Protein AF-A0A811UBQ7-F1 (afdb_monomer)

Radius of gyration: 26.84 Å; Cα contacts (8 Å, |Δi|>4): 519; chains: 1; bounding box: 65×41×83 Å

InterPro domains:
  IPR002893 Zinc finger, MYND-type [PS01360] (272-310)
  IPR002893 Zinc finger, MYND-type [PS50865] (272-310)
  IPR052097 SET and MYND domain-containing protein [PTHR46165] (221-412)

Mean predicted aligned error: 11.41 Å

pLDDT: mean 79.4, std 13.7, range [30.8, 96.88]

Foldseek 3Di:
DLPPFQDAPPPDPFDDLPDALLVSLVRSPDPVLLVVLVVVLVVLLVVLVVVLVVCQVCLVVLQVVLLVCCVDPNNVSSLVSLLCCQLRHALPDPSNLVSLQSNLVSCVVVVVLVLSLQSLVSSCVSCVPPPPLVSLLVSLLSNLLSCVVVVVLVSNVVSVVSNVVSVVVDDPVCCVPPCVVSVVSCVVCVVVNVPCVPPDGDDPDDPVQAFVCGFCPDQQARQFHVQKDKDWDDDPNDTDIDIDGPDDDPPPTHGGDDPDQADPDPCQSQAQNQRRDGHPRWGAANQQSQHIHSGPVSCVVCVVLCVQLRLCSSRCVVPNDVCSSLSSLLSVLLQCCLPPPLVDPCLVPDAALVSSLVSLQVCLVPDPRNVSVVSSVLSNDDDPSVPDDRSRLSSLLSNLSSVLSCCVPPHCSLVVRVVSRPYDPVRSSSNSSSSSSSSSVVVVVVVD

Secondary structure (DSSP, 8-state):
-TT-PPPPPTT-SS--TTS-HHHHHHHH--HHHHHHHHHHHHHHHHHHHHHHHHHHHTHHHHHHHHHHHHTSTTHHHHHHHHHHHHHHS-TT-HHHHHHHHHHHHHHHHTT-HHHHHHHHHHHHHH-TT---HHHHHHHHHHHHHHHHHTT-HHHHHHHHHHHHHHHTTS-HHHIIIIIHHHHHHHHHHHTTGGGGGGSPPP----GGGS-TTSB-SSGGGTTBBTTEEEEEEEETTEEEEEEEESS-PPTT---B----S----S-GGGB-TTT--B-SS-EE-TTTS-SEESSHHHHHHHHHHHHHHHHHHHHHHHHS-TTHHHHHHHHHHHHHIIIIITTSGGGGG--SHHHHHHHHHHHTTS---HHHHHHHHHHHS---GGGS-HHHHHHHHHHHHHHHHHHHHH--HHHHHSTTS-S-HHHHHHHHHHHHHHHHHHHHHH--

Solvent-accessible surface area (backbone atoms only — not comparable to full-atom values): 25316 Å² total; per-residue (Å²): 122,89,73,72,75,68,71,63,57,82,92,45,92,65,86,66,74,83,55,56,60,60,58,53,55,56,58,49,70,41,70,67,48,49,52,52,44,52,52,52,55,51,52,35,50,50,51,44,49,52,51,49,52,60,49,46,78,46,32,57,61,41,45,56,53,15,60,59,25,54,79,42,98,51,26,69,61,10,50,53,40,30,50,48,28,46,31,60,35,50,71,88,34,67,41,20,46,50,26,26,49,55,49,16,56,50,30,44,76,71,67,40,38,70,62,14,41,39,27,44,51,46,34,49,70,74,43,71,85,64,80,60,44,66,62,52,23,52,52,26,39,53,40,19,53,42,25,48,76,74,54,39,53,72,60,14,55,56,25,44,54,50,18,54,58,29,48,74,74,51,66,75,73,53,40,82,74,74,38,46,68,52,53,56,56,45,62,75,51,55,81,59,60,87,62,48,94,76,56,80,71,75,71,88,67,56,82,86,79,52,28,40,87,33,61,21,88,56,68,86,49,49,52,23,10,47,47,41,45,84,46,77,44,81,53,94,91,36,84,43,76,47,79,44,67,79,53,92,77,60,90,91,59,43,55,61,58,86,80,71,96,70,78,97,55,101,64,59,80,43,35,10,74,76,81,63,48,75,32,99,60,52,40,30,42,74,83,45,40,55,56,31,21,62,39,58,69,49,50,61,74,39,41,84,62,39,68,76,44,36,65,51,40,42,45,30,68,80,79,46,69,95,42,64,64,44,50,51,50,47,52,53,51,39,53,46,40,34,66,70,51,47,66,40,76,77,40,66,79,39,72,49,41,66,57,50,51,54,48,55,52,62,54,63,78,73,64,92,48,48,74,57,46,62,58,46,45,47,75,58,58,75,74,72,52,86,78,49,54,73,68,57,49,50,40,46,53,44,48,25,51,51,51,38,51,44,44,67,75,74,48,59,59,62,64,68,39,47,56,64,46,71,44,56,69,71,34,54,52,47,43,53,37,39,55,40,44,44,46,49,48,59,55,55,62,74,75,109

Sequence (448 aa):
MHRIPLILPSPSAYWDTNMPEYRLLRNTLNAENIEETEKFLSILDNEAEEFLISYNSTAEERLKCAIQLLQSVNFVQGLRLLNNNIMRASKDSKSYLQALRHRGSWLLKQFELEAGINDFTMFLYLNEQNQDYEELCEVHGLITISSYVIRHYEMTKKHLHAYNKYKAKLPEEFFKKRFEIIDLNIRSFEHEFDNFDHVIPKCDISWQDLPYQGFNINKNIEQMSSACCYVEYLHKNNLVSRVVSNVDLPKASIVLLEKPLSINMNVSLVQCEFCLYHSNNIYTCLECRYKTYCSLKCIENDKDMHQYECPAYKNLLLHILDARDLYRLFVKLSIHLNNSTFASKVFRNVTSAAEVLDIIERNSETEEDYQMNSFMGILRDRPNYSKLHRMQYSTLVATAFRLSLFIESKTNIVDIFFQKLQIPKAEKNCINRCHIDASSLQLTFKQF

Organism: Ceratitis capitata (NCBI:txid7213)

Structure (mmCIF, N/CA/C/O backbone):
data_AF-A0A811UBQ7-F1
#
_entry.id   AF-A0A811UBQ7-F1
#
loop_
_atom_site.group_PDB
_atom_site.id
_atom_site.type_symbol
_atom_site.label_atom_id
_atom_site.label_alt_id
_atom_site.label_comp_id
_atom_site.label_asym_id
_atom_site.label_entity_id
_atom_site.label_seq_id
_atom_site.pdbx_PDB_ins_code
_atom_site.Cartn_x
_atom_site.Cartn_y
_atom_site.Cartn_z
_atom_site.occupancy
_atom_site.B_iso_or_equiv
_atom_site.auth_seq_id
_atom_site.auth_comp_id
_atom_site.auth_asym_id
_atom_site.auth_atom_id
_atom_site.pdbx_PDB_model_num
ATOM 1 N N . MET A 1 1 ? 17.906 16.358 -5.349 1.00 44.84 1 MET A N 1
ATOM 2 C CA . MET A 1 1 ? 19.001 15.768 -6.155 1.00 44.84 1 MET A CA 1
ATOM 3 C C . MET A 1 1 ? 18.550 15.204 -7.515 1.00 44.84 1 MET A C 1
ATOM 5 O O . MET A 1 1 ? 19.390 14.660 -8.216 1.00 44.84 1 MET A O 1
ATOM 9 N N . HIS A 1 2 ? 17.318 15.464 -7.999 1.00 45.94 2 HIS A N 1
ATOM 10 C CA . HIS A 1 2 ? 16.856 15.191 -9.389 1.00 45.94 2 HIS A CA 1
ATOM 11 C C . HIS A 1 2 ? 17.660 15.900 -10.507 1.00 45.94 2 HIS A C 1
ATOM 13 O O . HIS A 1 2 ? 17.216 15.994 -11.643 1.00 45.94 2 HIS A O 1
ATOM 19 N N . ARG A 1 3 ? 18.810 16.489 -10.167 1.00 53.31 3 ARG A N 1
ATOM 20 C CA . ARG A 1 3 ? 19.598 17.402 -10.994 1.00 53.31 3 ARG A CA 1
ATOM 21 C C . ARG A 1 3 ? 21.067 17.009 -11.093 1.00 53.31 3 ARG A C 1
ATOM 23 O O . ARG A 1 3 ? 21.805 17.777 -11.690 1.00 53.31 3 ARG A O 1
ATOM 30 N N . ILE A 1 4 ? 21.502 15.888 -10.505 1.00 64.38 4 ILE A N 1
ATOM 31 C CA . ILE A 1 4 ? 22.842 15.361 -10.795 1.00 64.38 4 ILE A CA 1
ATOM 32 C C . ILE A 1 4 ? 22.738 14.716 -12.181 1.00 64.38 4 ILE A C 1
ATOM 34 O O . ILE A 1 4 ? 22.053 13.689 -12.297 1.00 64.38 4 ILE A O 1
ATOM 38 N N . PRO A 1 5 ? 23.291 15.348 -13.233 1.00 69.56 5 PRO A N 1
ATOM 39 C CA . PRO A 1 5 ? 23.203 14.816 -14.581 1.00 69.56 5 PRO A CA 1
ATOM 40 C C . PRO A 1 5 ? 24.067 13.560 -14.679 1.00 69.56 5 PRO A C 1
ATOM 42 O O . PRO A 1 5 ? 25.117 13.481 -14.045 1.00 69.56 5 PRO A O 1
ATOM 45 N N . LEU A 1 6 ? 23.634 12.596 -15.489 1.00 77.56 6 LEU A N 1
ATOM 46 C CA . LEU A 1 6 ? 24.519 11.502 -15.873 1.00 77.56 6 LEU A CA 1
ATOM 47 C C . LEU A 1 6 ? 25.660 12.050 -16.727 1.00 77.56 6 LEU A C 1
ATOM 49 O O . LEU A 1 6 ? 25.474 12.976 -17.522 1.00 77.56 6 LEU A O 1
ATOM 53 N N . ILE A 1 7 ? 26.824 11.433 -16.593 1.00 77.00 7 ILE A N 1
ATOM 54 C CA . ILE A 1 7 ? 27.988 11.713 -17.419 1.00 77.00 7 ILE A CA 1
ATOM 55 C C . ILE A 1 7 ? 27.711 11.170 -18.819 1.00 77.00 7 ILE A C 1
ATOM 57 O O . ILE A 1 7 ? 27.406 9.984 -18.998 1.00 77.00 7 ILE A O 1
ATOM 61 N N . LEU A 1 8 ? 27.769 12.071 -19.801 1.00 71.62 8 LEU A N 1
ATOM 62 C CA . LEU A 1 8 ? 27.537 11.768 -21.207 1.00 71.62 8 LEU A CA 1
ATOM 63 C C . LEU A 1 8 ? 28.802 11.198 -21.856 1.00 71.62 8 LEU A C 1
ATOM 65 O O . LEU A 1 8 ? 29.901 11.681 -21.573 1.00 71.62 8 LEU A O 1
ATOM 69 N N . PRO A 1 9 ? 28.673 10.229 -22.777 1.00 63.44 9 PRO A N 1
ATOM 70 C CA . PRO A 1 9 ? 29.804 9.787 -23.570 1.00 63.44 9 PRO A CA 1
ATOM 71 C C . PRO A 1 9 ? 30.276 10.903 -24.504 1.00 63.44 9 PRO A C 1
ATOM 73 O O . PRO A 1 9 ? 29.514 11.459 -25.301 1.00 63.44 9 PRO A O 1
ATOM 76 N N . SER A 1 10 ? 31.573 11.193 -24.430 1.00 57.00 10 SER A N 1
ATOM 77 C CA . SER A 1 10 ? 32.251 12.090 -25.364 1.00 57.00 10 SER A CA 1
ATOM 78 C C . SER A 1 10 ? 32.137 11.534 -26.797 1.00 57.00 10 SER A C 1
ATOM 80 O O . SER A 1 10 ? 32.266 10.320 -26.977 1.00 57.00 10 SER A O 1
ATOM 82 N N . PRO A 1 11 ? 31.882 12.362 -27.830 1.00 54.00 11 PRO A N 1
ATOM 83 C CA . PRO A 1 11 ? 31.992 13.824 -27.852 1.00 54.00 11 PRO A CA 1
ATOM 84 C C . PRO A 1 11 ? 30.685 14.589 -27.569 1.00 54.00 11 PRO A C 1
ATOM 86 O O . PRO A 1 11 ? 30.656 15.808 -27.739 1.00 54.00 11 PRO A O 1
ATOM 89 N N . SER A 1 12 ? 29.585 13.925 -27.195 1.00 60.69 12 SER A N 1
ATOM 90 C CA . SER A 1 12 ? 28.293 14.612 -27.101 1.00 60.69 12 SER A CA 1
ATOM 91 C C . SER A 1 12 ? 28.104 15.337 -25.768 1.00 60.69 12 SER A C 1
ATOM 93 O O . SER A 1 12 ? 28.180 14.734 -24.703 1.00 60.69 12 SER A O 1
ATOM 95 N N . ALA A 1 13 ? 27.768 16.628 -25.829 1.00 62.41 13 ALA A N 1
ATOM 96 C CA . ALA A 1 13 ? 27.342 17.420 -24.670 1.00 62.41 13 ALA A CA 1
ATOM 97 C C . ALA A 1 13 ? 25.822 17.353 -24.415 1.00 62.41 13 ALA A C 1
ATOM 99 O O . ALA A 1 13 ? 25.332 17.933 -23.445 1.00 62.41 13 ALA A O 1
ATOM 100 N N . TYR A 1 14 ? 25.064 16.679 -25.291 1.00 68.19 14 TYR A N 1
ATOM 101 C CA . TYR A 1 14 ? 23.604 16.602 -25.224 1.00 68.19 14 TYR A CA 1
ATOM 102 C C . TYR A 1 14 ? 23.086 15.200 -25.562 1.00 68.19 14 TYR A C 1
ATOM 104 O O . TYR A 1 14 ? 23.700 14.459 -26.329 1.00 68.19 14 TYR A O 1
ATOM 112 N N . TRP A 1 15 ? 21.922 14.849 -25.021 1.00 74.50 15 TRP A N 1
ATOM 113 C CA . TRP A 1 15 ? 21.215 13.633 -25.411 1.00 74.50 15 TRP A CA 1
ATOM 114 C C . TRP A 1 15 ? 20.641 13.768 -26.824 1.00 74.50 15 TRP A C 1
ATOM 116 O O . TRP A 1 15 ? 19.962 14.751 -27.125 1.00 74.50 15 TRP A O 1
ATOM 126 N N . ASP A 1 16 ? 20.882 12.769 -27.671 1.00 78.19 16 ASP A N 1
ATOM 127 C CA . ASP A 1 16 ? 20.211 12.649 -28.964 1.00 78.19 16 ASP A CA 1
ATOM 128 C C . ASP A 1 16 ? 18.804 12.073 -28.754 1.00 78.19 16 ASP A C 1
ATOM 130 O O . ASP A 1 16 ? 18.642 10.919 -28.358 1.00 78.19 16 ASP A O 1
ATOM 134 N N . THR A 1 17 ? 17.782 12.892 -28.998 1.00 75.75 17 THR A N 1
ATOM 135 C CA . THR A 1 17 ? 16.364 12.516 -28.873 1.00 75.75 17 THR A CA 1
ATOM 136 C C . THR A 1 17 ? 15.897 11.551 -29.962 1.00 75.75 17 THR A C 1
ATOM 138 O O . THR A 1 17 ? 14.821 10.979 -29.839 1.00 75.75 17 THR A O 1
ATOM 141 N N . ASN A 1 18 ? 16.665 11.387 -31.043 1.00 77.62 18 ASN A N 1
ATOM 142 C CA . ASN A 1 18 ? 16.323 10.483 -32.142 1.00 77.62 18 ASN A CA 1
ATOM 143 C C . ASN A 1 18 ? 16.960 9.097 -31.975 1.00 77.62 18 ASN A C 1
ATOM 145 O O . ASN A 1 18 ? 16.554 8.145 -32.647 1.00 77.62 18 ASN A O 1
ATOM 149 N N . MET A 1 19 ? 17.943 8.969 -31.078 1.00 75.75 19 MET A N 1
ATOM 150 C CA . MET A 1 19 ? 18.611 7.706 -30.795 1.00 75.75 19 MET A CA 1
ATOM 151 C C . MET A 1 19 ? 17.619 6.697 -30.190 1.00 75.75 19 MET A C 1
ATOM 153 O O . MET A 1 19 ? 16.824 7.075 -29.332 1.00 75.75 19 MET A O 1
ATOM 157 N N . PRO A 1 20 ? 17.655 5.415 -30.600 1.00 73.12 20 PRO A N 1
ATOM 158 C CA . PRO A 1 20 ? 16.876 4.373 -29.939 1.00 73.12 20 PRO A CA 1
ATOM 159 C C . PRO A 1 20 ? 17.215 4.272 -28.447 1.00 73.12 20 PRO A C 1
ATOM 161 O O . PRO A 1 20 ? 18.391 4.317 -28.072 1.00 73.12 20 PRO A O 1
ATOM 164 N N . GLU A 1 21 ? 16.200 4.065 -27.614 1.00 72.69 21 GLU A N 1
ATOM 165 C CA . GLU A 1 21 ? 16.259 4.086 -26.147 1.00 72.69 21 GLU A CA 1
ATOM 166 C C . GLU A 1 21 ? 17.292 3.073 -25.627 1.00 72.69 21 GLU A C 1
ATOM 168 O O . GLU A 1 21 ? 18.127 3.388 -24.778 1.00 72.69 21 GLU A O 1
ATOM 173 N N . TYR A 1 22 ? 17.336 1.878 -26.227 1.00 70.44 22 TYR A N 1
ATOM 174 C CA . TYR A 1 22 ? 18.307 0.840 -25.871 1.00 70.44 22 TYR A CA 1
ATOM 175 C C . TYR A 1 22 ? 19.765 1.263 -26.125 1.00 70.44 22 TYR A C 1
ATOM 177 O O . TYR A 1 22 ? 20.657 0.913 -25.348 1.00 70.44 22 TYR A O 1
ATOM 185 N N . ARG A 1 23 ? 20.039 2.026 -27.197 1.00 73.38 23 ARG A N 1
ATOM 186 C CA . ARG A 1 23 ? 21.389 2.546 -27.485 1.00 73.38 23 ARG A CA 1
ATOM 187 C C . ARG A 1 23 ? 21.739 3.680 -26.541 1.00 73.38 23 ARG A C 1
ATOM 189 O O . ARG A 1 23 ? 22.863 3.729 -26.051 1.00 73.38 23 ARG A O 1
ATOM 196 N N . LEU A 1 24 ? 20.775 4.554 -26.275 1.00 76.38 24 LEU A N 1
ATOM 197 C CA . LEU A 1 24 ? 20.938 5.666 -25.356 1.00 76.38 24 LEU A CA 1
ATOM 198 C C . LEU A 1 24 ? 21.293 5.159 -23.953 1.00 76.38 24 LEU A C 1
ATOM 200 O O . LEU A 1 24 ? 22.315 5.560 -23.403 1.00 76.38 24 LEU A O 1
ATOM 204 N N . LEU A 1 25 ? 20.542 4.190 -23.428 1.00 71.94 25 LEU A N 1
ATOM 205 C CA . LEU A 1 25 ? 20.804 3.595 -22.116 1.00 71.94 25 LEU A CA 1
ATOM 206 C C . LEU A 1 25 ? 22.102 2.783 -22.103 1.00 71.94 25 LEU A C 1
ATOM 208 O O . LEU A 1 25 ? 22.855 2.853 -21.135 1.00 71.94 25 LEU A O 1
ATOM 212 N N . ARG A 1 26 ? 22.450 2.085 -23.192 1.00 73.12 26 ARG A N 1
ATOM 213 C CA . ARG A 1 26 ? 23.756 1.416 -23.300 1.00 73.12 26 ARG A CA 1
ATOM 214 C C . ARG A 1 26 ? 24.917 2.406 -23.196 1.00 73.12 26 ARG A C 1
ATOM 216 O O . ARG A 1 26 ? 25.900 2.120 -22.523 1.00 73.12 26 ARG A O 1
ATOM 223 N N . ASN A 1 27 ? 24.780 3.574 -23.813 1.00 75.25 27 ASN A N 1
ATOM 224 C CA . ASN A 1 27 ? 25.779 4.638 -23.772 1.00 75.25 27 ASN A CA 1
ATOM 225 C C . ASN A 1 27 ? 25.921 5.267 -22.373 1.00 75.25 27 ASN A C 1
ATOM 227 O O . ASN A 1 27 ? 26.984 5.783 -22.038 1.00 75.25 27 ASN A O 1
ATOM 231 N N . THR A 1 28 ? 24.884 5.192 -21.532 1.00 76.44 28 THR A N 1
ATOM 232 C CA . THR A 1 28 ? 24.946 5.673 -20.139 1.00 76.44 28 THR A CA 1
ATOM 233 C C . THR A 1 28 ? 25.637 4.724 -19.162 1.00 76.44 28 THR A C 1
ATOM 235 O O . THR A 1 28 ? 25.973 5.144 -18.055 1.00 76.44 28 THR A O 1
ATOM 238 N N . LEU A 1 29 ? 25.889 3.473 -19.566 1.00 77.94 29 LEU A N 1
ATOM 239 C CA . LEU A 1 29 ? 26.549 2.448 -18.751 1.00 77.94 29 LEU A CA 1
ATOM 240 C C . LEU A 1 29 ? 28.064 2.644 -18.733 1.00 77.94 29 LEU A C 1
ATOM 242 O O . LEU A 1 29 ? 28.821 1.861 -19.305 1.00 77.94 29 LEU A O 1
ATOM 246 N N . ASN A 1 30 ? 28.506 3.700 -18.068 1.00 83.31 30 ASN A N 1
ATOM 247 C CA . ASN A 1 30 ? 29.904 3.875 -17.705 1.00 83.31 30 ASN A CA 1
ATOM 248 C C . ASN A 1 30 ? 30.091 3.650 -16.199 1.00 83.31 30 ASN A C 1
ATOM 250 O O . ASN A 1 30 ? 29.141 3.752 -15.420 1.00 83.31 30 ASN A O 1
ATOM 254 N N . ALA A 1 31 ? 31.322 3.311 -15.812 1.00 85.81 31 ALA A N 1
ATOM 255 C CA . ALA A 1 31 ? 31.663 2.979 -14.432 1.00 85.81 31 ALA A CA 1
ATOM 256 C C . ALA A 1 31 ? 31.325 4.120 -13.460 1.00 85.81 31 ALA A C 1
ATOM 258 O O . ALA A 1 31 ? 30.795 3.860 -12.388 1.00 85.81 31 ALA A O 1
ATOM 259 N N . GLU A 1 32 ? 31.547 5.371 -13.867 1.00 86.62 32 GLU A N 1
ATOM 260 C CA . GLU A 1 32 ? 31.309 6.552 -13.030 1.00 86.62 32 GLU A CA 1
ATOM 261 C C . GLU A 1 32 ? 29.817 6.748 -12.710 1.00 86.62 32 GLU A C 1
ATOM 263 O O . GLU A 1 32 ? 29.454 6.956 -11.554 1.00 86.62 32 GLU A O 1
ATOM 268 N N . ASN A 1 33 ? 28.932 6.624 -13.705 1.00 87.38 33 ASN A N 1
ATOM 269 C CA . ASN A 1 33 ? 27.480 6.708 -13.507 1.00 87.38 33 ASN A CA 1
ATOM 270 C C . ASN A 1 33 ? 26.949 5.563 -12.631 1.00 87.38 33 ASN A C 1
ATOM 272 O O . ASN A 1 33 ? 26.015 5.767 -11.850 1.00 87.38 33 ASN A O 1
ATOM 276 N N . ILE A 1 34 ? 27.516 4.360 -12.779 1.00 87.69 34 ILE A N 1
ATOM 277 C CA . ILE A 1 34 ? 27.155 3.194 -11.963 1.00 87.69 34 ILE A CA 1
ATOM 278 C C . ILE A 1 34 ? 27.586 3.430 -10.513 1.00 87.69 34 ILE A C 1
ATOM 280 O O . ILE A 1 34 ? 26.741 3.351 -9.627 1.00 87.69 34 ILE A O 1
ATOM 284 N N . GLU A 1 35 ? 28.847 3.800 -10.278 1.00 89.31 35 GLU A N 1
ATOM 285 C CA . GLU A 1 35 ? 29.388 4.065 -8.939 1.00 89.31 35 GLU A CA 1
ATOM 286 C C . GLU A 1 35 ? 28.629 5.201 -8.232 1.00 89.31 35 GLU A C 1
ATOM 288 O O . GLU A 1 35 ? 28.261 5.072 -7.062 1.00 89.31 35 GLU A O 1
ATOM 293 N N . GLU A 1 36 ? 28.326 6.296 -8.944 1.00 88.81 36 GLU A N 1
ATOM 294 C CA . GLU A 1 36 ? 27.503 7.394 -8.418 1.00 88.81 36 GLU A CA 1
ATOM 295 C C . GLU A 1 36 ? 26.131 6.892 -7.977 1.00 88.81 36 GLU A C 1
ATOM 297 O O . GLU A 1 36 ? 25.693 7.180 -6.862 1.00 88.81 36 GLU A O 1
ATOM 302 N N . THR A 1 37 ? 25.469 6.113 -8.835 1.00 86.19 37 THR A N 1
ATOM 303 C CA . THR A 1 37 ? 24.127 5.610 -8.548 1.00 86.19 37 THR A CA 1
ATOM 304 C C . THR A 1 37 ? 24.140 4.609 -7.397 1.00 86.19 37 THR A C 1
ATOM 306 O O . THR A 1 37 ? 23.287 4.696 -6.520 1.00 86.19 37 THR A O 1
ATOM 309 N N . GLU A 1 38 ? 25.097 3.686 -7.339 1.00 88.25 38 GLU A N 1
ATOM 310 C CA . GLU A 1 38 ? 25.221 2.729 -6.234 1.00 88.25 38 GLU A CA 1
ATOM 311 C C . GLU A 1 38 ? 25.458 3.438 -4.899 1.00 88.25 38 GLU A C 1
ATOM 313 O O . GLU A 1 38 ? 24.795 3.131 -3.903 1.00 88.25 38 GLU A O 1
ATOM 318 N N . LYS A 1 39 ? 26.337 4.446 -4.886 1.00 88.06 39 LYS A N 1
ATOM 319 C CA . LYS A 1 39 ? 26.570 5.284 -3.708 1.00 88.06 39 LYS A CA 1
ATOM 320 C C . LYS A 1 39 ? 25.307 6.035 -3.300 1.00 88.06 39 LYS A C 1
ATOM 322 O O . LYS A 1 39 ? 24.983 6.078 -2.114 1.00 88.06 39 LYS A O 1
ATOM 327 N N . PHE A 1 40 ? 24.578 6.594 -4.263 1.00 83.56 40 PHE A N 1
ATOM 328 C CA . PHE A 1 40 ? 23.306 7.262 -4.012 1.00 83.56 40 PHE A CA 1
ATOM 329 C C . PHE A 1 40 ? 22.282 6.307 -3.387 1.00 83.56 40 PHE A C 1
ATOM 331 O O . PHE A 1 40 ? 21.710 6.630 -2.349 1.00 83.56 40 PHE A O 1
ATOM 338 N N . LEU A 1 41 ? 22.106 5.107 -3.949 1.00 83.06 41 LEU A N 1
ATOM 339 C CA . LEU A 1 41 ? 21.205 4.087 -3.403 1.00 83.06 41 LEU A CA 1
ATOM 340 C C . LEU A 1 41 ? 21.609 3.664 -1.983 1.00 83.06 41 LEU A C 1
ATOM 342 O O . LEU A 1 41 ? 20.740 3.520 -1.129 1.00 83.06 41 LEU A O 1
ATOM 346 N N . SER A 1 42 ? 22.909 3.528 -1.704 1.00 86.69 42 SER A N 1
ATOM 347 C CA . SER A 1 42 ? 23.402 3.208 -0.359 1.00 86.69 42 SER A CA 1
ATOM 348 C C . SER A 1 42 ? 23.133 4.317 0.659 1.00 86.69 42 SER A C 1
ATOM 350 O O . SER A 1 42 ? 22.799 4.008 1.800 1.00 86.69 42 SER A O 1
ATOM 352 N N . ILE A 1 43 ? 23.274 5.592 0.280 1.00 85.12 43 ILE A N 1
ATOM 353 C CA . ILE A 1 43 ? 22.947 6.719 1.170 1.00 85.12 43 ILE A CA 1
ATOM 354 C C . ILE A 1 43 ? 21.481 6.638 1.592 1.00 85.12 43 ILE A C 1
ATOM 356 O O . ILE A 1 43 ? 21.146 6.880 2.742 1.00 85.12 43 ILE A O 1
ATOM 360 N N . LEU A 1 44 ? 20.606 6.261 0.672 1.00 80.00 44 LEU A N 1
ATOM 361 C CA . LEU A 1 44 ? 19.172 6.246 0.922 1.00 80.00 44 LEU A CA 1
ATOM 362 C C . LEU A 1 44 ? 18.718 5.065 1.756 1.00 80.00 44 LEU A C 1
ATOM 364 O O . LEU A 1 44 ? 17.794 5.221 2.548 1.00 80.00 44 LEU A O 1
ATOM 368 N N . ASP A 1 45 ? 19.376 3.917 1.600 1.00 81.31 45 ASP A N 1
ATOM 369 C CA . ASP A 1 45 ? 19.199 2.798 2.520 1.00 81.31 45 ASP A CA 1
ATOM 370 C C . ASP A 1 45 ? 19.526 3.243 3.954 1.00 81.31 45 ASP A C 1
ATOM 372 O O . ASP A 1 45 ? 18.719 3.031 4.860 1.00 81.31 45 ASP A O 1
ATOM 376 N N . ASN A 1 46 ? 20.657 3.936 4.137 1.00 85.50 46 ASN A N 1
ATOM 377 C CA . ASN A 1 46 ? 21.084 4.430 5.446 1.00 85.50 46 ASN A CA 1
ATOM 378 C C . ASN A 1 46 ? 20.102 5.468 6.010 1.00 85.50 46 ASN A C 1
ATOM 380 O O . ASN A 1 46 ? 19.662 5.329 7.144 1.00 85.50 46 ASN A O 1
ATOM 384 N N . GLU A 1 47 ? 19.694 6.463 5.218 1.00 83.06 47 GLU A N 1
ATOM 385 C CA . GLU A 1 47 ? 18.722 7.487 5.637 1.00 83.06 47 GLU A CA 1
ATOM 386 C C . GLU A 1 47 ? 17.364 6.871 6.016 1.00 83.06 47 GLU A C 1
ATOM 388 O O . GLU A 1 47 ? 16.740 7.264 7.005 1.00 83.06 47 GLU A O 1
ATOM 393 N N . ALA A 1 48 ? 16.897 5.871 5.259 1.00 79.12 48 ALA A N 1
ATOM 394 C CA . ALA A 1 48 ? 15.655 5.168 5.561 1.00 79.12 48 ALA A CA 1
ATOM 395 C C . ALA A 1 48 ? 15.738 4.378 6.870 1.00 79.12 48 ALA A C 1
ATOM 397 O O . ALA A 1 48 ? 14.791 4.379 7.664 1.00 79.12 48 ALA A O 1
ATOM 398 N N . GLU A 1 49 ? 16.865 3.715 7.111 1.00 83.19 49 GLU A N 1
ATOM 399 C CA . GLU A 1 49 ? 17.110 2.968 8.339 1.00 83.19 49 GLU A CA 1
ATOM 400 C C . GLU A 1 49 ? 17.270 3.894 9.553 1.00 83.19 49 GLU A C 1
ATOM 402 O O . GLU A 1 49 ? 16.589 3.699 10.564 1.00 83.19 49 GLU A O 1
ATOM 407 N N . GLU A 1 50 ? 18.072 4.954 9.440 1.00 86.19 50 GLU A N 1
ATOM 408 C CA . GLU A 1 50 ? 18.261 5.961 10.488 1.00 86.19 50 GLU A CA 1
ATOM 409 C C . GLU A 1 50 ? 16.943 6.643 10.866 1.00 86.19 50 GLU A C 1
ATOM 411 O O . GLU A 1 50 ? 16.635 6.793 12.055 1.00 86.19 50 GLU A O 1
ATOM 416 N N . PHE A 1 51 ? 16.116 6.990 9.874 1.00 82.31 51 PHE A N 1
ATOM 417 C CA . PHE A 1 51 ? 14.787 7.546 10.112 1.00 82.31 51 PHE A CA 1
ATOM 418 C C . PHE A 1 51 ? 13.907 6.588 10.926 1.00 82.31 51 PHE A C 1
ATOM 420 O O . PHE A 1 51 ? 13.276 7.007 11.900 1.00 82.31 51 PHE A O 1
ATOM 427 N N . LEU A 1 52 ? 13.872 5.299 10.569 1.00 80.62 52 LEU A N 1
ATOM 428 C CA . LEU A 1 52 ? 13.079 4.294 11.285 1.00 80.62 52 LEU A CA 1
ATOM 429 C C . LEU A 1 52 ? 13.594 4.064 12.712 1.00 80.62 52 LEU A C 1
ATOM 431 O O . LEU A 1 52 ? 12.789 3.983 13.643 1.00 80.62 52 LEU A O 1
ATOM 435 N N . ILE A 1 53 ? 14.913 3.998 12.907 1.00 85.50 53 ILE A N 1
ATOM 436 C CA . ILE A 1 53 ? 15.540 3.849 14.229 1.00 85.50 53 ILE A CA 1
ATOM 437 C C . ILE A 1 53 ? 15.196 5.050 15.119 1.00 85.50 53 ILE A C 1
ATOM 439 O O . ILE A 1 53 ? 14.696 4.877 16.234 1.00 85.50 53 ILE A O 1
ATOM 443 N N . SER A 1 54 ? 15.397 6.266 14.607 1.00 86.12 54 SER A N 1
ATOM 444 C CA . SER A 1 54 ? 15.083 7.520 15.301 1.00 86.12 54 SER A CA 1
ATOM 445 C C . SER A 1 54 ? 13.592 7.641 15.632 1.00 86.12 54 SER A C 1
ATOM 447 O O . SER A 1 54 ? 13.197 8.093 16.712 1.00 86.12 54 SER A O 1
ATOM 449 N N . TYR A 1 55 ? 12.726 7.182 14.727 1.00 85.62 55 TYR A N 1
ATOM 450 C CA . TYR A 1 55 ? 11.295 7.182 14.980 1.00 85.62 55 TYR A CA 1
ATOM 451 C C . TYR A 1 55 ? 10.916 6.206 16.102 1.00 85.62 55 TYR A C 1
ATOM 453 O O . TYR A 1 55 ? 10.172 6.575 17.015 1.00 85.62 55 TYR A O 1
ATOM 461 N N . ASN A 1 56 ? 11.431 4.974 16.047 1.00 86.88 56 ASN A N 1
ATOM 462 C CA . ASN A 1 56 ? 11.110 3.919 17.006 1.00 86.88 56 ASN A CA 1
ATOM 463 C C . ASN A 1 56 ? 11.609 4.236 18.422 1.00 86.88 56 ASN A C 1
ATOM 465 O O . ASN A 1 56 ? 10.893 3.945 19.380 1.00 86.88 56 ASN A O 1
ATOM 469 N N . SER A 1 57 ? 12.764 4.895 18.570 1.00 89.50 57 SER A N 1
ATOM 470 C CA . SER A 1 57 ? 13.320 5.264 19.885 1.00 89.50 57 SER A CA 1
ATOM 471 C C . SER A 1 57 ? 12.418 6.207 20.693 1.00 89.50 57 SER A C 1
ATOM 473 O O . SER A 1 57 ? 12.468 6.223 21.917 1.00 89.50 57 SER A O 1
ATOM 475 N N . THR A 1 58 ? 11.550 6.959 20.015 1.00 91.31 58 THR A N 1
ATOM 476 C CA . THR A 1 58 ? 10.658 7.967 20.610 1.00 91.31 58 THR A CA 1
ATOM 477 C C . THR A 1 58 ? 9.178 7.564 20.561 1.00 91.31 58 THR A C 1
ATOM 479 O O . THR A 1 58 ? 8.303 8.313 21.001 1.00 91.31 58 THR A O 1
ATOM 482 N N . ALA A 1 59 ? 8.858 6.377 20.032 1.00 91.94 59 ALA A N 1
ATOM 483 C CA . ALA A 1 59 ? 7.480 5.929 19.820 1.00 91.94 59 ALA A CA 1
ATOM 484 C C . ALA A 1 59 ? 6.700 5.734 21.135 1.00 91.94 59 ALA A C 1
ATOM 486 O O . ALA A 1 59 ? 5.542 6.145 21.234 1.00 91.94 59 ALA A O 1
ATOM 487 N N . GLU A 1 60 ? 7.331 5.153 22.163 1.00 93.62 60 GLU A N 1
ATOM 488 C CA . GLU A 1 60 ? 6.689 4.918 23.468 1.00 93.62 60 GLU A CA 1
ATOM 489 C C . GLU A 1 60 ? 6.353 6.220 24.204 1.00 93.62 60 GLU A C 1
ATOM 491 O O . GLU A 1 60 ? 5.257 6.371 24.745 1.00 93.62 60 GLU A O 1
ATOM 496 N N . GLU A 1 61 ? 7.271 7.188 24.203 1.00 93.81 61 GLU A N 1
ATOM 497 C CA . GLU A 1 61 ? 7.041 8.503 24.811 1.00 93.81 61 GLU A CA 1
ATOM 498 C C . GLU A 1 61 ? 5.908 9.248 24.100 1.00 93.81 61 GLU A C 1
ATOM 500 O O . GLU A 1 61 ? 5.011 9.794 24.750 1.00 93.81 61 GLU A O 1
ATOM 505 N N . ARG A 1 62 ? 5.884 9.197 22.760 1.00 93.31 62 ARG A N 1
ATOM 506 C CA . ARG A 1 62 ? 4.782 9.753 21.963 1.00 93.31 62 ARG A CA 1
ATOM 507 C C . ARG A 1 62 ? 3.454 9.086 22.284 1.00 93.31 62 ARG A C 1
ATOM 509 O O . ARG A 1 62 ? 2.457 9.793 22.374 1.00 93.31 62 ARG A O 1
ATOM 516 N N . LEU A 1 63 ? 3.422 7.763 22.461 1.00 96.31 63 LEU A N 1
ATOM 517 C CA . LEU A 1 63 ? 2.204 7.052 22.852 1.00 96.31 63 LEU A CA 1
ATOM 518 C C . LEU A 1 63 ? 1.707 7.523 24.225 1.00 96.31 63 LEU A C 1
ATOM 520 O O . LEU A 1 63 ? 0.532 7.860 24.359 1.00 96.31 63 LEU A O 1
ATOM 524 N N . LYS A 1 64 ? 2.592 7.607 25.227 1.00 95.56 64 LYS A N 1
ATOM 525 C CA . LYS A 1 64 ? 2.234 8.098 26.571 1.00 95.56 64 LYS A CA 1
ATOM 526 C C . LYS A 1 64 ? 1.644 9.509 26.507 1.00 95.56 64 LYS A C 1
ATOM 528 O O . LYS A 1 64 ? 0.580 9.756 27.073 1.00 95.56 64 LYS A O 1
ATOM 533 N N . CYS A 1 65 ? 2.291 10.408 25.764 1.00 95.94 65 CYS A N 1
ATOM 534 C CA . CYS A 1 65 ? 1.800 11.767 25.539 1.00 95.94 65 CYS A CA 1
ATOM 535 C C . CYS A 1 65 ? 0.444 11.771 24.810 1.00 95.94 65 CYS A C 1
ATOM 537 O O . CYS A 1 65 ? -0.475 12.487 25.205 1.00 95.94 65 CYS A O 1
ATOM 539 N N . ALA A 1 66 ? 0.276 10.924 23.792 1.00 96.19 66 ALA A N 1
ATOM 540 C CA . ALA A 1 66 ? -0.965 10.817 23.034 1.00 96.19 66 ALA A CA 1
ATOM 541 C C . ALA A 1 66 ? -2.156 10.415 23.914 1.00 96.19 66 ALA A C 1
ATOM 543 O O . ALA A 1 66 ? -3.214 11.037 23.833 1.00 96.19 66 ALA A O 1
ATOM 544 N N . ILE A 1 67 ? -1.973 9.414 24.781 1.00 95.25 67 ILE A N 1
ATOM 545 C CA . ILE A 1 67 ? -3.012 8.922 25.697 1.00 95.25 67 ILE A CA 1
ATOM 546 C C . ILE A 1 67 ? -3.442 10.021 26.675 1.00 95.25 67 ILE A C 1
ATOM 548 O O . ILE A 1 67 ? -4.638 10.207 26.895 1.00 95.25 67 ILE A O 1
ATOM 552 N N . GLN A 1 68 ? -2.488 10.781 27.222 1.00 94.88 68 GLN A N 1
ATOM 553 C CA . GLN A 1 68 ? -2.786 11.917 28.100 1.00 94.88 68 GLN A CA 1
ATOM 554 C C . GLN A 1 68 ? -3.571 13.009 27.361 1.00 94.88 68 GLN A C 1
ATOM 556 O O . GLN A 1 68 ? -4.574 13.513 27.866 1.00 94.88 68 GLN A O 1
ATOM 561 N N . LEU A 1 69 ? -3.153 13.350 26.137 1.00 95.81 69 LEU A N 1
ATOM 562 C CA . LEU A 1 69 ? -3.795 14.397 25.342 1.00 95.81 69 LEU A CA 1
ATOM 563 C C . LEU A 1 69 ? -5.206 14.015 24.882 1.00 95.81 69 LEU A C 1
ATOM 565 O O . LEU A 1 69 ? -6.065 14.894 24.825 1.00 95.81 69 LEU A O 1
ATOM 569 N N . LEU A 1 70 ? -5.475 12.733 24.610 1.00 93.06 70 LEU A N 1
ATOM 570 C CA . LEU A 1 70 ? -6.806 12.241 24.227 1.00 93.06 70 LEU A CA 1
ATOM 571 C C . LEU A 1 70 ? -7.895 12.508 25.273 1.00 93.06 70 LEU A C 1
ATOM 573 O O . LEU A 1 70 ? -9.068 12.589 24.918 1.00 93.06 70 LEU A O 1
ATOM 577 N N . GLN A 1 71 ? -7.521 12.623 26.548 1.00 89.00 71 GLN A N 1
ATOM 578 C CA . GLN A 1 71 ? -8.442 12.906 27.654 1.00 89.00 71 GLN A CA 1
ATOM 579 C C . GLN A 1 71 ? -8.582 14.410 27.939 1.00 89.00 71 GLN A C 1
ATOM 581 O O . GLN A 1 71 ? -9.248 14.803 28.893 1.00 89.00 71 GLN A O 1
ATOM 586 N N . SER A 1 72 ? -7.944 15.256 27.130 1.00 91.94 72 SER A N 1
ATOM 587 C CA . SER A 1 72 ? -7.888 16.705 27.316 1.00 91.94 72 SER A CA 1
ATOM 588 C C . SER A 1 72 ? -8.572 17.455 26.170 1.00 91.94 72 SER A C 1
ATOM 590 O O . SER A 1 72 ? -8.934 16.878 25.145 1.00 91.94 72 SER A O 1
ATOM 592 N N . VAL A 1 73 ? -8.663 18.781 26.297 1.00 91.56 73 VAL A N 1
ATOM 593 C CA . VAL A 1 73 ? -9.094 19.673 25.204 1.00 91.56 73 VAL A CA 1
ATOM 594 C C . VAL A 1 73 ? -8.202 19.573 23.955 1.00 91.56 73 VAL A C 1
ATOM 596 O O . VAL A 1 73 ? -8.638 19.910 22.860 1.00 91.56 73 VAL A O 1
ATOM 599 N N . ASN A 1 74 ? -6.980 19.048 24.096 1.00 93.12 74 ASN A N 1
ATOM 600 C CA . ASN A 1 74 ? -6.002 18.882 23.019 1.00 93.12 74 ASN A CA 1
ATOM 601 C C . ASN A 1 74 ? -6.068 17.495 22.349 1.00 93.12 74 ASN A C 1
ATOM 603 O O . ASN A 1 74 ? -5.072 17.020 21.795 1.00 93.12 74 ASN A O 1
ATOM 607 N N . PHE A 1 75 ? -7.227 16.829 22.378 1.00 92.44 75 PHE A N 1
ATOM 608 C CA . PHE A 1 75 ? -7.399 15.475 21.839 1.00 92.44 75 PHE A CA 1
ATOM 609 C C . PHE A 1 75 ? -6.972 15.339 20.368 1.00 92.44 75 PHE A C 1
ATOM 611 O O . PHE A 1 75 ? -6.452 14.294 19.987 1.00 92.44 75 PHE A O 1
ATOM 618 N N . VAL A 1 76 ? -7.101 16.394 19.553 1.00 91.62 76 VAL A N 1
ATOM 619 C CA . VAL A 1 76 ? -6.648 16.413 18.147 1.00 91.62 76 VAL A CA 1
ATOM 620 C C . VAL A 1 76 ? -5.144 16.145 18.037 1.00 91.62 76 VAL A C 1
ATOM 622 O O . VAL A 1 76 ? -4.701 15.383 17.178 1.00 91.62 76 VAL A O 1
ATOM 625 N N . GLN A 1 77 ? -4.342 16.728 18.932 1.00 93.56 77 GLN A N 1
ATOM 626 C CA . GLN A 1 77 ? -2.904 16.473 18.970 1.00 93.56 77 GLN A CA 1
ATOM 627 C C . GLN A 1 77 ? -2.606 15.049 19.454 1.00 93.56 77 GLN A C 1
ATOM 629 O O . GLN A 1 77 ? -1.709 14.402 18.912 1.00 93.56 77 GLN A O 1
ATOM 634 N N . GLY A 1 78 ? -3.399 14.537 20.401 1.00 94.88 78 GLY A N 1
ATOM 635 C CA . GLY A 1 78 ? -3.358 13.131 20.807 1.00 94.88 78 GLY A CA 1
ATOM 636 C C . GLY A 1 78 ? -3.602 12.184 19.629 1.00 94.88 78 GLY A C 1
ATOM 637 O O . GLY A 1 78 ? -2.779 11.311 19.361 1.00 94.88 78 GLY A O 1
ATOM 638 N N . LEU A 1 79 ? -4.662 12.414 18.851 1.00 92.94 79 LEU A N 1
ATOM 639 C CA . LEU A 1 79 ? -4.976 11.639 17.647 1.00 92.94 79 LEU A CA 1
ATOM 640 C C . LEU A 1 79 ? -3.868 11.716 16.599 1.00 92.94 79 LEU A C 1
ATOM 642 O O . LEU A 1 79 ? -3.500 10.696 16.024 1.00 92.94 79 LEU A O 1
ATOM 646 N N . ARG A 1 80 ? -3.279 12.897 16.381 1.00 91.88 80 ARG A N 1
ATOM 647 C CA . ARG A 1 80 ? -2.142 13.050 15.462 1.00 91.88 80 ARG A CA 1
ATOM 648 C C . ARG A 1 80 ? -0.951 12.188 15.889 1.00 91.88 80 ARG A C 1
ATOM 650 O O . ARG A 1 80 ? -0.329 11.551 15.043 1.00 91.88 80 ARG A O 1
ATOM 657 N N . LEU A 1 81 ? -0.637 12.145 17.183 1.00 93.69 81 LEU A N 1
ATOM 658 C CA . LEU A 1 81 ? 0.438 11.298 17.708 1.00 93.69 81 LEU A CA 1
ATOM 659 C C . LEU A 1 81 ? 0.112 9.803 17.581 1.00 93.69 81 LEU A C 1
ATOM 661 O O . LEU A 1 81 ? 1.000 9.026 17.224 1.00 93.69 81 LEU A O 1
ATOM 665 N N . LEU A 1 82 ? -1.142 9.398 17.813 1.00 94.81 82 LEU A N 1
ATOM 666 C CA . LEU A 1 82 ? -1.580 8.018 17.571 1.00 94.81 82 LEU A CA 1
ATOM 667 C C . LEU A 1 82 ? -1.461 7.640 16.094 1.00 94.81 82 LEU A C 1
ATOM 669 O O . LEU A 1 82 ? -0.863 6.614 15.782 1.00 94.81 82 LEU A O 1
ATOM 673 N N . ASN A 1 83 ? -1.941 8.492 15.187 1.00 92.19 83 ASN A N 1
ATOM 674 C CA . ASN A 1 83 ? -1.830 8.282 13.745 1.00 92.19 83 ASN A CA 1
ATOM 675 C C . ASN A 1 83 ? -0.370 8.142 13.318 1.00 92.19 83 ASN A C 1
ATOM 677 O O . ASN A 1 83 ? -0.032 7.226 12.577 1.00 92.19 83 ASN A O 1
ATOM 681 N N . ASN A 1 84 ? 0.517 9.000 13.825 1.00 89.75 84 ASN A N 1
ATOM 682 C CA . ASN A 1 84 ? 1.940 8.904 13.520 1.00 89.75 84 ASN A CA 1
ATOM 683 C C . ASN A 1 84 ? 2.529 7.565 13.997 1.00 89.75 84 ASN A C 1
ATOM 685 O O . ASN A 1 84 ? 3.258 6.921 13.244 1.00 89.75 84 ASN A O 1
ATOM 689 N N . ASN A 1 85 ? 2.195 7.107 15.210 1.00 92.75 85 ASN A N 1
ATOM 690 C CA . ASN A 1 85 ? 2.610 5.785 15.693 1.00 92.75 85 ASN A CA 1
ATOM 691 C C . ASN A 1 85 ? 2.088 4.658 14.789 1.00 92.75 85 ASN A C 1
ATOM 693 O O . ASN A 1 85 ? 2.878 3.833 14.337 1.00 92.75 85 ASN A O 1
ATOM 697 N N . ILE A 1 86 ? 0.802 4.670 14.437 1.00 93.31 86 ILE A N 1
ATOM 698 C CA . ILE A 1 86 ? 0.187 3.665 13.554 1.00 93.31 86 ILE A CA 1
ATOM 699 C C . ILE A 1 86 ? 0.797 3.691 12.147 1.00 93.31 86 ILE A C 1
ATOM 701 O O . ILE A 1 86 ? 0.914 2.653 11.502 1.00 93.31 86 ILE A O 1
ATOM 705 N N . MET A 1 87 ? 1.238 4.845 11.651 1.00 88.31 87 MET A N 1
ATOM 706 C CA . MET A 1 87 ? 1.850 4.947 10.324 1.00 88.31 87 MET A CA 1
ATOM 707 C C . MET A 1 87 ? 3.338 4.585 10.301 1.00 88.31 87 MET A C 1
ATOM 709 O O . MET A 1 87 ? 3.830 4.169 9.254 1.00 88.31 87 MET A O 1
ATOM 713 N N . ARG A 1 88 ? 4.074 4.763 11.406 1.00 87.00 88 ARG A N 1
ATOM 714 C CA . ARG A 1 88 ? 5.550 4.756 11.373 1.00 87.00 88 ARG A CA 1
ATOM 715 C C . ARG A 1 88 ? 6.231 3.834 12.372 1.00 87.00 88 ARG A C 1
ATOM 717 O O . ARG A 1 88 ? 7.312 3.349 12.064 1.00 87.00 88 ARG A O 1
ATOM 724 N N . ALA A 1 89 ? 5.624 3.555 13.524 1.00 89.38 89 ALA A N 1
ATOM 725 C CA . ALA A 1 89 ? 6.223 2.633 14.485 1.00 89.38 89 ALA A CA 1
ATOM 726 C C . ALA A 1 89 ? 6.328 1.227 13.875 1.00 89.38 89 ALA A C 1
ATOM 728 O O . ALA A 1 89 ? 5.498 0.860 13.034 1.00 89.38 89 ALA A O 1
ATOM 729 N N . SER A 1 90 ? 7.345 0.463 14.276 1.00 88.12 90 SER A N 1
ATOM 730 C CA . SER A 1 90 ? 7.501 -0.934 13.855 1.00 88.12 90 SER A CA 1
ATOM 731 C C . SER A 1 90 ? 6.259 -1.758 14.211 1.00 88.12 90 SER A C 1
ATOM 733 O O . SER A 1 90 ? 5.680 -1.564 15.285 1.00 88.12 90 SER A O 1
ATOM 735 N N . LYS A 1 91 ? 5.880 -2.702 13.339 1.00 88.25 91 LYS A N 1
ATOM 736 C CA . LYS A 1 91 ? 4.762 -3.634 13.569 1.00 88.25 91 LYS A CA 1
ATOM 737 C C . LYS A 1 91 ? 4.940 -4.457 14.853 1.00 88.25 91 LYS A C 1
ATOM 739 O O . LYS A 1 91 ? 3.959 -4.771 15.512 1.00 88.25 91 LYS A O 1
ATOM 744 N N . ASP A 1 92 ? 6.192 -4.724 15.232 1.00 86.88 92 ASP A N 1
ATOM 745 C CA . ASP A 1 92 ? 6.547 -5.507 16.422 1.00 86.88 92 ASP A CA 1
ATOM 746 C C . ASP A 1 92 ? 6.573 -4.646 17.699 1.00 86.88 92 ASP A C 1
ATOM 748 O O . ASP A 1 92 ? 6.787 -5.143 18.806 1.00 86.88 92 ASP A O 1
ATOM 752 N N . SER A 1 93 ? 6.383 -3.327 17.575 1.00 88.88 93 SER A N 1
ATOM 753 C CA . SER A 1 93 ? 6.418 -2.424 18.721 1.00 88.88 93 SER A CA 1
ATOM 754 C C . SER A 1 93 ? 5.100 -2.447 19.496 1.00 88.88 93 SER A C 1
ATOM 756 O O . SER A 1 93 ? 4.008 -2.317 18.936 1.00 88.88 93 SER A O 1
ATOM 758 N N . LYS A 1 94 ? 5.199 -2.485 20.830 1.00 90.12 94 LYS A N 1
ATOM 759 C CA . LYS A 1 94 ? 4.036 -2.295 21.714 1.00 90.12 94 LYS A CA 1
ATOM 760 C C . LYS A 1 94 ? 3.345 -0.955 21.453 1.00 90.12 94 LYS A C 1
ATOM 762 O O . LYS A 1 94 ? 2.124 -0.873 21.541 1.00 90.12 94 LYS A O 1
ATOM 767 N N . SER A 1 95 ? 4.116 0.073 21.090 1.00 92.94 95 SER A N 1
ATOM 768 C CA . SER A 1 95 ? 3.602 1.402 20.751 1.00 92.94 95 SER A CA 1
ATOM 769 C C . SER A 1 95 ? 2.622 1.381 19.585 1.00 92.94 95 SER A C 1
ATOM 771 O O . SER A 1 95 ? 1.599 2.056 19.647 1.00 92.94 95 SER A O 1
ATOM 773 N N . TYR A 1 96 ? 2.909 0.596 18.543 1.00 93.44 96 TYR A N 1
ATOM 774 C CA . TYR A 1 96 ? 2.015 0.429 17.401 1.00 93.44 96 TYR A CA 1
ATOM 775 C C . TYR A 1 96 ? 0.697 -0.233 17.828 1.00 93.44 96 TYR A C 1
ATOM 777 O O . TYR A 1 96 ? -0.380 0.320 17.594 1.00 93.44 96 TYR A O 1
ATOM 785 N N . LEU A 1 97 ? 0.786 -1.384 18.506 1.00 93.75 97 LEU A N 1
ATOM 786 C CA . LEU A 1 97 ? -0.377 -2.154 18.961 1.00 93.75 97 LEU A CA 1
ATOM 787 C C . LEU A 1 97 ? -1.284 -1.318 19.870 1.00 93.75 97 LEU A C 1
ATOM 789 O O . LEU A 1 97 ? -2.489 -1.206 19.643 1.00 93.75 97 LEU A O 1
ATOM 793 N N . GLN A 1 98 ? -0.700 -0.669 20.874 1.00 94.75 98 GLN A N 1
ATOM 794 C CA . GLN A 1 98 ? -1.462 0.149 21.810 1.00 94.75 98 GLN A CA 1
ATOM 795 C C . GLN A 1 98 ? -2.012 1.417 21.146 1.00 94.75 98 GLN A C 1
ATOM 797 O O . GLN A 1 98 ? -3.110 1.851 21.490 1.00 94.75 98 GLN A O 1
ATOM 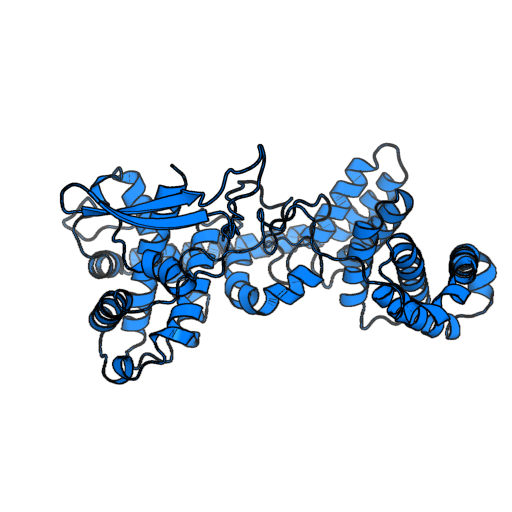802 N N . ALA A 1 99 ? -1.325 1.987 20.149 1.00 96.25 99 ALA A N 1
ATOM 803 C CA . ALA A 1 99 ? -1.872 3.113 19.400 1.00 96.25 99 ALA A CA 1
ATOM 804 C C . ALA A 1 99 ? -3.155 2.739 18.642 1.00 96.25 99 ALA A C 1
ATOM 806 O O . ALA A 1 99 ? -4.123 3.499 18.712 1.00 96.25 99 ALA A O 1
ATOM 807 N N . LEU A 1 100 ? -3.198 1.566 17.993 1.00 96.69 100 LEU A N 1
ATOM 808 C CA . LEU A 1 100 ? -4.423 1.043 17.372 1.00 96.69 100 LEU A CA 1
ATOM 809 C C . LEU A 1 100 ? -5.540 0.864 18.396 1.00 96.69 100 LEU A C 1
ATOM 811 O O . LEU A 1 100 ? -6.653 1.333 18.183 1.00 96.69 100 LEU A O 1
ATOM 815 N N . ARG A 1 101 ? -5.241 0.235 19.538 1.00 95.50 101 ARG A N 1
ATOM 816 C CA . ARG A 1 101 ? -6.236 -0.003 20.591 1.00 95.50 101 ARG A CA 1
ATOM 817 C C . ARG A 1 101 ? -6.829 1.301 21.125 1.00 95.50 101 ARG A C 1
ATOM 819 O O . ARG A 1 101 ? -8.049 1.417 21.265 1.00 95.50 101 ARG A O 1
ATOM 826 N N . HIS A 1 102 ? -5.982 2.283 21.432 1.00 96.12 102 HIS A N 1
ATOM 827 C CA . HIS A 1 102 ? -6.424 3.575 21.955 1.00 96.12 102 HIS A CA 1
ATOM 828 C C . HIS A 1 102 ? -7.198 4.389 20.917 1.00 96.12 102 HIS A C 1
ATOM 830 O O . HIS A 1 102 ? -8.236 4.958 21.266 1.00 96.12 102 HIS A O 1
ATOM 836 N N . ARG A 1 103 ? -6.744 4.421 19.655 1.00 96.12 103 ARG A N 1
ATOM 837 C CA . ARG A 1 103 ? -7.460 5.118 18.578 1.00 96.12 103 ARG A CA 1
ATOM 838 C C . ARG A 1 103 ? -8.799 4.440 18.290 1.00 96.12 103 ARG A C 1
ATOM 840 O O . ARG A 1 103 ? -9.814 5.128 18.304 1.00 96.12 103 ARG A O 1
ATOM 847 N N . GLY A 1 104 ? -8.828 3.112 18.177 1.00 96.19 104 GLY A N 1
ATOM 848 C CA . GLY A 1 104 ? -10.050 2.336 17.966 1.00 96.19 104 GLY A CA 1
ATOM 849 C C . GLY A 1 104 ? -11.079 2.557 19.073 1.00 96.19 104 GLY A C 1
ATOM 850 O O . GLY A 1 104 ? -12.232 2.886 18.801 1.00 96.19 104 GLY A O 1
ATOM 851 N N . SER A 1 105 ? -10.643 2.503 20.335 1.00 94.69 105 SER A N 1
ATOM 852 C CA . SER A 1 105 ? -11.506 2.780 21.493 1.00 94.69 105 SER A CA 1
ATOM 853 C C . SER A 1 105 ? -12.068 4.205 21.483 1.00 94.69 105 SER A C 1
ATOM 855 O O . SER A 1 105 ? -13.215 4.421 21.873 1.00 94.69 105 SER A O 1
ATOM 857 N N . TRP A 1 106 ? -11.264 5.193 21.076 1.00 95.06 106 TRP A N 1
ATOM 858 C CA . TRP A 1 106 ? -11.712 6.580 20.957 1.00 95.06 106 TRP A CA 1
ATOM 859 C C . TRP A 1 106 ? -12.716 6.748 19.809 1.00 95.06 106 TRP A C 1
ATOM 861 O O . TRP A 1 106 ? -13.767 7.346 20.021 1.00 95.06 106 TRP A O 1
ATOM 871 N N . LEU A 1 107 ? -12.442 6.164 18.638 1.00 94.38 107 LEU A N 1
ATOM 872 C CA . LEU A 1 107 ? -13.311 6.217 17.458 1.00 94.38 107 LEU A CA 1
ATOM 873 C C . LEU A 1 107 ? -14.694 5.626 17.744 1.00 94.38 107 LEU A C 1
ATOM 875 O O . LEU A 1 107 ? -15.701 6.269 17.457 1.00 94.38 107 LEU A O 1
ATOM 879 N N . LEU A 1 108 ? -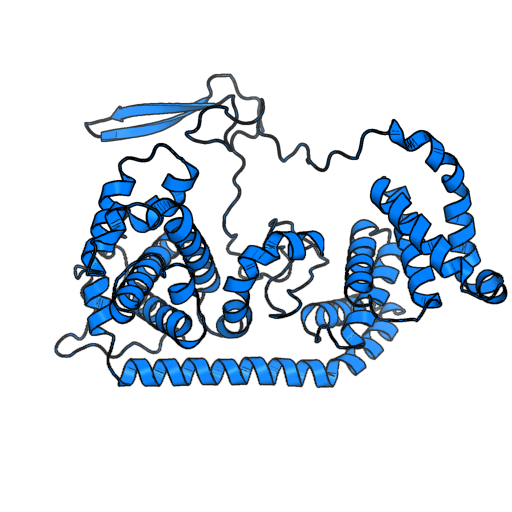14.761 4.462 18.400 1.00 93.38 108 LEU A N 1
ATOM 880 C CA . LEU A 1 108 ? -16.047 3.868 18.779 1.00 93.38 108 LEU A CA 1
ATOM 881 C C . LEU A 1 108 ? -16.852 4.765 19.729 1.00 93.38 108 LEU A C 1
ATOM 883 O O . LEU A 1 108 ? -18.065 4.880 19.573 1.00 93.38 108 LEU A O 1
ATOM 887 N N . LYS A 1 109 ? -16.194 5.449 20.677 1.00 91.12 109 LYS A N 1
ATOM 888 C CA . LYS A 1 109 ? -16.862 6.419 21.566 1.00 91.12 109 LYS A CA 1
ATOM 889 C C . LYS A 1 109 ? -17.416 7.631 20.814 1.00 91.12 109 LYS A C 1
ATOM 891 O O . LYS A 1 109 ? -18.375 8.230 21.285 1.00 91.12 109 LYS A O 1
ATOM 896 N N . GLN A 1 110 ? -16.820 7.986 19.676 1.00 90.62 110 GLN A N 1
ATOM 897 C CA . GLN A 1 110 ? -17.308 9.043 18.787 1.00 90.62 110 GLN A CA 1
ATOM 898 C C . GLN A 1 110 ? -18.301 8.535 17.729 1.00 90.62 110 GLN A C 1
ATOM 900 O O . GLN A 1 110 ? -18.661 9.294 16.838 1.00 90.62 110 GLN A O 1
ATOM 905 N N . PHE A 1 111 ? -18.750 7.275 17.811 1.00 89.44 111 PHE A N 1
ATOM 906 C CA . PHE A 1 111 ? -19.609 6.624 16.812 1.00 89.44 111 PHE A CA 1
ATOM 907 C C . PHE A 1 111 ? -18.988 6.493 15.406 1.00 89.44 111 PHE A C 1
ATOM 909 O O . PHE A 1 111 ? -19.687 6.187 14.442 1.00 89.44 111 PHE A O 1
ATOM 916 N N . GLU A 1 112 ? -17.662 6.597 15.288 1.00 91.25 112 GLU A N 1
ATOM 917 C CA . GLU A 1 112 ? -16.904 6.279 14.070 1.00 91.25 112 GLU A CA 1
ATOM 918 C C . GLU A 1 112 ? -16.666 4.759 13.985 1.00 91.25 112 GLU A C 1
ATOM 920 O O . GLU A 1 112 ? -15.541 4.258 14.086 1.00 91.25 112 GLU A O 1
ATOM 925 N N . LEU A 1 113 ? -17.767 4.004 13.879 1.00 91.81 113 LEU A N 1
ATOM 926 C CA . LEU A 1 113 ? -17.802 2.556 14.118 1.00 91.81 113 LEU A CA 1
ATOM 927 C C . LEU A 1 113 ? -16.901 1.767 13.165 1.00 91.81 113 LEU A C 1
ATOM 929 O O . LEU A 1 113 ? -16.119 0.930 13.606 1.00 91.81 113 LEU A O 1
ATOM 933 N N . GLU A 1 114 ? -16.976 2.048 11.865 1.00 90.88 114 GLU A N 1
ATOM 934 C CA . GLU A 1 114 ? -16.209 1.320 10.848 1.00 90.88 114 GLU A CA 1
ATOM 935 C C . GLU A 1 114 ? -14.698 1.537 11.005 1.00 90.88 114 GLU A C 1
ATOM 937 O O . GLU A 1 114 ? -13.911 0.594 10.931 1.00 90.88 114 GLU A O 1
ATOM 942 N N . ALA A 1 115 ? -14.284 2.764 11.322 1.00 91.44 115 ALA A N 1
ATOM 943 C CA . ALA A 1 115 ? -12.887 3.073 11.587 1.00 91.44 115 ALA A CA 1
ATOM 944 C C . ALA A 1 115 ? -12.372 2.402 12.870 1.00 91.44 115 ALA A C 1
ATOM 946 O O . ALA A 1 115 ? -11.271 1.849 12.876 1.00 91.44 115 ALA A O 1
ATOM 947 N N . GLY A 1 116 ? -13.172 2.406 13.942 1.00 95.44 116 GLY A N 1
ATOM 948 C CA . GLY A 1 116 ? -12.813 1.723 15.185 1.00 95.44 116 GLY A CA 1
ATOM 949 C C . GLY A 1 116 ? -12.711 0.204 15.017 1.00 95.44 116 GLY A C 1
ATOM 950 O O . GLY A 1 116 ? -11.778 -0.415 15.531 1.00 95.44 116 GLY A O 1
ATOM 951 N N . ILE A 1 117 ? -13.612 -0.394 14.232 1.00 95.56 117 ILE A N 1
ATOM 952 C CA . ILE A 1 117 ? -13.543 -1.809 13.839 1.00 95.56 117 ILE A CA 1
ATOM 953 C C . ILE A 1 117 ? -12.259 -2.096 13.057 1.00 95.56 117 ILE A C 1
ATOM 955 O O . ILE A 1 117 ? -11.597 -3.095 13.340 1.00 95.56 117 ILE A O 1
ATOM 959 N N . ASN A 1 118 ? -11.885 -1.248 12.095 1.00 94.88 118 ASN A N 1
ATOM 960 C CA . ASN A 1 118 ? -10.661 -1.437 11.313 1.00 94.88 118 ASN A CA 1
ATOM 961 C C . ASN A 1 118 ? -9.405 -1.397 12.202 1.00 94.88 118 ASN A C 1
ATOM 963 O O . ASN A 1 118 ? -8.529 -2.251 12.051 1.00 94.88 118 ASN A O 1
ATOM 967 N N . ASP A 1 119 ? -9.348 -0.479 13.175 1.00 96.62 119 ASP A N 1
ATOM 968 C CA . ASP A 1 119 ?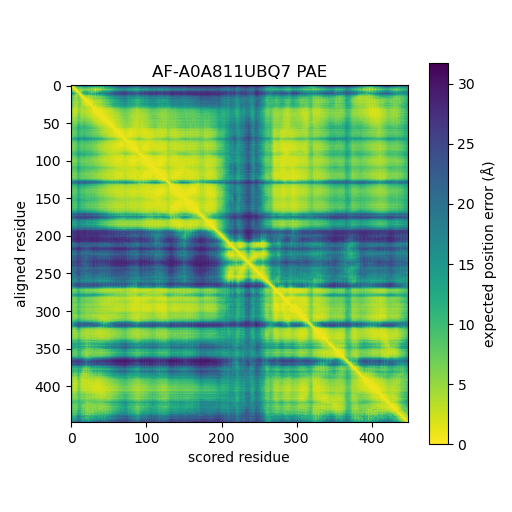 -8.248 -0.403 14.145 1.00 96.62 119 ASP A CA 1
ATOM 969 C C . ASP A 1 119 ? -8.142 -1.672 14.983 1.00 96.62 119 ASP A C 1
ATOM 971 O O . ASP A 1 119 ? -7.056 -2.235 15.134 1.00 96.62 119 ASP A O 1
ATOM 975 N N . PHE A 1 120 ? -9.272 -2.160 15.489 1.00 96.88 120 PHE A N 1
ATOM 976 C CA . PHE A 1 120 ? -9.292 -3.386 16.271 1.00 96.88 120 PHE A CA 1
ATOM 977 C C . PHE A 1 120 ? -9.022 -4.641 15.443 1.00 96.88 120 PHE A C 1
ATOM 979 O O . PHE A 1 120 ? -8.382 -5.567 15.932 1.00 96.88 120 PHE A O 1
ATOM 986 N N . THR A 1 121 ? -9.442 -4.672 14.183 1.00 95.25 121 THR A N 1
ATOM 987 C CA . THR A 1 121 ? -9.135 -5.781 13.274 1.00 95.25 121 THR A CA 1
ATOM 988 C C . THR A 1 121 ? -7.634 -5.844 12.996 1.00 95.25 121 THR A C 1
ATOM 990 O O . THR A 1 121 ? -7.040 -6.916 13.089 1.00 95.25 121 THR A O 1
ATOM 993 N N . MET A 1 122 ? -6.999 -4.694 12.742 1.00 95.19 122 MET A N 1
ATOM 994 C CA . MET A 1 122 ? -5.542 -4.605 12.605 1.00 95.19 122 MET A CA 1
ATOM 995 C C . MET A 1 122 ? -4.823 -4.999 13.902 1.00 95.19 122 MET A C 1
ATOM 997 O O . MET A 1 122 ? -3.819 -5.706 13.867 1.00 95.19 122 MET A O 1
ATOM 1001 N N . PHE A 1 123 ? -5.351 -4.574 15.052 1.00 95.50 123 PHE A N 1
ATOM 1002 C CA . PHE A 1 123 ? -4.816 -4.940 16.360 1.00 95.50 123 PHE A CA 1
ATOM 1003 C C . PHE A 1 123 ? -4.842 -6.459 16.566 1.00 95.50 123 PHE A C 1
ATOM 1005 O O . PHE A 1 123 ? -3.818 -7.039 16.911 1.00 95.50 123 PHE A O 1
ATOM 1012 N N . LEU A 1 124 ? -5.977 -7.115 16.304 1.00 94.69 124 LEU A N 1
ATOM 1013 C CA . LEU A 1 124 ? -6.112 -8.566 16.450 1.00 94.69 124 LEU A CA 1
ATOM 1014 C C . LEU A 1 124 ? -5.182 -9.335 15.504 1.00 94.69 124 LEU A C 1
ATOM 1016 O O . LEU A 1 124 ? -4.568 -10.304 15.939 1.00 94.69 124 LEU A O 1
ATOM 1020 N N . TYR A 1 125 ? -5.038 -8.880 14.255 1.00 93.12 125 TYR A N 1
ATOM 1021 C CA . TYR A 1 125 ? -4.133 -9.484 13.267 1.00 93.12 125 TYR A CA 1
ATOM 1022 C C . TYR A 1 125 ? -2.666 -9.479 13.722 1.00 93.12 125 TYR A C 1
ATOM 1024 O O . TYR A 1 125 ? -1.926 -10.426 13.485 1.00 93.12 125 TYR A O 1
ATOM 1032 N N . LEU A 1 126 ? -2.230 -8.425 14.412 1.00 91.25 126 LEU A N 1
ATOM 1033 C CA . LEU A 1 126 ? -0.856 -8.329 14.915 1.00 91.25 126 LEU A CA 1
ATOM 1034 C C . LEU A 1 126 ? -0.665 -8.956 16.297 1.00 91.25 126 LEU A C 1
ATOM 1036 O O . LEU A 1 126 ? 0.463 -9.228 16.700 1.00 91.25 126 LEU A O 1
ATOM 1040 N N . ASN A 1 127 ? -1.755 -9.182 17.028 1.00 88.81 127 ASN A N 1
ATOM 1041 C CA . ASN A 1 127 ? -1.744 -9.699 18.393 1.00 88.81 127 ASN A CA 1
ATOM 1042 C C . ASN A 1 127 ? -2.070 -11.206 18.457 1.00 88.81 127 ASN A C 1
ATOM 1044 O O . ASN A 1 127 ? -2.418 -11.702 19.526 1.00 88.81 127 ASN A O 1
ATOM 1048 N N . GLU A 1 128 ? -1.956 -11.945 17.343 1.00 78.50 128 GLU A N 1
ATOM 1049 C CA . GLU A 1 128 ? -2.350 -13.365 17.235 1.00 78.50 128 GLU A CA 1
ATOM 1050 C C . GLU A 1 128 ? -1.677 -14.287 18.266 1.00 78.50 128 GLU A C 1
ATOM 1052 O O . GLU A 1 128 ? -2.261 -15.289 18.678 1.00 78.50 128 GLU A O 1
ATOM 1057 N N . GLN A 1 129 ? -0.456 -13.957 18.697 1.00 76.19 129 GLN A N 1
ATOM 1058 C CA . GLN A 1 129 ? 0.318 -14.773 19.640 1.00 76.19 129 GLN A CA 1
ATOM 1059 C C . GLN A 1 129 ? 0.150 -14.359 21.109 1.00 76.19 129 GLN A C 1
ATOM 1061 O O . GLN A 1 129 ? 0.683 -15.024 22.000 1.00 76.19 129 GLN A O 1
ATOM 1066 N N . ASN A 1 130 ? -0.565 -13.269 21.389 1.00 74.00 130 ASN A N 1
ATOM 1067 C CA . ASN A 1 130 ? -0.709 -12.760 22.746 1.00 74.00 130 ASN A CA 1
ATOM 1068 C C . ASN A 1 130 ? -1.782 -13.543 23.521 1.00 74.00 130 ASN A C 1
ATOM 1070 O O . ASN A 1 130 ? -2.817 -13.932 22.984 1.00 74.00 130 ASN A O 1
ATOM 1074 N N . GLN A 1 131 ? -1.520 -13.780 24.805 1.00 77.88 131 GLN A N 1
ATOM 1075 C CA . GLN A 1 131 ? -2.395 -14.528 25.710 1.00 77.88 131 GLN A CA 1
ATOM 1076 C C . GLN A 1 131 ? -3.149 -13.628 26.698 1.00 77.88 131 GLN A C 1
ATOM 1078 O O . GLN A 1 131 ? -3.748 -14.140 27.644 1.00 77.88 131 GLN A O 1
ATOM 1083 N N . ASP A 1 132 ? -3.152 -12.308 26.491 1.00 89.25 132 ASP A N 1
ATOM 1084 C CA . ASP A 1 132 ? -3.997 -11.390 27.258 1.00 89.25 132 ASP A CA 1
ATOM 1085 C C . ASP A 1 132 ? -5.478 -11.586 26.886 1.00 89.25 132 ASP A C 1
ATOM 1087 O O . ASP A 1 132 ? -6.055 -10.903 26.037 1.00 89.25 132 ASP A O 1
ATOM 1091 N N . TYR A 1 133 ? -6.098 -12.586 27.514 1.00 89.44 133 TYR A N 1
ATOM 1092 C CA . TYR A 1 133 ? -7.500 -12.920 27.293 1.00 89.44 133 TYR A CA 1
ATOM 1093 C C . TYR A 1 133 ? -8.447 -11.796 27.709 1.00 89.44 133 TYR A C 1
ATOM 1095 O O . TYR A 1 133 ? -9.550 -11.733 27.171 1.00 89.44 133 TYR A O 1
ATOM 1103 N N . GLU A 1 134 ? -8.045 -10.913 28.628 1.00 90.25 134 GLU A N 1
ATOM 1104 C CA . GLU A 1 134 ? -8.866 -9.775 29.037 1.00 90.25 134 GLU A CA 1
ATOM 1105 C C . GLU A 1 134 ? -8.944 -8.754 27.900 1.00 90.25 134 GLU A C 1
ATOM 1107 O O . GLU A 1 134 ? -10.038 -8.375 27.476 1.00 90.25 134 GLU A O 1
ATOM 1112 N N . GLU A 1 135 ? -7.789 -8.364 27.361 1.00 90.00 135 GLU A N 1
ATOM 1113 C CA . GLU A 1 135 ? -7.691 -7.441 26.230 1.00 90.00 135 GLU A CA 1
ATOM 1114 C C . GLU A 1 135 ? -8.390 -8.004 24.985 1.00 90.00 135 GLU A C 1
ATOM 1116 O O . GLU A 1 135 ? -9.183 -7.308 24.348 1.00 90.00 135 GLU A O 1
ATOM 1121 N N . LEU A 1 136 ? -8.168 -9.283 24.669 1.00 92.38 136 LEU A N 1
ATOM 1122 C CA . LEU A 1 136 ? -8.821 -9.941 23.535 1.00 92.38 136 LEU A CA 1
ATOM 1123 C C . LEU A 1 136 ? -10.345 -10.004 23.709 1.00 92.38 136 LEU A C 1
ATOM 1125 O O . LEU A 1 136 ? -11.082 -9.724 22.762 1.00 92.38 136 LEU A O 1
ATOM 1129 N N . CYS A 1 137 ? -10.831 -10.327 24.911 1.00 93.00 137 CYS A N 1
ATOM 1130 C CA . CYS A 1 137 ? -12.261 -10.338 25.216 1.00 93.00 137 CYS A CA 1
ATOM 1131 C C . CYS A 1 137 ? -12.883 -8.945 25.019 1.00 93.00 137 CYS A C 1
ATOM 1133 O O . CYS A 1 137 ? -13.910 -8.817 24.354 1.00 93.00 137 CYS A O 1
ATOM 1135 N N . GLU A 1 138 ? -12.235 -7.887 25.516 1.00 93.38 138 GLU A N 1
ATOM 1136 C CA . GLU A 1 138 ? -12.695 -6.499 25.352 1.00 93.38 138 GLU A CA 1
ATOM 1137 C C . GLU A 1 138 ? -12.820 -6.112 23.881 1.00 93.38 138 GLU A C 1
ATOM 1139 O O . GLU A 1 138 ? -13.875 -5.656 23.437 1.00 93.38 138 GLU A O 1
ATOM 1144 N N . VAL A 1 139 ? -11.766 -6.362 23.107 1.00 95.19 139 VAL A N 1
ATOM 1145 C CA . VAL A 1 139 ? -11.716 -6.012 21.689 1.00 95.19 139 VAL A CA 1
ATOM 1146 C C . VAL A 1 139 ? -12.772 -6.777 20.886 1.00 95.19 139 VAL A C 1
ATOM 1148 O O . VAL A 1 139 ? -13.508 -6.171 20.105 1.00 95.19 139 VAL A O 1
ATOM 1151 N N . HIS A 1 140 ? -12.910 -8.090 21.097 1.00 95.81 140 HIS A N 1
ATOM 1152 C CA . HIS A 1 140 ? -13.933 -8.884 20.411 1.00 95.81 140 HIS A CA 1
ATOM 1153 C C . HIS A 1 140 ? -15.357 -8.442 20.768 1.00 95.81 140 HIS A C 1
ATOM 1155 O O . HIS A 1 140 ? -16.203 -8.358 19.874 1.00 95.81 140 HIS A O 1
ATOM 1161 N N . GLY A 1 141 ? -15.624 -8.106 22.032 1.00 95.38 141 GLY A N 1
ATOM 1162 C CA . GLY A 1 141 ? -16.927 -7.596 22.461 1.00 95.38 141 GLY A CA 1
ATOM 1163 C C . GLY A 1 141 ? -17.286 -6.267 21.791 1.00 95.38 141 GLY A C 1
ATOM 1164 O O . GLY A 1 141 ? -18.383 -6.114 21.252 1.00 95.38 141 GLY A O 1
ATOM 1165 N N . LEU A 1 142 ? -16.334 -5.330 21.733 1.00 96.00 142 LEU A N 1
ATOM 1166 C CA . LEU A 1 142 ? -16.520 -4.032 21.076 1.00 96.00 142 LEU A CA 1
ATOM 1167 C C . LEU A 1 142 ? -16.722 -4.154 19.560 1.00 96.00 142 LEU A C 1
ATOM 1169 O O . LEU A 1 142 ? -17.607 -3.487 19.015 1.00 96.00 142 LEU A O 1
ATOM 1173 N N . ILE A 1 143 ? -15.959 -5.020 18.876 1.00 96.56 143 ILE A N 1
ATOM 1174 C CA . ILE A 1 143 ? -16.189 -5.309 17.451 1.00 96.56 143 ILE A CA 1
ATOM 1175 C C . ILE A 1 143 ? -17.585 -5.900 17.258 1.00 96.56 143 ILE A C 1
ATOM 1177 O O . ILE A 1 143 ? -18.284 -5.473 16.346 1.00 96.56 143 ILE A O 1
ATOM 1181 N N . THR A 1 144 ? -18.009 -6.844 18.101 1.00 95.62 144 THR A N 1
ATOM 1182 C CA . THR A 1 144 ? -19.320 -7.507 17.984 1.00 95.62 144 THR A CA 1
ATOM 1183 C C . THR A 1 144 ? -20.458 -6.490 18.015 1.00 95.62 144 THR A C 1
ATOM 1185 O O . THR A 1 144 ? -21.269 -6.442 17.091 1.00 95.62 144 THR A O 1
ATOM 1188 N N . ILE A 1 145 ? -20.473 -5.619 19.027 1.00 93.94 145 ILE A N 1
ATOM 1189 C CA . ILE A 1 145 ? -21.496 -4.573 19.169 1.00 93.94 145 ILE A CA 1
ATOM 1190 C C . ILE A 1 145 ? -21.458 -3.626 17.967 1.00 93.94 145 ILE A C 1
ATOM 1192 O O . ILE A 1 145 ? -22.478 -3.381 17.329 1.00 93.94 145 ILE A O 1
ATOM 1196 N N . SER A 1 146 ? -20.271 -3.129 17.617 1.00 94.88 146 SER A N 1
ATOM 1197 C CA . SER A 1 146 ? -20.119 -2.149 16.536 1.00 94.88 146 SER A CA 1
ATOM 1198 C C . SER A 1 146 ? -20.533 -2.726 15.179 1.00 94.88 146 SER A C 1
ATOM 1200 O O . SER A 1 146 ? -21.223 -2.059 14.413 1.00 94.88 146 SER A O 1
ATOM 1202 N N . SER A 1 147 ? -20.165 -3.982 14.907 1.00 92.31 147 SER A N 1
ATOM 1203 C CA . SER A 1 147 ? -20.503 -4.712 13.677 1.00 92.31 147 SER A CA 1
ATOM 1204 C C . SER A 1 147 ? -22.000 -4.955 13.560 1.00 92.31 147 SER A C 1
ATOM 1206 O O . SER A 1 147 ? -22.558 -4.808 12.475 1.00 92.31 147 SER A O 1
ATOM 1208 N N . TYR A 1 148 ? -22.664 -5.285 14.673 1.00 90.06 148 TYR A N 1
ATOM 1209 C CA . TYR A 1 148 ? -24.116 -5.430 14.716 1.00 90.06 148 TYR A CA 1
ATOM 1210 C C . TYR A 1 148 ? -24.812 -4.113 14.350 1.00 90.06 148 TYR A C 1
ATOM 1212 O O . TYR A 1 148 ? -25.659 -4.098 13.457 1.00 90.06 148 TYR A O 1
ATOM 1220 N N . VAL A 1 149 ? -24.389 -2.997 14.958 1.00 87.56 149 VAL A N 1
ATOM 1221 C CA . VAL A 1 149 ? -24.972 -1.668 14.706 1.00 87.56 149 VAL A CA 1
ATOM 1222 C C . VAL A 1 149 ? -24.855 -1.265 13.230 1.00 87.56 149 VAL A C 1
ATOM 1224 O O . VAL A 1 149 ? -25.814 -0.745 12.660 1.00 87.56 149 VAL A O 1
ATOM 1227 N N . ILE A 1 150 ? -23.724 -1.554 12.575 1.00 86.94 150 ILE A N 1
ATOM 1228 C CA . ILE A 1 150 ? -23.531 -1.276 11.137 1.00 86.94 150 ILE A CA 1
ATOM 1229 C C . ILE A 1 150 ? -24.027 -2.396 10.205 1.00 86.94 150 ILE A C 1
ATOM 1231 O O . ILE A 1 150 ? -23.851 -2.296 8.989 1.00 86.94 150 ILE A O 1
ATOM 1235 N N . ARG A 1 151 ? -24.680 -3.431 10.755 1.00 85.81 151 ARG A N 1
ATOM 1236 C CA . ARG A 1 151 ? -25.282 -4.576 10.043 1.00 85.81 151 ARG A CA 1
ATOM 1237 C C . ARG A 1 151 ? -24.291 -5.483 9.302 1.00 85.81 151 ARG A C 1
ATOM 1239 O O . ARG A 1 151 ? -24.628 -6.092 8.289 1.00 85.81 151 ARG A O 1
ATOM 1246 N N . HIS A 1 152 ? -23.065 -5.606 9.804 1.00 87.19 152 HIS A N 1
ATOM 1247 C CA . HIS A 1 152 ? -22.056 -6.548 9.303 1.00 87.19 152 HIS A CA 1
ATOM 1248 C C . HIS A 1 152 ? -22.198 -7.912 10.002 1.00 87.19 152 HIS A C 1
ATOM 1250 O O . HIS A 1 152 ? -21.316 -8.338 10.747 1.00 87.19 152 HIS A O 1
ATOM 1256 N N . TYR A 1 153 ? -23.321 -8.599 9.780 1.00 85.50 153 TYR A N 1
ATOM 1257 C CA . TYR A 1 153 ? -23.736 -9.758 10.585 1.00 85.50 153 TYR A CA 1
ATOM 1258 C C . TYR A 1 153 ? -22.759 -10.940 10.575 1.00 85.50 153 TYR A C 1
ATOM 1260 O O . TYR A 1 153 ? -22.537 -11.541 11.624 1.00 85.50 153 TYR A O 1
ATOM 1268 N N . GLU A 1 154 ? -22.118 -11.240 9.444 1.00 86.81 154 GLU A N 1
ATOM 1269 C CA . GLU A 1 154 ? -21.091 -12.293 9.372 1.00 86.81 154 GLU A CA 1
ATOM 1270 C C . GLU A 1 154 ? -19.899 -11.996 10.292 1.00 86.81 154 GLU A C 1
ATOM 1272 O O . GLU A 1 154 ? -19.419 -12.855 11.037 1.00 86.81 154 GLU A O 1
ATOM 1277 N N . MET A 1 155 ? -19.458 -10.736 10.312 1.00 90.00 155 MET A N 1
ATOM 1278 C CA . MET A 1 155 ? -18.403 -10.283 11.213 1.00 90.00 155 MET A CA 1
ATOM 1279 C C . MET A 1 155 ? -18.882 -10.321 12.666 1.00 90.00 155 MET A C 1
ATOM 1281 O O . MET A 1 155 ? -18.165 -10.806 13.539 1.00 90.00 155 MET A O 1
ATOM 1285 N N . THR A 1 156 ? -20.118 -9.900 12.926 1.00 91.25 156 THR A N 1
ATOM 1286 C CA . THR A 1 156 ? -20.724 -9.986 14.254 1.00 91.25 156 THR A CA 1
ATOM 1287 C C . THR A 1 156 ? -20.733 -11.417 14.789 1.00 91.25 156 THR A C 1
ATOM 1289 O O . THR A 1 156 ? -20.237 -11.642 15.889 1.00 91.25 156 THR A O 1
ATOM 1292 N N . LYS A 1 157 ? -21.207 -12.399 14.006 1.00 90.25 157 LYS A N 1
ATOM 1293 C CA . LYS A 1 157 ? -21.219 -13.824 14.384 1.00 90.25 157 LYS A CA 1
ATOM 1294 C C . LYS A 1 157 ? -19.806 -14.321 14.715 1.00 90.25 157 LYS A C 1
ATOM 1296 O O . LYS A 1 157 ? -19.580 -14.910 15.775 1.00 90.25 157 LYS A O 1
ATOM 1301 N N . LYS A 1 158 ? -18.831 -14.031 13.843 1.00 93.25 158 LYS A N 1
ATOM 1302 C CA . LYS A 1 158 ? -17.420 -14.406 14.036 1.00 93.25 158 LYS A CA 1
ATOM 1303 C C . LYS A 1 158 ? -16.853 -13.849 15.346 1.00 93.25 158 LYS A C 1
ATOM 1305 O O . LYS A 1 158 ? -16.221 -14.582 16.111 1.00 93.25 158 LYS A O 1
ATOM 1310 N N . HIS A 1 159 ? -17.056 -12.559 15.607 1.00 95.44 159 HIS A N 1
ATOM 1311 C CA . HIS A 1 159 ? -16.494 -11.904 16.787 1.00 95.44 159 HIS A CA 1
ATOM 1312 C C . HIS A 1 159 ? -17.265 -12.228 18.072 1.00 95.44 159 HIS A C 1
ATOM 1314 O O . HIS A 1 159 ? -16.619 -12.322 19.113 1.00 95.44 159 HIS A O 1
ATOM 1320 N N . LEU A 1 160 ? -18.568 -12.522 18.004 1.00 94.75 160 LEU A N 1
ATOM 1321 C CA . LEU A 1 160 ? -19.355 -13.017 19.137 1.00 94.75 160 LEU A CA 1
ATOM 1322 C C . LEU A 1 160 ? -18.860 -14.391 19.601 1.00 94.75 160 LEU A C 1
ATOM 1324 O O . LEU A 1 160 ? -18.652 -14.615 20.793 1.00 94.75 160 LEU A O 1
ATOM 1328 N N . HIS A 1 161 ? -18.600 -15.305 18.661 1.00 93.69 161 HIS A N 1
ATOM 1329 C CA . HIS A 1 161 ? -18.031 -16.611 18.992 1.00 93.69 161 HIS A CA 1
ATOM 1330 C C . HIS A 1 161 ? -16.672 -16.472 19.698 1.00 93.69 161 HIS A C 1
ATOM 1332 O O . HIS A 1 161 ? -16.423 -17.103 20.728 1.00 93.69 161 HIS A O 1
ATOM 1338 N N . ALA A 1 162 ? -15.800 -15.605 19.178 1.00 94.31 162 ALA A N 1
ATOM 1339 C CA . ALA A 1 162 ? -14.506 -15.328 19.792 1.00 94.31 162 ALA A CA 1
ATOM 1340 C C . ALA A 1 162 ? -14.638 -14.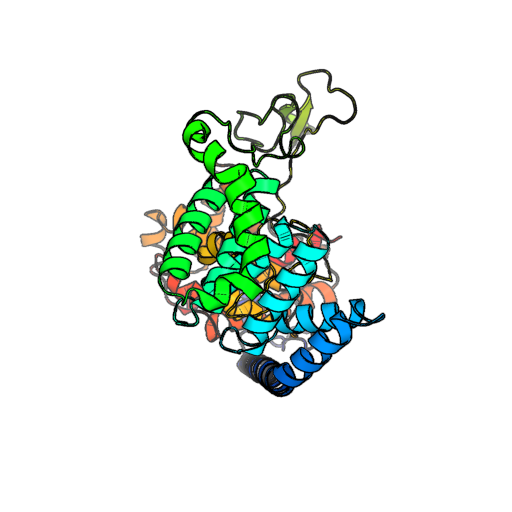640 21.164 1.00 94.31 162 ALA A C 1
ATOM 1342 O O . ALA A 1 162 ? -13.938 -15.026 22.099 1.00 94.31 162 ALA A O 1
ATOM 1343 N N . TYR A 1 163 ? -15.564 -13.688 21.313 1.00 94.75 163 TYR A N 1
ATOM 1344 C CA . TYR A 1 163 ? -15.889 -13.053 22.590 1.00 94.75 163 TYR A CA 1
ATOM 1345 C C . TYR A 1 163 ? -16.266 -14.100 23.640 1.00 94.75 163 TYR A C 1
ATOM 1347 O O . TYR A 1 163 ? -15.617 -14.179 24.678 1.00 94.75 163 TYR A O 1
ATOM 1355 N N . ASN A 1 164 ? -17.225 -14.976 23.330 1.00 92.94 164 ASN A N 1
ATOM 1356 C CA . ASN A 1 164 ? -17.673 -16.039 24.232 1.00 92.94 164 ASN A CA 1
ATOM 1357 C C . ASN A 1 164 ? -16.543 -17.024 24.582 1.00 92.94 164 ASN A C 1
ATOM 1359 O O . ASN A 1 164 ? -16.410 -17.440 25.736 1.00 92.94 164 ASN A O 1
ATOM 1363 N N . LYS A 1 165 ? -15.669 -17.341 23.618 1.00 93.38 165 LYS A N 1
ATOM 1364 C CA . LYS A 1 165 ? -14.480 -18.177 23.837 1.00 93.38 165 LYS A CA 1
ATOM 1365 C C . LYS A 1 165 ? -13.495 -17.556 24.833 1.00 93.38 165 LYS A C 1
ATOM 1367 O O . LYS A 1 165 ? -12.969 -18.279 25.677 1.00 93.38 165 LYS A O 1
ATOM 1372 N N . TYR A 1 166 ? -13.199 -16.259 24.729 1.00 91.88 166 TYR A N 1
ATOM 1373 C CA . TYR A 1 166 ? -12.274 -15.587 25.653 1.00 91.88 166 TYR A CA 1
ATOM 1374 C C . TYR A 1 166 ? -12.926 -15.286 26.999 1.00 91.88 166 TYR A C 1
ATOM 1376 O O . TYR A 1 166 ? -12.307 -15.504 28.036 1.00 91.88 166 TYR A O 1
ATOM 1384 N N . LYS A 1 167 ? -14.202 -14.903 26.985 1.00 91.00 167 LYS A N 1
ATOM 1385 C CA . LYS A 1 167 ? -15.044 -14.735 28.167 1.00 91.00 167 LYS A CA 1
ATOM 1386 C C . LYS A 1 167 ? -15.016 -15.962 29.075 1.00 91.00 167 LYS A C 1
ATOM 1388 O O . LYS A 1 167 ? -14.785 -15.821 30.269 1.00 91.00 167 LYS A O 1
ATOM 1393 N N . ALA A 1 168 ? -15.167 -17.162 28.513 1.00 90.88 168 ALA A N 1
ATOM 1394 C CA . ALA A 1 168 ? -15.142 -18.415 29.272 1.00 90.88 168 ALA A CA 1
ATOM 1395 C C . ALA A 1 168 ? -13.801 -18.701 29.980 1.00 90.88 168 ALA A C 1
ATOM 1397 O O . ALA A 1 168 ? -13.746 -19.551 30.865 1.00 90.88 168 ALA A O 1
ATOM 1398 N N . LYS A 1 169 ? -12.715 -18.018 29.594 1.00 90.00 169 LYS A N 1
ATOM 1399 C CA . LYS A 1 169 ? -11.387 -18.157 30.211 1.00 90.00 169 LYS A CA 1
ATOM 1400 C C . LYS A 1 169 ? -11.117 -17.128 31.312 1.00 90.00 169 LYS A C 1
ATOM 1402 O O . LYS A 1 169 ? -10.071 -17.212 31.953 1.00 90.00 169 LYS A O 1
ATOM 1407 N N . LEU A 1 170 ? -12.004 -16.152 31.508 1.00 89.19 170 LEU A N 1
ATOM 1408 C CA . LEU A 1 170 ? -11.823 -15.074 32.477 1.00 89.19 170 LEU A CA 1
ATOM 1409 C C . LEU A 1 170 ? -12.561 -15.367 33.796 1.00 89.19 170 LEU A C 1
ATOM 1411 O O . LEU A 1 170 ? -13.656 -15.929 33.770 1.00 89.19 170 LEU A O 1
ATOM 1415 N N . PRO A 1 171 ? -12.009 -14.955 34.953 1.00 86.81 171 PRO A N 1
ATOM 1416 C CA . PRO A 1 171 ? -12.712 -15.035 36.234 1.00 86.81 171 PRO A CA 1
ATOM 1417 C C . PRO A 1 171 ? -13.987 -14.177 36.267 1.00 86.81 171 PRO A C 1
ATOM 1419 O O . PRO A 1 171 ? -14.017 -13.079 35.709 1.00 86.81 171 PRO A O 1
ATOM 1422 N N . GLU A 1 172 ? -15.013 -14.621 37.005 1.00 80.69 172 GLU A N 1
ATOM 1423 C CA . GLU A 1 172 ? -16.311 -13.923 37.114 1.00 80.69 172 GLU A CA 1
ATOM 1424 C C . GLU A 1 172 ? -16.205 -12.462 37.597 1.00 80.69 172 GLU A C 1
ATOM 1426 O O . GLU A 1 172 ? -17.024 -11.610 37.246 1.00 80.69 172 GLU A O 1
ATOM 1431 N N . GLU A 1 173 ? -15.182 -12.144 38.389 1.00 78.81 173 GLU A N 1
ATOM 1432 C CA . GLU A 1 173 ? -14.971 -10.816 38.976 1.00 78.81 173 GLU A CA 1
ATOM 1433 C C . GLU A 1 173 ? -14.719 -9.719 37.930 1.00 78.81 173 GLU A C 1
ATOM 1435 O O . GLU A 1 173 ? -15.114 -8.569 38.143 1.00 78.81 173 GLU A O 1
ATOM 1440 N N . PHE A 1 174 ? -14.135 -10.062 36.776 1.00 74.62 174 PHE A N 1
ATOM 1441 C CA . PHE A 1 174 ? -13.896 -9.111 35.685 1.00 74.62 174 PHE A CA 1
ATOM 1442 C C . PHE A 1 174 ? -15.206 -8.607 35.060 1.00 74.62 174 PHE A C 1
ATOM 1444 O O . PHE A 1 174 ? -15.299 -7.454 34.621 1.00 74.62 174 PHE A O 1
ATOM 1451 N N . PHE A 1 175 ? -16.253 -9.434 35.070 1.00 68.81 175 PHE A N 1
ATOM 1452 C CA . PHE A 1 175 ? -17.535 -9.109 34.444 1.00 68.81 175 PHE A CA 1
ATOM 1453 C C . PHE A 1 175 ? -18.342 -8.094 35.239 1.00 68.81 175 PHE A C 1
ATOM 1455 O O . PHE A 1 175 ? -18.988 -7.241 34.642 1.00 68.81 175 PHE A O 1
ATOM 1462 N N . LYS A 1 176 ? -18.225 -8.107 36.571 1.00 67.38 176 LYS A N 1
ATOM 1463 C CA . LYS A 1 176 ? -18.941 -7.178 37.462 1.00 67.38 176 LYS A CA 1
ATOM 1464 C C . LYS A 1 176 ? -18.409 -5.740 37.435 1.00 67.38 176 LYS A C 1
ATOM 1466 O O . LYS A 1 176 ? -18.963 -4.886 38.116 1.00 67.38 176 LYS A O 1
ATOM 1471 N N . LYS A 1 177 ? -17.307 -5.469 36.726 1.00 69.62 177 LYS A N 1
ATOM 1472 C CA . LYS A 1 177 ? -16.675 -4.137 36.697 1.00 69.62 177 LYS A CA 1
ATOM 1473 C C . LYS A 1 177 ? -16.366 -3.623 35.298 1.00 69.62 177 LYS A C 1
ATOM 1475 O O . LYS A 1 177 ? -16.575 -2.443 35.041 1.00 69.62 177 LYS A O 1
ATOM 1480 N N . ARG A 1 178 ? -15.823 -4.469 34.415 1.00 73.31 178 ARG A N 1
ATOM 1481 C CA . ARG A 1 178 ? -15.261 -4.019 33.130 1.00 73.31 178 ARG A CA 1
ATOM 1482 C C . ARG A 1 178 ? -16.120 -4.397 31.927 1.00 73.31 178 ARG A C 1
ATOM 1484 O O . ARG A 1 178 ? -16.239 -3.607 30.997 1.00 73.31 178 ARG A O 1
ATOM 1491 N N . PHE A 1 179 ? -16.742 -5.576 31.957 1.00 85.44 179 PHE A N 1
ATOM 1492 C CA . PHE A 1 179 ? -17.464 -6.130 30.805 1.00 85.44 179 PHE A CA 1
ATOM 1493 C C . PHE A 1 179 ? -18.988 -6.035 30.892 1.00 85.44 179 PHE A C 1
ATOM 1495 O O . PHE A 1 179 ? -19.652 -6.366 29.916 1.00 85.44 179 PHE A O 1
ATOM 1502 N N . GLU A 1 180 ? -19.546 -5.559 32.007 1.00 85.56 180 GLU A N 1
ATOM 1503 C CA . GLU A 1 180 ? -20.998 -5.482 32.226 1.00 85.56 180 GLU A CA 1
ATOM 1504 C C . GLU A 1 180 ? -21.728 -4.763 31.081 1.00 85.56 180 GLU A C 1
ATOM 1506 O O . GLU A 1 180 ? -22.703 -5.278 30.540 1.00 85.56 180 GLU A O 1
ATOM 1511 N N . ILE A 1 181 ? -21.206 -3.612 30.644 1.00 87.12 181 ILE A N 1
ATOM 1512 C CA . ILE A 1 181 ? -21.794 -2.833 29.546 1.00 87.12 181 ILE A CA 1
ATOM 1513 C C . ILE A 1 181 ? -21.739 -3.609 28.225 1.00 87.12 181 ILE A C 1
ATOM 1515 O O . ILE A 1 181 ? -22.697 -3.575 27.454 1.00 87.12 181 ILE A O 1
ATOM 1519 N N . ILE A 1 182 ? -20.636 -4.309 27.948 1.00 91.31 182 ILE A N 1
ATOM 1520 C CA . ILE A 1 182 ? -20.490 -5.104 26.721 1.00 91.31 182 ILE A CA 1
ATOM 1521 C C . ILE A 1 182 ? -21.510 -6.247 26.724 1.00 91.31 182 ILE A C 1
ATOM 1523 O O . ILE A 1 182 ? -22.230 -6.427 25.745 1.00 91.31 182 ILE A O 1
ATOM 1527 N N . ASP A 1 183 ? -21.629 -6.956 27.845 1.00 89.88 183 ASP A N 1
ATOM 1528 C CA . ASP A 1 183 ? -22.568 -8.065 28.016 1.00 89.88 183 ASP A CA 1
ATOM 1529 C C . ASP A 1 183 ? -24.026 -7.625 27.867 1.00 89.88 183 ASP A C 1
ATOM 1531 O O . ASP A 1 183 ? -24.808 -8.285 27.184 1.00 89.88 183 ASP A O 1
ATOM 1535 N N . LEU A 1 184 ? -24.397 -6.499 28.484 1.00 90.06 184 LEU A N 1
ATOM 1536 C CA . LEU A 1 184 ? -25.743 -5.937 28.377 1.00 90.06 184 LEU A CA 1
ATOM 1537 C C . LEU A 1 184 ? -26.093 -5.591 26.926 1.00 90.06 184 LEU A C 1
ATOM 1539 O O . LEU A 1 184 ? -27.180 -5.932 26.461 1.00 90.06 184 LEU A O 1
ATOM 1543 N N . ASN A 1 185 ? -25.163 -4.960 26.203 1.00 90.62 185 ASN A N 1
ATOM 1544 C CA . ASN A 1 185 ? -25.366 -4.627 24.796 1.00 90.62 185 ASN A CA 1
ATOM 1545 C C . ASN A 1 185 ? -25.490 -5.884 23.933 1.00 90.62 185 ASN A C 1
ATOM 1547 O O . ASN A 1 185 ? -26.429 -5.965 23.150 1.00 90.62 185 ASN A O 1
ATOM 1551 N N . ILE A 1 186 ? -24.612 -6.879 24.096 1.00 91.94 186 ILE A N 1
ATOM 1552 C CA . ILE A 1 186 ? -24.683 -8.123 23.313 1.00 91.94 186 ILE A CA 1
ATOM 1553 C C . ILE A 1 186 ? -26.008 -8.851 23.561 1.00 91.94 186 ILE A C 1
ATOM 1555 O O . ILE A 1 186 ? -26.710 -9.177 22.607 1.00 91.94 186 ILE A O 1
ATOM 1559 N N . ARG A 1 187 ? -26.423 -9.017 24.824 1.00 90.38 187 ARG A N 1
ATOM 1560 C CA . ARG A 1 187 ? -27.694 -9.682 25.171 1.00 90.38 187 ARG A CA 1
ATOM 1561 C C . ARG A 1 187 ? -28.919 -9.007 24.556 1.00 90.38 187 ARG A C 1
ATOM 1563 O O . ARG A 1 187 ? -29.907 -9.686 24.282 1.00 90.38 187 ARG A O 1
ATOM 1570 N N . SER A 1 188 ? -28.860 -7.690 24.337 1.00 88.31 188 SER A N 1
ATOM 1571 C CA . SER A 1 188 ? -29.966 -6.936 23.738 1.00 88.31 188 SER A CA 1
ATOM 1572 C C . SER A 1 188 ? -30.286 -7.359 22.304 1.00 88.31 188 SER A C 1
ATOM 1574 O O . SER A 1 188 ? -31.431 -7.208 21.902 1.00 88.31 188 SER A O 1
ATOM 1576 N N . PHE A 1 189 ? -29.324 -7.933 21.574 1.00 86.94 189 PHE A N 1
ATOM 1577 C CA . PHE A 1 189 ? -29.499 -8.359 20.183 1.00 86.94 189 PHE A CA 1
ATOM 1578 C C . PHE A 1 189 ? -29.124 -9.823 19.922 1.00 86.94 189 PHE A C 1
ATOM 1580 O O . PHE A 1 189 ? -29.351 -10.325 18.827 1.00 86.94 189 PHE A O 1
ATOM 1587 N N . GLU A 1 190 ? -28.557 -10.540 20.898 1.00 83.69 190 GLU A N 1
ATOM 1588 C CA . GLU A 1 190 ? -28.061 -11.908 20.692 1.00 83.69 190 GLU A CA 1
ATOM 1589 C C . GLU A 1 190 ? -29.159 -12.879 20.222 1.00 83.69 190 GLU A C 1
ATOM 1591 O O . GLU A 1 190 ? -28.927 -13.733 19.372 1.00 83.69 190 GLU A O 1
ATOM 1596 N N . HIS A 1 191 ? -30.384 -12.688 20.707 1.00 80.44 191 HIS A N 1
ATOM 1597 C CA . HIS A 1 191 ? -31.553 -13.478 20.316 1.00 80.44 191 HIS A CA 1
ATOM 1598 C C . HIS A 1 191 ? -31.987 -13.268 18.853 1.00 80.44 191 HIS A C 1
ATOM 1600 O O . HIS A 1 191 ? -32.734 -14.075 18.307 1.00 80.44 191 HIS A O 1
ATOM 1606 N N . GLU A 1 192 ? -31.531 -12.196 18.204 1.00 77.81 192 GLU A N 1
ATOM 1607 C CA . GLU A 1 192 ? -31.806 -11.938 16.790 1.00 77.81 192 GLU A CA 1
ATOM 1608 C C . GLU A 1 192 ? -30.926 -12.809 15.878 1.00 77.81 192 GLU A C 1
ATOM 1610 O O . GLU A 1 192 ? -31.210 -12.910 14.681 1.00 77.81 192 GLU A O 1
ATOM 1615 N N . PHE A 1 193 ? -29.883 -13.471 16.417 1.00 69.38 193 PHE A N 1
ATOM 1616 C CA . PHE A 1 193 ? -28.918 -14.199 15.591 1.00 69.38 193 PHE A CA 1
ATOM 1617 C C . PHE A 1 193 ? -29.468 -15.429 14.871 1.00 69.38 193 PHE A C 1
ATOM 1619 O O . PHE A 1 193 ? -28.997 -15.740 13.772 1.00 69.38 193 PHE A O 1
ATOM 1626 N N . ASP A 1 194 ? -30.488 -16.068 15.440 1.00 63.56 194 ASP A N 1
ATOM 1627 C CA . ASP A 1 194 ? -31.075 -17.308 14.923 1.00 63.56 194 ASP A CA 1
ATOM 1628 C C . ASP A 1 194 ? -31.850 -17.114 13.601 1.00 63.56 194 ASP A C 1
ATOM 1630 O O . ASP A 1 194 ? -32.150 -18.087 12.917 1.00 63.56 194 ASP A O 1
ATOM 1634 N N . ASN A 1 195 ? -32.135 -15.866 13.196 1.00 61.22 195 ASN A N 1
ATOM 1635 C CA . ASN A 1 195 ? -32.930 -15.536 12.002 1.00 61.22 195 ASN A CA 1
ATOM 1636 C C . ASN A 1 195 ? -32.128 -14.889 10.844 1.00 61.22 195 ASN A C 1
ATOM 1638 O O . ASN A 1 195 ? -32.720 -14.498 9.834 1.00 61.22 195 ASN A O 1
ATOM 1642 N N . PHE A 1 196 ? -30.796 -14.747 10.945 1.00 58.59 196 PHE A N 1
ATOM 1643 C CA . PHE A 1 196 ? -30.013 -13.980 9.952 1.00 58.59 196 PHE A CA 1
ATOM 1644 C C . PHE A 1 196 ? -29.775 -14.663 8.608 1.00 58.59 196 PHE A C 1
ATOM 1646 O O . PHE A 1 196 ? -29.406 -13.969 7.662 1.00 58.59 196 PHE A O 1
ATOM 1653 N N . ASP A 1 197 ? -30.014 -15.967 8.473 1.00 55.56 197 ASP A N 1
ATOM 1654 C CA . ASP A 1 197 ? -29.820 -16.669 7.192 1.00 55.56 197 ASP A CA 1
ATOM 1655 C C . ASP A 1 197 ? -30.789 -16.168 6.093 1.00 55.56 197 ASP A C 1
ATOM 1657 O O . ASP A 1 197 ? -30.651 -16.502 4.917 1.00 55.56 197 ASP A O 1
ATOM 1661 N N . HIS A 1 198 ? -31.751 -15.313 6.462 1.00 53.06 198 HIS A N 1
ATOM 1662 C CA . HIS A 1 198 ? -32.688 -14.632 5.566 1.00 53.06 198 HIS A CA 1
ATOM 1663 C C . HIS A 1 198 ? -32.418 -13.130 5.382 1.00 53.06 198 HIS A C 1
ATOM 1665 O O . HIS A 1 198 ? -33.154 -12.461 4.653 1.00 53.06 198 HIS A O 1
ATOM 1671 N N . VAL A 1 199 ? -31.387 -12.570 6.020 1.00 53.12 199 VAL A N 1
ATOM 1672 C CA . VAL A 1 199 ? -31.083 -11.139 5.926 1.00 53.12 199 VAL A CA 1
ATOM 1673 C C . VAL A 1 199 ? -30.120 -10.896 4.776 1.00 53.12 199 VAL A C 1
ATOM 1675 O O . VAL A 1 199 ? -28.987 -11.370 4.772 1.00 53.12 199 VAL A O 1
ATOM 1678 N N . ILE A 1 200 ? -30.591 -10.130 3.791 1.00 53.69 200 ILE A N 1
ATOM 1679 C CA . ILE A 1 200 ? -29.801 -9.714 2.633 1.00 53.69 200 ILE A CA 1
ATOM 1680 C C . ILE A 1 200 ? -28.563 -8.962 3.154 1.00 53.69 200 ILE A C 1
ATOM 1682 O O . ILE A 1 200 ? -28.729 -7.945 3.838 1.00 53.69 200 ILE A O 1
ATOM 1686 N N . PRO A 1 201 ? -27.337 -9.438 2.859 1.00 54.19 201 PRO A N 1
ATOM 1687 C CA . PRO A 1 201 ? -26.115 -8.742 3.230 1.00 54.19 201 PRO A CA 1
ATOM 1688 C C . PRO A 1 201 ? -26.160 -7.294 2.747 1.00 54.19 201 PRO A C 1
ATOM 1690 O O . PRO A 1 201 ? -26.710 -7.003 1.681 1.00 54.19 201 PRO A O 1
ATOM 1693 N N . LYS A 1 202 ? -25.555 -6.378 3.508 1.00 49.50 202 LYS A N 1
ATOM 1694 C CA . LYS A 1 202 ? -25.322 -5.017 3.023 1.00 49.50 202 LYS A CA 1
ATOM 1695 C C . LYS A 1 202 ? -24.583 -5.131 1.686 1.00 49.50 202 LYS A C 1
ATOM 1697 O O . LYS A 1 202 ? -23.518 -5.737 1.616 1.00 49.50 202 LYS A O 1
ATOM 1702 N N . CYS A 1 203 ? -25.192 -4.624 0.617 1.00 43.47 203 CYS A N 1
ATOM 1703 C CA . CYS A 1 203 ? -24.545 -4.599 -0.684 1.00 43.47 203 CYS A CA 1
ATOM 1704 C C . CYS A 1 203 ? -23.372 -3.618 -0.576 1.00 43.47 203 CYS A C 1
ATOM 1706 O O . CYS A 1 203 ? -23.595 -2.421 -0.404 1.00 43.47 203 CYS A O 1
ATOM 1708 N N . ASP A 1 204 ? -22.143 -4.130 -0.647 1.00 47.22 204 ASP A N 1
ATOM 1709 C CA . ASP A 1 204 ? -20.903 -3.334 -0.607 1.00 47.22 204 ASP A CA 1
ATOM 1710 C C . ASP A 1 204 ? -20.752 -2.409 -1.832 1.00 47.22 204 ASP A C 1
ATOM 1712 O O . ASP A 1 204 ? -19.807 -1.628 -1.915 1.00 47.22 204 ASP A O 1
ATOM 1716 N N . ILE A 1 205 ? -21.674 -2.488 -2.797 1.00 44.78 205 ILE A N 1
ATOM 1717 C CA . ILE A 1 205 ? -21.692 -1.644 -3.988 1.00 44.78 205 ILE A CA 1
ATOM 1718 C C . ILE A 1 205 ? -22.419 -0.348 -3.629 1.00 44.78 205 ILE A C 1
ATOM 1720 O O . ILE A 1 205 ? -23.644 -0.324 -3.479 1.00 44.78 205 ILE A O 1
ATOM 1724 N N . SER A 1 206 ? -21.668 0.746 -3.503 1.00 49.19 206 SER A N 1
ATOM 1725 C CA . SER A 1 206 ? -22.267 2.078 -3.516 1.00 49.19 206 SER A CA 1
ATOM 1726 C C . SER A 1 206 ? -23.046 2.232 -4.822 1.00 49.19 206 SER A C 1
ATOM 1728 O O . SER A 1 206 ? -22.542 1.898 -5.891 1.00 49.19 206 SER A O 1
ATOM 1730 N N . TRP A 1 207 ? -24.260 2.786 -4.786 1.00 43.69 207 TRP A N 1
ATOM 1731 C CA . TRP A 1 207 ? -25.017 3.108 -6.010 1.00 43.69 207 TRP A CA 1
ATOM 1732 C C . TRP A 1 207 ? -24.247 4.059 -6.951 1.00 43.69 207 TRP A C 1
ATOM 1734 O O . TRP A 1 207 ? -24.623 4.221 -8.107 1.00 43.69 207 TRP A O 1
ATOM 1744 N N . GLN A 1 208 ? -23.166 4.675 -6.460 1.00 51.78 208 GLN A N 1
ATOM 1745 C CA . GLN A 1 208 ? -22.244 5.522 -7.217 1.00 51.78 208 GLN A CA 1
ATOM 1746 C C . GLN A 1 208 ? -21.224 4.723 -8.057 1.00 51.78 208 GLN A C 1
ATOM 1748 O O . GLN A 1 208 ? -20.560 5.316 -8.900 1.00 51.78 208 GLN A O 1
ATOM 1753 N N . ASP A 1 209 ? -21.139 3.399 -7.883 1.00 63.66 209 ASP A N 1
ATOM 1754 C CA . ASP A 1 209 ? -20.183 2.510 -8.564 1.00 63.66 209 ASP A CA 1
ATOM 1755 C C . ASP A 1 209 ? -20.804 1.725 -9.735 1.00 63.66 209 ASP A C 1
ATOM 1757 O O . ASP A 1 209 ? -20.209 0.770 -10.243 1.00 63.66 209 ASP A O 1
ATOM 1761 N N . LEU A 1 210 ? -22.006 2.108 -10.178 1.00 74.00 210 LEU A N 1
ATOM 1762 C CA . LEU A 1 210 ? -22.679 1.511 -11.331 1.00 74.00 210 LEU A CA 1
ATOM 1763 C C . LEU A 1 210 ? -22.945 2.582 -12.397 1.00 74.00 210 LEU A C 1
ATOM 1765 O O . LEU A 1 210 ? -23.583 3.595 -12.099 1.00 74.00 210 LEU A O 1
ATOM 1769 N N . PRO A 1 211 ? -22.488 2.383 -13.647 1.00 83.06 211 PRO A N 1
ATOM 1770 C CA . PRO A 1 211 ? -22.816 3.308 -14.713 1.00 83.06 211 PRO A CA 1
ATOM 1771 C C . PRO A 1 211 ? -24.305 3.179 -15.062 1.00 83.06 211 PRO A C 1
ATOM 1773 O O . PRO A 1 211 ? -24.962 2.179 -14.758 1.00 83.06 211 PRO A O 1
ATOM 1776 N N . TYR A 1 212 ? -24.862 4.204 -15.699 1.00 82.12 212 TYR A N 1
ATOM 1777 C CA . TYR A 1 212 ? -26.251 4.227 -16.143 1.00 82.12 212 TYR A CA 1
ATOM 1778 C C . TYR A 1 212 ? -26.548 2.995 -17.008 1.00 82.12 212 TYR A C 1
ATOM 1780 O O . TYR A 1 212 ? -25.758 2.654 -17.880 1.00 82.12 212 TYR A O 1
ATOM 1788 N N . GLN A 1 213 ? -27.648 2.288 -16.738 1.00 84.38 213 GLN A N 1
ATOM 1789 C CA . GLN A 1 213 ? -27.986 1.003 -17.382 1.00 84.38 213 GLN A CA 1
ATOM 1790 C C . GLN A 1 213 ? -26.930 -0.119 -17.226 1.00 84.38 213 GLN A C 1
ATOM 1792 O O . GLN A 1 213 ? -26.982 -1.129 -17.929 1.00 84.38 213 GLN A O 1
ATOM 1797 N N . GLY A 1 214 ? -26.008 0.007 -16.269 1.00 82.62 214 GLY A N 1
ATOM 1798 C CA . GLY A 1 214 ? -24.972 -0.985 -15.999 1.00 82.62 214 GLY A CA 1
ATOM 1799 C C . GLY A 1 214 ? -23.816 -0.951 -16.997 1.00 82.62 214 GLY A C 1
ATOM 1800 O O . GLY A 1 214 ? -23.744 -0.097 -17.884 1.00 82.62 214 GLY A O 1
ATOM 1801 N N . PHE A 1 215 ? -22.876 -1.876 -16.809 1.00 81.62 215 PHE A N 1
ATOM 1802 C CA . PHE A 1 215 ? -21.665 -1.967 -17.619 1.00 81.62 215 PHE A CA 1
ATOM 1803 C C . PHE A 1 215 ? -21.967 -2.395 -19.052 1.00 81.62 215 PHE A C 1
ATOM 1805 O O . PHE A 1 215 ? -22.854 -3.211 -19.316 1.00 81.62 215 PHE A O 1
ATOM 1812 N N . ASN A 1 216 ? -21.203 -1.835 -19.981 1.00 78.31 216 ASN A N 1
ATOM 1813 C CA . ASN A 1 216 ? -21.260 -2.213 -21.373 1.00 78.31 216 ASN A CA 1
ATOM 1814 C C . ASN A 1 216 ? -20.753 -3.646 -21.550 1.00 78.31 216 ASN A C 1
ATOM 1816 O O . ASN A 1 216 ? -19.702 -4.016 -21.037 1.00 78.31 216 ASN A O 1
ATOM 1820 N N . ILE A 1 217 ? -21.507 -4.443 -22.302 1.00 66.94 217 ILE A N 1
ATOM 1821 C CA . ILE A 1 217 ? -21.167 -5.837 -22.601 1.00 66.94 217 ILE A CA 1
ATOM 1822 C C . ILE A 1 217 ? -20.131 -5.910 -23.744 1.00 66.94 217 ILE A C 1
ATOM 1824 O O . ILE A 1 217 ? -19.447 -6.919 -23.902 1.00 66.94 217 ILE A O 1
ATOM 1828 N N . ASN A 1 218 ? -19.976 -4.843 -24.541 1.00 61.44 218 ASN A N 1
ATOM 1829 C CA . ASN A 1 218 ? -18.940 -4.767 -25.569 1.00 61.44 218 ASN A CA 1
ATOM 1830 C C . ASN A 1 218 ? -17.552 -4.552 -24.953 1.00 61.44 218 ASN A C 1
ATOM 1832 O O . ASN A 1 218 ? -17.324 -3.606 -24.200 1.00 61.44 218 ASN A O 1
ATOM 1836 N N . LYS A 1 219 ? -16.602 -5.384 -25.393 1.00 55.44 219 LYS A N 1
ATOM 1837 C CA . LYS A 1 219 ? -15.219 -5.461 -24.892 1.00 55.44 219 LYS A CA 1
ATOM 1838 C C . LYS A 1 219 ? -14.396 -4.178 -25.048 1.00 55.44 219 LYS A C 1
ATOM 1840 O O . LYS A 1 219 ? -13.380 -4.034 -24.381 1.00 55.44 219 LYS A O 1
ATOM 1845 N N . ASN A 1 220 ? -14.808 -3.248 -25.913 1.00 62.38 220 ASN A N 1
ATOM 1846 C CA . ASN A 1 220 ? -13.985 -2.084 -26.244 1.00 62.38 220 ASN A CA 1
ATOM 1847 C C . ASN A 1 220 ? -13.847 -1.090 -25.085 1.00 62.38 220 ASN A C 1
ATOM 1849 O O . ASN A 1 220 ? -12.825 -0.433 -25.021 1.00 62.38 220 ASN A O 1
ATOM 1853 N N . ILE A 1 221 ? -14.842 -0.929 -24.201 1.00 69.19 221 ILE A N 1
ATOM 1854 C CA . ILE A 1 221 ? -14.712 -0.126 -22.968 1.00 69.19 221 ILE A CA 1
ATOM 1855 C C . ILE A 1 221 ? -15.651 -0.715 -21.903 1.00 69.19 221 ILE A C 1
ATOM 1857 O O . ILE A 1 221 ? -16.778 -0.255 -21.734 1.00 69.19 221 ILE A O 1
ATOM 1861 N N . GLU A 1 222 ? -15.201 -1.738 -21.174 1.00 66.75 222 GLU A N 1
ATOM 1862 C CA . GLU A 1 222 ? -16.034 -2.450 -20.183 1.00 66.75 222 GLU A CA 1
ATOM 1863 C C . GLU A 1 222 ? -16.563 -1.541 -19.064 1.00 66.75 222 GLU A C 1
ATOM 1865 O O . GLU A 1 222 ? -17.673 -1.735 -18.577 1.00 66.75 222 GLU A O 1
ATOM 1870 N N . GLN A 1 223 ? -15.794 -0.522 -18.654 1.00 72.75 223 GLN A N 1
ATOM 1871 C CA . GLN A 1 223 ? -16.213 0.394 -17.585 1.00 72.75 223 GLN A CA 1
ATOM 1872 C C . GLN A 1 223 ? -17.218 1.466 -18.038 1.00 72.75 223 GLN A C 1
ATOM 1874 O O . GLN A 1 223 ? -17.636 2.315 -17.244 1.00 72.75 223 GLN A O 1
ATOM 1879 N N . MET A 1 224 ? -17.579 1.462 -19.320 1.00 82.50 224 MET A N 1
ATOM 1880 C CA . MET A 1 224 ? -18.560 2.367 -19.898 1.00 82.50 224 MET A CA 1
ATOM 1881 C C . MET A 1 224 ? -19.979 1.882 -19.604 1.00 82.50 224 MET A C 1
ATOM 1883 O O . MET A 1 224 ? -20.231 0.699 -19.400 1.00 82.50 224 MET A O 1
ATOM 1887 N N . SER A 1 225 ? -20.928 2.805 -19.633 1.00 85.94 225 SER A N 1
ATOM 1888 C CA . SER A 1 225 ? -22.353 2.513 -19.634 1.00 85.94 225 SER A CA 1
ATOM 1889 C C . SER A 1 225 ? -22.769 1.710 -20.875 1.00 85.94 225 SER A C 1
ATOM 1891 O O . SER A 1 225 ? -22.300 1.958 -21.992 1.00 85.94 225 SER A O 1
ATOM 1893 N N . SER A 1 226 ? -23.702 0.774 -20.696 1.00 86.75 226 SER A N 1
ATOM 1894 C CA . SER A 1 226 ? -24.395 0.079 -21.794 1.00 86.75 226 SER A CA 1
ATOM 1895 C C . SER A 1 226 ? -25.262 1.019 -22.657 1.00 86.75 226 SER A C 1
ATOM 1897 O O . SER A 1 226 ? -25.586 0.694 -23.802 1.00 86.75 226 SER A O 1
ATOM 1899 N N . ALA A 1 227 ? -25.552 2.223 -22.149 1.00 87.06 227 ALA A N 1
ATOM 1900 C CA . ALA A 1 227 ? -26.210 3.328 -22.848 1.00 87.06 227 ALA A CA 1
ATOM 1901 C C . ALA A 1 227 ? -25.281 4.077 -23.831 1.00 87.06 227 ALA A C 1
ATOM 1903 O O . ALA A 1 227 ? -25.660 5.084 -24.442 1.00 87.06 227 ALA A O 1
ATOM 1904 N N . CYS A 1 228 ? -24.036 3.625 -23.967 1.00 87.31 228 CYS A N 1
ATOM 1905 C CA . CYS A 1 228 ? -23.056 4.163 -24.897 1.00 87.31 228 CYS A CA 1
ATOM 1906 C C . CYS A 1 228 ? -22.551 3.067 -25.840 1.00 87.31 228 CYS A C 1
ATOM 1908 O O . CYS A 1 228 ? -22.580 1.881 -25.524 1.00 87.31 228 CYS A O 1
ATOM 1910 N N . CYS A 1 229 ? -22.056 3.449 -27.011 1.00 83.94 229 CYS A N 1
ATOM 1911 C CA . CYS A 1 229 ? -21.384 2.549 -27.935 1.00 83.94 229 CYS A CA 1
ATOM 1912 C C . CYS A 1 229 ? -20.124 3.193 -28.518 1.00 83.94 229 CYS A C 1
ATOM 1914 O O . CYS A 1 229 ? -20.014 4.413 -28.661 1.00 83.94 229 CYS A O 1
ATOM 1916 N N . TYR A 1 230 ? -19.155 2.337 -28.830 1.00 78.44 230 TYR A N 1
ATOM 1917 C CA . TYR A 1 230 ? -17.923 2.718 -29.502 1.00 78.44 230 TYR A CA 1
ATOM 1918 C C . TYR A 1 230 ? -18.152 2.684 -31.012 1.00 78.44 230 TYR A C 1
ATOM 1920 O O . TYR A 1 230 ? -18.633 1.680 -31.537 1.00 78.44 230 TYR A O 1
ATOM 1928 N N . VAL A 1 231 ? -17.838 3.777 -31.704 1.00 79.62 231 VAL A N 1
ATOM 1929 C CA . VAL A 1 231 ? -18.019 3.902 -33.152 1.00 79.62 231 VAL A CA 1
ATOM 1930 C C . VAL A 1 231 ? -16.711 4.351 -33.780 1.00 79.62 231 VAL A C 1
ATOM 1932 O O . VAL A 1 231 ? -16.190 5.423 -33.461 1.00 79.62 231 VAL A O 1
ATOM 1935 N N . GLU A 1 232 ? -16.218 3.544 -34.709 1.00 79.62 232 GLU A N 1
ATOM 1936 C CA . GLU A 1 232 ? -15.093 3.883 -35.572 1.00 79.62 232 GLU A CA 1
ATOM 1937 C C . GLU A 1 232 ? -15.618 4.420 -36.899 1.00 79.62 232 GLU A C 1
ATOM 1939 O O . GLU A 1 232 ? -16.557 3.875 -37.484 1.00 79.62 232 GLU A O 1
ATOM 1944 N N . TYR A 1 233 ? -15.031 5.509 -37.382 1.00 75.94 233 TYR A N 1
ATOM 1945 C CA . TYR A 1 233 ? -15.349 6.041 -38.697 1.00 75.94 233 TYR A CA 1
ATOM 1946 C C . TYR A 1 233 ? -14.109 6.621 -39.369 1.00 75.94 233 TYR A C 1
ATOM 1948 O O . TYR A 1 233 ? -13.194 7.136 -38.730 1.00 75.94 233 TYR A O 1
ATOM 1956 N N . LEU A 1 234 ? -14.089 6.553 -40.697 1.00 74.94 234 LEU A N 1
ATOM 1957 C CA . LEU A 1 234 ? -13.030 7.142 -41.504 1.00 74.94 234 LEU A CA 1
ATOM 1958 C C . LEU A 1 234 ? -13.222 8.658 -41.585 1.00 74.94 234 LEU A C 1
ATOM 1960 O O . LEU A 1 234 ? -14.197 9.148 -42.157 1.00 74.94 234 LEU A O 1
ATOM 1964 N N . HIS A 1 235 ? -12.265 9.409 -41.046 1.00 67.56 235 HIS A N 1
ATOM 1965 C CA . HIS A 1 235 ? -12.185 10.853 -41.209 1.00 67.56 235 HIS A CA 1
ATOM 1966 C C . HIS A 1 235 ? -10.874 11.229 -41.896 1.00 67.56 235 HIS A C 1
ATOM 1968 O O . HIS A 1 235 ? -9.799 11.086 -41.321 1.00 67.56 235 HIS A O 1
ATOM 1974 N N . LYS A 1 236 ? -10.957 11.742 -43.132 1.00 73.12 236 LYS A N 1
ATOM 1975 C CA . LYS A 1 236 ? -9.791 12.199 -43.916 1.00 73.12 236 LYS A CA 1
ATOM 1976 C C . LYS A 1 236 ? -8.668 11.148 -43.992 1.00 73.12 236 LYS A C 1
ATOM 1978 O O . LYS A 1 236 ? -7.515 11.458 -43.717 1.00 73.12 236 LYS A O 1
ATOM 1983 N N . ASN A 1 237 ? -9.022 9.912 -44.350 1.00 70.31 237 ASN A N 1
ATOM 1984 C CA . ASN A 1 237 ? -8.128 8.745 -44.430 1.00 70.31 237 ASN A CA 1
ATOM 1985 C C . ASN A 1 237 ? -7.519 8.268 -43.103 1.00 70.31 237 ASN A C 1
ATOM 1987 O O . ASN A 1 237 ? -6.740 7.322 -43.116 1.00 70.31 237 ASN A O 1
ATOM 1991 N N . ASN A 1 238 ? -7.914 8.848 -41.970 1.00 55.97 238 ASN A N 1
ATOM 1992 C CA . ASN A 1 238 ? -7.564 8.336 -40.654 1.00 55.97 238 ASN A CA 1
ATOM 1993 C C . ASN A 1 238 ? -8.780 7.642 -40.043 1.00 55.97 238 ASN A C 1
ATOM 1995 O O . ASN A 1 238 ? -9.896 8.165 -40.097 1.00 55.97 238 ASN A O 1
ATOM 1999 N N . LEU A 1 239 ? -8.564 6.466 -39.458 1.00 67.50 239 LEU A N 1
ATOM 2000 C CA . LEU A 1 239 ? -9.558 5.843 -38.597 1.00 67.50 239 LEU A CA 1
ATOM 2001 C C . LEU A 1 239 ? -9.671 6.705 -37.333 1.00 67.50 239 LEU A C 1
ATOM 2003 O O . LEU A 1 239 ? -8.669 6.962 -36.666 1.00 67.50 239 LEU A O 1
ATOM 2007 N N . VAL A 1 240 ? -10.865 7.213 -37.043 1.00 66.62 240 VAL A N 1
ATOM 2008 C CA . VAL A 1 240 ? -11.134 8.000 -35.839 1.00 66.62 240 VAL A CA 1
ATOM 2009 C C . VAL A 1 240 ? -12.202 7.288 -35.034 1.00 66.62 240 VAL A C 1
ATOM 2011 O O . VAL A 1 240 ? -13.257 6.927 -35.559 1.00 66.62 240 VAL A O 1
ATOM 2014 N N . SER A 1 241 ? -11.934 7.126 -33.746 1.00 69.75 241 SER A N 1
ATOM 2015 C CA . SER A 1 241 ? -12.828 6.430 -32.834 1.00 69.75 241 SER A CA 1
ATOM 2016 C C . SER A 1 241 ? -13.483 7.406 -31.866 1.00 69.75 241 SER A C 1
ATOM 2018 O O . SER A 1 241 ? -12.828 8.303 -31.331 1.00 69.75 241 SER A O 1
ATOM 2020 N N . ARG A 1 242 ? -14.787 7.242 -31.633 1.00 77.06 242 ARG A N 1
ATOM 2021 C CA . ARG A 1 242 ? -15.542 8.033 -30.654 1.00 77.06 242 ARG A CA 1
ATOM 2022 C C . ARG A 1 242 ? -16.541 7.178 -29.889 1.00 77.06 242 ARG A C 1
ATOM 2024 O O . ARG A 1 242 ? -17.072 6.203 -30.414 1.00 77.06 242 ARG A O 1
ATOM 2031 N N . VAL A 1 243 ? -16.845 7.605 -28.671 1.00 79.94 243 VAL A N 1
ATOM 2032 C CA . VAL A 1 243 ? -17.954 7.074 -27.877 1.00 79.94 243 VAL A CA 1
ATOM 2033 C C . VAL A 1 243 ? -19.184 7.939 -28.125 1.00 79.94 243 VAL A C 1
ATOM 2035 O O . VAL A 1 243 ? -19.103 9.165 -28.052 1.00 79.94 243 VAL A O 1
ATOM 2038 N N . VAL A 1 244 ? -20.320 7.315 -28.425 1.00 85.56 244 VAL A N 1
ATOM 2039 C CA . VAL A 1 244 ? -21.611 7.998 -28.594 1.00 85.56 244 VAL A CA 1
ATOM 2040 C C . VAL A 1 244 ? -22.664 7.344 -27.712 1.00 85.56 244 VAL A C 1
ATOM 2042 O O . VAL A 1 244 ? -22.581 6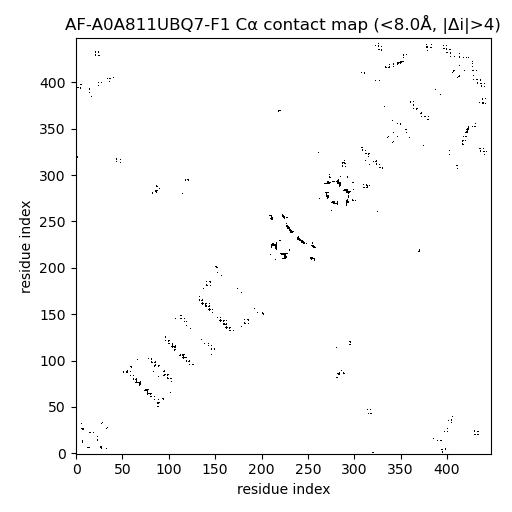.151 -27.432 1.00 85.56 244 VAL A O 1
ATOM 2045 N N . SER A 1 245 ? -23.658 8.104 -27.257 1.00 87.00 245 SER A N 1
ATOM 2046 C CA . SER A 1 245 ? -24.815 7.510 -26.590 1.00 87.00 245 SER A CA 1
ATOM 2047 C C . SER A 1 245 ? -25.725 6.838 -27.620 1.00 87.00 245 SER A C 1
ATOM 2049 O O . SER A 1 245 ? -25.920 7.358 -28.720 1.00 87.00 245 SER A O 1
ATOM 2051 N N . ASN A 1 246 ? -26.271 5.674 -27.277 1.00 86.75 246 ASN A N 1
ATOM 2052 C CA . ASN A 1 246 ? -27.294 4.994 -28.083 1.00 86.75 246 ASN A CA 1
ATOM 2053 C C . ASN A 1 246 ? -28.722 5.310 -27.593 1.00 86.75 246 ASN A C 1
ATOM 2055 O O . ASN A 1 246 ? -29.692 4.928 -28.244 1.00 86.75 246 ASN A O 1
ATOM 2059 N N . VAL A 1 247 ? -28.840 6.026 -26.471 1.00 88.56 247 VAL A N 1
ATOM 2060 C CA . VAL A 1 247 ? -30.090 6.492 -25.864 1.00 88.56 247 VAL A CA 1
ATOM 2061 C C . VAL A 1 247 ? -29.950 7.938 -25.386 1.00 88.56 247 VAL A C 1
ATOM 2063 O O . VAL A 1 247 ? -28.839 8.466 -25.254 1.00 88.56 247 VAL A O 1
ATOM 2066 N N . ASP A 1 248 ? -31.084 8.566 -25.085 1.00 90.25 248 ASP A N 1
ATOM 2067 C CA . ASP A 1 248 ? -31.117 9.847 -24.385 1.00 90.25 248 ASP A CA 1
ATOM 2068 C C . ASP A 1 248 ? -30.666 9.651 -22.934 1.00 90.25 248 ASP A C 1
ATOM 2070 O O . ASP A 1 248 ? -31.313 8.959 -22.146 1.00 90.25 248 ASP A O 1
ATOM 2074 N N . LEU A 1 249 ? -29.532 10.255 -22.579 1.00 88.31 249 LEU A N 1
ATOM 2075 C CA . LEU A 1 249 ? -28.950 10.145 -21.245 1.00 88.31 249 LEU A CA 1
ATOM 2076 C C . LEU A 1 249 ? -29.584 11.172 -20.297 1.00 88.31 249 LEU A C 1
ATOM 2078 O O . LEU A 1 249 ? -29.472 12.379 -20.545 1.00 88.31 249 LEU A O 1
ATOM 2082 N N . PRO A 1 250 ? -30.193 10.745 -19.175 1.00 87.81 250 PRO A N 1
ATOM 2083 C CA . PRO A 1 250 ? -30.646 11.670 -18.146 1.00 87.81 250 PRO A CA 1
ATOM 2084 C C . PRO A 1 250 ? -29.498 12.540 -17.624 1.00 87.81 250 PRO A C 1
ATOM 2086 O O . PRO A 1 250 ? -28.342 12.107 -17.544 1.00 87.81 250 PRO A O 1
ATOM 2089 N N . LYS A 1 251 ? -29.813 13.767 -17.203 1.00 84.25 251 LYS A N 1
ATOM 2090 C CA . LYS A 1 251 ? -28.827 14.669 -16.594 1.00 84.25 251 LYS A CA 1
ATOM 2091 C C . LYS A 1 251 ? -28.180 13.998 -15.371 1.00 84.25 251 LYS A C 1
ATOM 2093 O O . LYS A 1 251 ? -28.886 13.424 -14.551 1.00 84.25 251 LYS A O 1
ATOM 2098 N N . ALA A 1 252 ? -26.855 14.120 -15.251 1.00 78.88 252 ALA A N 1
ATOM 2099 C CA . ALA A 1 252 ? -26.025 13.498 -14.208 1.00 78.88 252 ALA A CA 1
ATOM 2100 C C . ALA A 1 252 ? -25.920 11.957 -14.258 1.00 78.88 252 ALA A C 1
ATOM 2102 O O . ALA A 1 252 ? -25.490 11.340 -13.286 1.00 78.88 252 ALA A O 1
ATOM 2103 N N . SER A 1 253 ? -26.254 11.333 -15.391 1.00 82.62 253 SER A N 1
ATOM 2104 C CA . SER A 1 253 ? -25.972 9.910 -15.608 1.00 82.62 253 SER A CA 1
ATOM 2105 C C . SER A 1 253 ? -24.470 9.639 -15.636 1.00 82.62 253 SER A C 1
ATOM 2107 O O . SER A 1 253 ? -23.717 10.321 -16.333 1.00 82.62 253 SER A O 1
ATOM 2109 N N . ILE A 1 254 ? -24.042 8.604 -14.917 1.00 81.88 254 ILE A N 1
ATOM 2110 C CA . ILE A 1 254 ? -22.664 8.113 -14.955 1.00 81.88 254 ILE A CA 1
ATOM 2111 C C . ILE A 1 254 ? -22.495 7.283 -16.229 1.00 81.88 254 ILE A C 1
ATOM 2113 O O . ILE A 1 254 ? -23.101 6.225 -16.362 1.00 81.88 254 ILE A O 1
ATOM 2117 N N . VAL A 1 255 ? -21.693 7.754 -17.181 1.00 85.62 255 VAL A N 1
ATOM 2118 C CA . VAL A 1 255 ? -21.476 7.061 -18.469 1.00 85.62 255 VAL A CA 1
ATOM 2119 C C . VAL A 1 255 ? -20.171 6.275 -18.531 1.00 85.62 255 VAL A C 1
ATOM 2121 O O . VAL A 1 255 ? -20.013 5.420 -19.396 1.00 85.62 255 VAL A O 1
ATOM 2124 N N . LEU A 1 256 ? -19.239 6.559 -17.625 1.00 81.31 256 LEU A N 1
ATOM 2125 C CA . LEU A 1 256 ? -17.933 5.921 -17.542 1.00 81.31 256 LEU A CA 1
ATOM 2126 C C . LEU A 1 256 ? -17.486 5.930 -16.084 1.00 81.31 256 LEU A C 1
ATOM 2128 O O . LEU A 1 256 ? -17.551 6.968 -15.426 1.00 81.31 256 LEU A O 1
ATOM 2132 N N . LEU A 1 257 ? -17.022 4.783 -15.599 1.00 72.88 257 LEU A N 1
ATOM 2133 C CA . LEU A 1 257 ? -16.388 4.660 -14.292 1.00 72.88 257 LEU A CA 1
ATOM 2134 C C . LEU A 1 257 ? -14.902 4.381 -14.469 1.00 72.88 257 LEU A C 1
ATOM 2136 O O . LEU A 1 257 ? -14.485 3.257 -14.737 1.00 72.88 257 LEU A O 1
ATOM 2140 N N . GLU A 1 258 ? -14.078 5.405 -14.311 1.00 65.25 258 GLU A N 1
ATOM 2141 C CA . GLU A 1 258 ? -12.635 5.214 -14.368 1.00 65.25 258 GLU A CA 1
ATOM 2142 C C . GLU A 1 258 ? -12.133 4.539 -13.086 1.00 65.25 258 GLU A C 1
ATOM 2144 O O . GLU A 1 258 ? -12.445 4.958 -11.972 1.00 65.25 258 GLU A O 1
ATOM 2149 N N . LYS A 1 259 ? -11.305 3.503 -13.245 1.00 62.94 259 LYS A N 1
ATOM 2150 C CA . LYS A 1 259 ? -10.480 2.948 -12.165 1.00 62.94 259 LYS A CA 1
ATOM 2151 C C . LYS A 1 259 ? -9.030 3.350 -12.428 1.00 62.94 259 LYS A C 1
ATOM 2153 O O . LYS A 1 259 ? -8.310 2.594 -13.084 1.00 62.94 259 LYS A O 1
ATOM 2158 N N . PRO A 1 260 ? -8.600 4.552 -12.006 1.00 60.16 260 PRO A N 1
ATOM 2159 C CA . PRO A 1 260 ? -7.264 5.025 -12.332 1.00 60.16 260 PRO A CA 1
ATOM 2160 C C . PRO A 1 260 ? -6.202 4.124 -11.686 1.00 60.16 260 PRO A C 1
ATOM 2162 O O . PRO A 1 260 ? -6.354 3.649 -10.561 1.00 60.16 260 PRO A O 1
ATOM 2165 N N . LEU A 1 261 ? -5.105 3.871 -12.406 1.00 56.25 261 LEU A N 1
ATOM 2166 C CA . LEU A 1 261 ? -4.008 3.015 -11.924 1.00 56.25 261 LEU A CA 1
ATOM 2167 C C . LEU A 1 261 ? -3.270 3.622 -10.715 1.00 56.25 261 LEU A C 1
ATOM 2169 O O . LEU A 1 261 ? -2.744 2.875 -9.873 1.00 56.25 261 LEU A O 1
ATOM 2173 N N . SER A 1 262 ? -3.247 4.955 -10.660 1.00 55.47 262 SER A N 1
ATOM 2174 C CA . SER A 1 262 ? -2.796 5.823 -9.572 1.00 55.47 262 SER A CA 1
ATOM 2175 C C . SER A 1 262 ? -3.496 7.185 -9.693 1.00 55.47 262 SER A C 1
ATOM 2177 O O . SER A 1 262 ? -3.915 7.581 -10.782 1.00 55.47 262 SER A O 1
ATOM 2179 N N . ILE A 1 263 ? -3.627 7.908 -8.580 1.00 56.25 263 ILE A N 1
ATOM 2180 C CA . ILE A 1 263 ? -4.020 9.323 -8.570 1.00 56.25 263 ILE A CA 1
ATOM 2181 C C . ILE A 1 263 ? -2.796 10.104 -8.089 1.00 56.25 263 ILE A C 1
ATOM 2183 O O . ILE A 1 263 ? -2.254 9.813 -7.020 1.00 56.25 263 ILE A O 1
ATOM 2187 N N . ASN A 1 264 ? -2.339 11.073 -8.886 1.00 48.66 264 ASN A N 1
ATOM 2188 C CA . ASN A 1 264 ? -1.212 11.934 -8.528 1.00 48.66 264 ASN A CA 1
ATOM 2189 C C . ASN A 1 264 ? -1.658 12.947 -7.476 1.00 48.66 264 ASN A C 1
ATOM 2191 O O . ASN A 1 264 ? -2.050 14.067 -7.791 1.00 48.66 264 ASN A O 1
ATOM 2195 N N . MET A 1 265 ? -1.610 12.545 -6.212 1.00 45.25 265 MET A N 1
ATOM 2196 C CA . MET A 1 265 ? -1.705 13.465 -5.089 1.00 45.25 265 MET A CA 1
ATOM 2197 C C . MET A 1 265 ? -0.327 13.559 -4.445 1.00 45.25 265 MET A C 1
ATOM 2199 O O . MET A 1 265 ? 0.192 12.569 -3.934 1.00 45.25 265 MET A O 1
ATOM 2203 N N . ASN A 1 266 ? 0.233 14.773 -4.407 1.00 44.22 266 ASN A N 1
ATOM 2204 C CA . ASN A 1 266 ? 1.489 15.103 -3.712 1.00 44.22 266 ASN A CA 1
ATOM 2205 C C . ASN A 1 266 ? 1.421 14.883 -2.182 1.00 44.22 266 ASN A C 1
ATOM 2207 O O . ASN A 1 266 ? 2.358 15.216 -1.462 1.00 44.22 266 ASN A O 1
ATOM 2211 N N . VAL A 1 267 ? 0.315 14.333 -1.666 1.00 49.00 267 VAL A N 1
ATOM 2212 C CA . VAL A 1 267 ? 0.105 14.012 -0.253 1.00 49.00 267 VAL A CA 1
ATOM 2213 C C . VAL A 1 267 ? -0.583 12.642 -0.147 1.00 49.00 267 VAL A C 1
ATOM 2215 O O . VAL A 1 267 ? -1.796 12.550 0.015 1.00 49.00 267 VAL A O 1
ATOM 2218 N N . SER A 1 268 ? 0.194 11.557 -0.242 1.00 53.06 268 SER A N 1
ATOM 2219 C CA . SER A 1 268 ? -0.309 10.167 -0.217 1.00 53.06 268 SER A CA 1
ATOM 2220 C C . SER A 1 268 ? -0.923 9.724 1.119 1.00 53.06 268 SER A C 1
ATOM 2222 O O . SER A 1 268 ? -1.542 8.668 1.201 1.00 53.06 268 SER A O 1
ATOM 2224 N N . LEU A 1 269 ? -0.779 10.513 2.186 1.00 60.50 269 LEU A N 1
ATOM 2225 C CA . LEU A 1 269 ? -1.045 10.053 3.554 1.00 60.50 269 LEU A CA 1
ATOM 2226 C C . LEU A 1 269 ? -2.531 9.977 3.951 1.00 60.50 269 LEU A C 1
ATOM 2228 O O . LEU A 1 269 ? -2.819 9.560 5.068 1.00 60.50 269 LEU A O 1
ATOM 2232 N N . VAL A 1 270 ? -3.464 10.366 3.075 1.00 69.94 270 VAL A N 1
ATOM 2233 C CA . VAL A 1 270 ? -4.919 10.389 3.359 1.00 69.94 270 VAL A CA 1
ATOM 2234 C C . VAL A 1 270 ? -5.752 9.517 2.412 1.00 69.94 270 VAL A C 1
ATOM 2236 O O . VAL A 1 270 ? -6.981 9.504 2.488 1.00 69.94 270 VAL A O 1
ATOM 2239 N N . GLN A 1 271 ? -5.100 8.774 1.515 1.00 80.94 271 GLN A N 1
ATOM 2240 C CA . GLN A 1 271 ? -5.768 7.958 0.505 1.00 80.94 271 GLN A CA 1
ATOM 2241 C C . GLN A 1 271 ? -5.218 6.532 0.504 1.00 80.94 271 GLN A C 1
ATOM 2243 O O . GLN A 1 271 ? -4.016 6.318 0.640 1.00 80.94 271 GLN A O 1
ATOM 2248 N N . CYS A 1 272 ? -6.098 5.547 0.335 1.00 85.62 272 CYS A N 1
ATOM 2249 C CA . CYS A 1 272 ? -5.708 4.157 0.116 1.00 85.62 272 CYS A CA 1
ATOM 2250 C C . CYS A 1 272 ? -5.086 3.985 -1.281 1.00 85.62 272 CYS A C 1
ATOM 2252 O O . CYS A 1 272 ? -5.752 4.228 -2.281 1.00 85.62 272 CYS A O 1
ATOM 2254 N N . GLU A 1 273 ? -3.851 3.495 -1.386 1.00 83.69 273 GLU A N 1
ATOM 2255 C CA . GLU A 1 273 ? -3.165 3.267 -2.674 1.00 83.69 273 GLU A CA 1
ATOM 2256 C C . GLU A 1 273 ? -3.616 1.982 -3.402 1.00 83.69 273 GLU A C 1
ATOM 2258 O O . GLU A 1 273 ? -3.150 1.684 -4.512 1.00 83.69 273 GLU A O 1
ATOM 2263 N N . PHE A 1 274 ? -4.524 1.218 -2.784 1.00 85.50 274 PHE A N 1
ATOM 2264 C CA . PHE A 1 274 ? -5.190 0.065 -3.389 1.00 85.50 274 PHE A CA 1
ATOM 2265 C C . PHE A 1 274 ? -6.563 0.438 -3.965 1.00 85.50 274 PHE A C 1
ATOM 2267 O O . PHE A 1 274 ? -6.751 0.380 -5.176 1.00 85.50 274 PHE A O 1
ATOM 2274 N N . CYS A 1 275 ? -7.512 0.857 -3.118 1.00 84.81 275 CYS A N 1
ATOM 2275 C CA . CYS A 1 275 ? -8.892 1.146 -3.535 1.00 84.81 275 CYS A CA 1
ATOM 2276 C C . CYS A 1 275 ? -9.190 2.632 -3.778 1.00 84.81 275 CYS A C 1
ATOM 2278 O O . CYS A 1 275 ? -10.316 2.966 -4.128 1.00 84.81 275 CYS A O 1
ATOM 2280 N N . LEU A 1 276 ? -8.216 3.527 -3.570 1.00 80.75 276 LEU A N 1
ATOM 2281 C CA . LEU A 1 276 ? -8.334 4.979 -3.782 1.00 80.75 276 LEU A CA 1
ATOM 2282 C C . LEU A 1 276 ? -9.342 5.696 -2.874 1.00 80.75 276 LEU A C 1
ATOM 2284 O O . LEU A 1 276 ? -9.549 6.904 -3.011 1.00 80.75 276 LEU A O 1
ATOM 2288 N N . TYR A 1 277 ? -9.915 4.987 -1.903 1.00 81.81 277 TYR A N 1
ATOM 2289 C CA . TYR A 1 277 ? -10.789 5.569 -0.898 1.00 81.81 277 TYR A CA 1
ATOM 2290 C C . TYR A 1 277 ? -10.027 6.566 -0.018 1.00 81.81 277 TYR A C 1
ATOM 2292 O O . TYR A 1 277 ? -8.930 6.271 0.474 1.00 81.81 277 TYR A O 1
ATOM 2300 N N . HIS A 1 278 ? -10.624 7.738 0.188 1.00 80.38 278 HIS A N 1
ATOM 2301 C CA . HIS A 1 278 ? -10.111 8.750 1.101 1.00 80.38 278 HIS A CA 1
ATOM 2302 C C . HIS A 1 278 ? -10.583 8.433 2.513 1.00 80.38 278 HIS A C 1
ATOM 2304 O O . HIS A 1 278 ? -11.779 8.324 2.768 1.00 80.38 278 HIS A O 1
ATOM 2310 N N . SER A 1 279 ? -9.636 8.293 3.432 1.00 78.00 279 SER A N 1
ATOM 2311 C CA . SER A 1 279 ? -9.927 7.986 4.827 1.00 78.00 279 SER A CA 1
ATOM 2312 C C . SER A 1 279 ? -9.058 8.849 5.723 1.00 78.00 279 SER A C 1
ATOM 2314 O O . SER A 1 279 ? -7.864 9.005 5.486 1.00 78.00 279 SER A O 1
ATOM 2316 N N . ASN A 1 280 ? -9.642 9.357 6.806 1.00 76.88 280 ASN A N 1
ATOM 2317 C CA . ASN A 1 280 ? -8.877 9.991 7.882 1.00 76.88 280 ASN A CA 1
ATOM 2318 C C . ASN A 1 280 ? -8.108 8.954 8.724 1.00 76.88 280 ASN A C 1
ATOM 2320 O O . ASN A 1 280 ? -7.199 9.305 9.476 1.00 76.88 280 ASN A O 1
ATOM 2324 N N . ASN A 1 281 ? -8.463 7.673 8.580 1.00 85.12 281 ASN A N 1
ATOM 2325 C CA . ASN A 1 281 ? -7.859 6.538 9.260 1.00 85.12 281 ASN A CA 1
ATOM 2326 C C . ASN A 1 281 ? -7.128 5.688 8.223 1.00 85.12 281 ASN A C 1
ATOM 2328 O O . ASN A 1 281 ? -7.719 4.835 7.557 1.00 85.12 281 ASN A O 1
ATOM 2332 N N . ILE A 1 282 ? -5.843 5.987 8.058 1.00 88.69 282 ILE A N 1
ATOM 2333 C CA . ILE A 1 282 ? -4.947 5.292 7.142 1.00 88.69 282 ILE A CA 1
ATOM 2334 C C . ILE A 1 282 ? -3.999 4.399 7.937 1.00 88.69 282 ILE A C 1
ATOM 2336 O O . ILE A 1 282 ? -3.509 4.760 9.012 1.00 88.69 282 ILE A O 1
ATOM 2340 N N . TYR A 1 283 ? -3.743 3.230 7.370 1.00 91.69 283 TYR A N 1
ATOM 2341 C CA . TYR A 1 283 ? -2.718 2.285 7.776 1.00 91.69 283 TYR A CA 1
ATOM 2342 C C . TYR A 1 283 ? -1.605 2.312 6.743 1.00 91.69 283 TYR A C 1
ATOM 2344 O O . TYR A 1 283 ? -1.835 2.604 5.573 1.00 91.69 283 TYR A O 1
ATOM 2352 N N . THR A 1 284 ? -0.397 1.971 7.157 1.00 90.56 284 THR A N 1
ATOM 2353 C CA . THR A 1 284 ? 0.716 1.760 6.234 1.00 90.56 284 THR A CA 1
ATOM 2354 C C . THR A 1 284 ? 1.084 0.285 6.197 1.00 90.56 284 THR A C 1
ATOM 2356 O O . THR A 1 284 ? 0.879 -0.422 7.188 1.00 90.56 284 THR A O 1
ATOM 2359 N N . CYS A 1 285 ? 1.642 -0.181 5.074 1.00 91.88 285 CYS A N 1
ATOM 2360 C CA . CYS A 1 285 ? 2.214 -1.526 4.969 1.00 91.88 285 CYS A CA 1
ATOM 2361 C C . CYS A 1 285 ? 3.082 -1.827 6.196 1.00 91.88 285 CYS A C 1
ATOM 2363 O O . CYS A 1 285 ? 3.846 -0.969 6.638 1.00 91.88 285 CYS A O 1
ATOM 2365 N N . LEU A 1 286 ? 2.971 -3.033 6.745 1.00 90.50 286 LEU A N 1
ATOM 2366 C CA . LEU A 1 286 ? 3.682 -3.430 7.960 1.00 90.50 286 LEU A CA 1
ATOM 2367 C C . LEU A 1 286 ? 5.196 -3.569 7.750 1.00 90.50 286 LEU A C 1
ATOM 2369 O O . LEU A 1 286 ? 5.944 -3.412 8.708 1.00 90.50 286 LEU A O 1
ATOM 2373 N N . GLU A 1 287 ? 5.631 -3.785 6.506 1.00 88.81 287 GLU A N 1
ATOM 2374 C CA . GLU A 1 287 ? 7.045 -3.896 6.138 1.00 88.81 287 GLU A CA 1
ATOM 2375 C C . GLU A 1 287 ? 7.631 -2.543 5.717 1.00 88.81 287 GLU A C 1
ATOM 2377 O O . GLU A 1 287 ? 8.519 -2.019 6.384 1.00 88.81 287 GLU A O 1
ATOM 2382 N N . CYS A 1 288 ? 7.130 -1.929 4.633 1.00 85.81 288 CYS A N 1
ATOM 2383 C CA . CYS A 1 288 ? 7.716 -0.670 4.157 1.00 85.81 288 CYS A CA 1
ATOM 2384 C C . CYS A 1 288 ? 7.294 0.552 4.976 1.00 85.81 288 CYS A C 1
ATOM 2386 O O . CYS A 1 288 ? 8.018 1.532 4.977 1.00 85.81 288 CYS A O 1
ATOM 2388 N N . ARG A 1 289 ? 6.144 0.543 5.667 1.00 85.69 289 ARG A N 1
ATOM 2389 C CA . ARG A 1 289 ? 5.601 1.705 6.412 1.00 85.69 289 ARG A CA 1
ATOM 2390 C C . ARG A 1 289 ? 5.328 2.959 5.557 1.00 85.69 289 ARG A C 1
ATOM 2392 O O . ARG A 1 289 ? 5.125 4.041 6.110 1.00 85.69 289 ARG A O 1
ATOM 2399 N N . TYR A 1 290 ? 5.286 2.824 4.229 1.00 82.12 290 TYR A N 1
ATOM 2400 C CA . TYR A 1 290 ? 5.069 3.934 3.289 1.00 82.12 290 TYR A CA 1
ATOM 2401 C C . TYR A 1 290 ? 3.786 3.807 2.479 1.00 82.12 290 TYR A C 1
ATOM 2403 O O . TYR A 1 290 ? 3.037 4.777 2.421 1.00 82.12 290 TYR A O 1
ATOM 2411 N N . LYS A 1 291 ? 3.516 2.636 1.886 1.00 87.19 291 LYS A N 1
ATOM 2412 C CA . LYS A 1 291 ? 2.285 2.435 1.112 1.00 87.19 291 LYS A CA 1
ATOM 2413 C C . LYS A 1 291 ? 1.072 2.491 2.027 1.00 87.19 291 LYS A C 1
ATOM 2415 O O . LYS A 1 291 ? 1.072 1.809 3.056 1.00 87.19 291 LYS A O 1
ATOM 2420 N N . THR A 1 292 ? 0.074 3.284 1.662 1.00 88.25 292 THR A N 1
ATOM 2421 C CA . THR A 1 292 ? -1.096 3.575 2.498 1.00 88.25 292 THR A CA 1
ATOM 2422 C C . THR A 1 292 ? -2.331 2.757 2.124 1.00 88.25 292 THR A C 1
ATOM 2424 O O . THR A 1 292 ? -2.599 2.480 0.957 1.00 88.25 292 THR A O 1
ATOM 2427 N N . TYR A 1 293 ? -3.129 2.399 3.131 1.00 91.19 293 TYR A N 1
ATOM 2428 C CA . TYR A 1 293 ? -4.333 1.577 3.006 1.00 91.19 293 TYR A CA 1
ATOM 2429 C C . TYR A 1 293 ? -5.437 2.072 3.940 1.00 91.19 293 TYR A C 1
ATOM 2431 O O . TYR A 1 293 ? -5.152 2.580 5.021 1.00 91.19 293 TYR A O 1
ATOM 2439 N N . CYS A 1 294 ? -6.704 1.881 3.567 1.00 90.62 294 CYS A N 1
ATOM 2440 C CA . CYS A 1 294 ? -7.842 2.222 4.431 1.00 90.62 294 CYS A CA 1
ATOM 2441 C C . CYS A 1 294 ? -8.276 1.086 5.373 1.00 90.62 294 CYS A C 1
ATOM 2443 O O . CYS A 1 294 ? -9.061 1.336 6.281 1.00 90.62 294 CYS A O 1
ATOM 2445 N N . SER A 1 295 ? -7.799 -0.148 5.175 1.00 91.38 295 SER A N 1
ATOM 2446 C CA . SER A 1 295 ? -8.153 -1.305 6.010 1.00 91.38 295 SER A CA 1
ATOM 2447 C C . SER A 1 295 ? -7.161 -2.461 5.852 1.00 91.38 295 SER A C 1
ATOM 2449 O O . SER A 1 295 ? -6.412 -2.516 4.872 1.00 91.38 295 SER A O 1
ATOM 2451 N N . LEU A 1 296 ? -7.200 -3.421 6.787 1.00 92.62 296 LEU A N 1
ATOM 2452 C CA . LEU A 1 296 ? -6.453 -4.681 6.681 1.00 92.62 296 LEU A CA 1
ATOM 2453 C C . LEU A 1 296 ? -6.847 -5.470 5.423 1.00 92.62 296 LEU A C 1
ATOM 2455 O O . LEU A 1 296 ? -5.971 -5.957 4.720 1.00 92.62 296 LEU A O 1
ATOM 2459 N N . LYS A 1 297 ? -8.139 -5.496 5.070 1.00 91.62 297 LYS A N 1
ATOM 2460 C CA . LYS A 1 297 ? -8.633 -6.137 3.839 1.00 91.62 297 LYS A CA 1
ATOM 2461 C C . LYS A 1 297 ? -7.929 -5.593 2.590 1.00 91.62 297 LYS A C 1
ATOM 2463 O O . LYS A 1 297 ? -7.583 -6.356 1.697 1.00 91.62 297 LYS A O 1
ATOM 2468 N N . CYS A 1 298 ? -7.682 -4.280 2.522 1.00 92.75 298 CYS A N 1
ATOM 2469 C CA . CYS A 1 298 ? -6.934 -3.697 1.403 1.00 92.75 298 CYS A CA 1
ATOM 2470 C C . CYS A 1 298 ? -5.455 -4.102 1.405 1.00 92.75 298 CYS A C 1
ATOM 2472 O O . CYS A 1 298 ? -4.891 -4.275 0.333 1.00 92.75 298 CYS A O 1
ATOM 2474 N N . ILE A 1 299 ? -4.837 -4.265 2.579 1.00 93.38 299 ILE A N 1
ATOM 2475 C CA . ILE A 1 299 ? -3.455 -4.759 2.693 1.00 93.38 299 ILE A CA 1
ATOM 2476 C C . ILE A 1 299 ? -3.368 -6.208 2.209 1.00 93.38 299 ILE A C 1
ATOM 2478 O O . ILE A 1 299 ? -2.473 -6.541 1.439 1.00 93.38 299 ILE A O 1
ATOM 2482 N N . GLU A 1 300 ? -4.299 -7.061 2.636 1.00 93.38 300 GLU A N 1
ATOM 2483 C CA . GLU A 1 300 ? -4.338 -8.475 2.251 1.00 93.38 300 GLU A CA 1
ATOM 2484 C C . GLU A 1 300 ? -4.591 -8.647 0.751 1.00 93.38 300 GLU A C 1
ATOM 2486 O O . GLU A 1 300 ? -3.857 -9.378 0.091 1.00 93.38 300 GLU A O 1
ATOM 2491 N N . ASN A 1 301 ? -5.562 -7.917 0.195 1.00 91.88 301 ASN A N 1
ATOM 2492 C CA . ASN A 1 301 ? -5.893 -7.983 -1.231 1.00 91.88 301 ASN A CA 1
ATOM 2493 C C . ASN A 1 301 ? -4.768 -7.471 -2.142 1.00 91.88 301 ASN A C 1
ATOM 2495 O O . ASN A 1 301 ? -4.666 -7.889 -3.291 1.00 91.88 301 ASN A O 1
ATOM 2499 N N . ASP A 1 302 ? -3.943 -6.548 -1.652 1.00 91.12 302 ASP A N 1
ATOM 2500 C CA . ASP A 1 302 ? -2.835 -5.974 -2.415 1.00 91.12 302 ASP A CA 1
ATOM 2501 C C . ASP A 1 302 ? -1.512 -6.719 -2.194 1.00 91.12 302 ASP A C 1
ATOM 2503 O O . ASP A 1 302 ? -0.530 -6.440 -2.878 1.00 91.12 302 ASP A O 1
ATOM 2507 N N . LYS A 1 303 ? -1.460 -7.673 -1.256 1.00 91.12 303 LYS A N 1
ATOM 2508 C CA . LYS A 1 303 ? -0.231 -8.354 -0.820 1.00 91.12 303 LYS A CA 1
ATOM 2509 C C . LYS A 1 303 ? 0.567 -8.946 -1.982 1.00 91.12 303 LYS A C 1
ATOM 2511 O O . LYS A 1 303 ? 1.782 -8.747 -2.052 1.00 91.12 303 LYS A O 1
ATOM 2516 N N . ASP A 1 304 ? -0.116 -9.622 -2.902 1.00 88.81 304 ASP A N 1
ATOM 2517 C CA . ASP A 1 304 ? 0.515 -10.326 -4.022 1.00 88.81 304 ASP A CA 1
ATOM 2518 C C . ASP A 1 304 ? 1.190 -9.378 -5.016 1.00 88.81 304 ASP A C 1
ATOM 2520 O O . ASP A 1 304 ? 2.206 -9.729 -5.613 1.00 88.81 304 ASP A O 1
ATOM 2524 N N . MET A 1 305 ? 0.667 -8.162 -5.164 1.00 86.81 305 MET A N 1
ATOM 2525 C CA . MET A 1 305 ? 1.276 -7.119 -5.988 1.00 86.81 305 MET A CA 1
ATOM 2526 C C . MET A 1 305 ? 2.317 -6.332 -5.191 1.00 86.81 305 MET A C 1
ATOM 2528 O O . MET A 1 305 ? 3.437 -6.103 -5.655 1.00 86.81 305 MET A O 1
ATOM 2532 N N . HIS A 1 306 ? 1.970 -5.939 -3.965 1.00 90.06 306 HIS A N 1
ATOM 2533 C CA . HIS A 1 306 ? 2.792 -5.069 -3.143 1.00 90.06 306 HIS A CA 1
ATOM 2534 C C . HIS A 1 306 ? 4.113 -5.710 -2.729 1.00 90.06 306 HIS A C 1
ATOM 2536 O O . HIS A 1 306 ? 5.079 -4.979 -2.553 1.00 90.06 306 HIS A O 1
ATOM 2542 N N . GLN A 1 307 ? 4.217 -7.036 -2.619 1.00 90.75 307 GLN A N 1
ATOM 2543 C CA . GLN A 1 307 ? 5.497 -7.689 -2.309 1.00 90.75 307 GLN A CA 1
ATOM 2544 C C . GLN A 1 307 ? 6.632 -7.277 -3.269 1.00 90.75 307 GLN A C 1
ATOM 2546 O O . GLN A 1 307 ? 7.769 -7.108 -2.835 1.00 90.75 307 GLN A O 1
ATOM 2551 N N . TYR A 1 308 ? 6.317 -7.027 -4.546 1.00 89.19 308 TYR A N 1
ATOM 2552 C CA . TYR A 1 308 ? 7.278 -6.551 -5.548 1.00 89.19 308 TYR A CA 1
ATOM 2553 C C . TYR A 1 308 ? 7.487 -5.033 -5.475 1.00 89.19 308 TYR A C 1
ATOM 2555 O O . TYR A 1 308 ? 8.557 -4.519 -5.805 1.00 89.19 308 TYR A O 1
ATOM 2563 N N . GLU A 1 309 ? 6.472 -4.304 -5.011 1.00 87.12 309 GLU A N 1
ATOM 2564 C CA . GLU A 1 309 ? 6.522 -2.855 -4.837 1.00 87.12 309 GLU A CA 1
ATOM 2565 C C . GLU A 1 309 ? 7.261 -2.427 -3.552 1.00 87.12 309 GLU A C 1
ATOM 2567 O O . GLU A 1 309 ? 7.888 -1.372 -3.490 1.00 87.12 309 GLU A O 1
ATOM 2572 N N . CYS A 1 310 ? 7.182 -3.247 -2.506 1.00 87.38 310 CYS A N 1
ATOM 2573 C CA . CYS A 1 310 ? 7.541 -2.924 -1.129 1.00 87.38 310 CYS A CA 1
ATOM 2574 C C . CYS A 1 310 ? 8.994 -2.440 -0.947 1.00 87.38 310 CYS A C 1
ATOM 2576 O O . CYS A 1 310 ? 9.176 -1.423 -0.268 1.00 87.38 310 CYS A O 1
ATOM 2578 N N . PRO A 1 311 ? 10.023 -3.062 -1.565 1.00 82.56 311 PRO A N 1
ATOM 2579 C CA . PRO A 1 311 ? 11.401 -2.571 -1.468 1.00 82.56 311 PRO A CA 1
ATOM 2580 C C . PRO A 1 311 ? 11.559 -1.140 -1.994 1.00 82.56 311 PRO A C 1
ATOM 2582 O O . PRO A 1 311 ? 12.238 -0.314 -1.386 1.00 82.56 311 PRO A O 1
ATOM 2585 N N . ALA A 1 312 ? 10.873 -0.812 -3.091 1.00 80.25 312 ALA A N 1
ATOM 2586 C CA . ALA A 1 312 ? 10.901 0.532 -3.650 1.00 80.25 312 ALA A CA 1
ATOM 2587 C C . ALA A 1 312 ? 10.188 1.542 -2.760 1.00 80.25 312 ALA A C 1
ATOM 2589 O O . ALA A 1 312 ? 10.668 2.656 -2.601 1.00 80.25 312 ALA A O 1
ATOM 2590 N N . TYR A 1 313 ? 9.075 1.170 -2.130 1.00 78.94 313 TYR A N 1
ATOM 2591 C CA . TYR A 1 313 ? 8.418 2.063 -1.177 1.00 78.94 313 TYR A CA 1
ATOM 2592 C C . TYR A 1 313 ? 9.325 2.407 0.009 1.00 78.94 313 TYR A C 1
ATOM 2594 O O . TYR A 1 313 ? 9.315 3.552 0.448 1.00 78.94 313 TYR A O 1
ATOM 2602 N N . LYS A 1 314 ? 10.127 1.451 0.497 1.00 74.31 314 LYS A N 1
ATOM 2603 C CA . LYS A 1 314 ? 11.084 1.679 1.590 1.00 74.31 314 LYS A CA 1
ATOM 2604 C C . LYS A 1 314 ? 12.201 2.657 1.198 1.00 74.31 314 LYS A C 1
ATOM 2606 O O . LYS A 1 314 ? 12.528 3.541 1.981 1.00 74.31 314 LYS A O 1
ATOM 2611 N N . ASN A 1 315 ? 12.737 2.519 -0.015 1.00 68.50 315 ASN A N 1
ATOM 2612 C CA . ASN A 1 315 ? 13.983 3.185 -0.415 1.00 68.50 315 ASN A CA 1
ATOM 2613 C C . ASN A 1 315 ? 13.771 4.417 -1.311 1.00 68.50 315 ASN A C 1
ATOM 2615 O O . ASN A 1 315 ? 14.533 5.380 -1.250 1.00 68.50 315 ASN A O 1
ATOM 2619 N N . LEU A 1 316 ? 12.742 4.398 -2.161 1.00 65.50 316 LEU A N 1
ATOM 2620 C CA . LEU A 1 316 ? 12.488 5.444 -3.155 1.00 65.50 316 LEU A CA 1
ATOM 2621 C C . LEU A 1 316 ? 11.597 6.564 -2.606 1.00 65.50 316 LEU A C 1
ATOM 2623 O O . LEU A 1 316 ? 11.790 7.717 -2.984 1.00 65.50 316 LEU A O 1
ATOM 2627 N N . LEU A 1 317 ? 10.664 6.269 -1.688 1.00 57.25 317 LEU A N 1
ATOM 2628 C CA . LEU A 1 317 ? 9.684 7.266 -1.231 1.00 57.25 317 LEU A CA 1
ATOM 2629 C C . LEU A 1 317 ? 10.285 8.358 -0.332 1.00 57.25 317 LEU A C 1
ATOM 2631 O O . LEU A 1 317 ? 9.706 9.436 -0.222 1.00 57.25 317 LEU A O 1
ATOM 2635 N N . LEU A 1 318 ? 11.427 8.101 0.315 1.00 53.41 318 LEU A N 1
ATOM 2636 C CA . LEU A 1 318 ? 12.059 9.109 1.164 1.00 53.41 318 LEU A CA 1
ATOM 2637 C C . LEU A 1 318 ? 12.716 10.217 0.340 1.00 53.41 318 LEU A C 1
ATOM 2639 O O . LEU A 1 318 ? 12.477 11.377 0.652 1.00 53.41 318 LEU A O 1
ATOM 2643 N N . HIS A 1 319 ? 13.467 9.908 -0.725 1.00 52.03 319 HIS A N 1
ATOM 2644 C CA . HIS A 1 319 ? 14.222 10.936 -1.462 1.00 52.03 319 HIS A CA 1
ATOM 2645 C C . HIS A 1 319 ? 14.548 10.621 -2.944 1.00 52.03 319 HIS A C 1
ATOM 2647 O O . HIS A 1 319 ? 15.245 11.425 -3.576 1.00 52.03 319 HIS A O 1
ATOM 2653 N N . ILE A 1 320 ? 14.049 9.529 -3.550 1.00 49.16 320 ILE A N 1
ATOM 2654 C CA . ILE A 1 320 ? 14.314 9.222 -4.971 1.00 49.16 320 ILE A CA 1
ATOM 2655 C C . ILE A 1 320 ? 13.074 9.373 -5.839 1.00 49.16 320 ILE A C 1
ATOM 2657 O O . ILE A 1 320 ? 12.343 8.410 -6.034 1.00 49.16 320 ILE A O 1
ATOM 2661 N N . LEU A 1 321 ? 13.008 10.526 -6.512 1.00 53.38 321 LEU A N 1
ATOM 2662 C CA . LEU A 1 321 ? 12.268 10.754 -7.763 1.00 53.38 321 LEU A CA 1
ATOM 2663 C C . LEU A 1 321 ? 10.744 10.571 -7.611 1.00 53.38 321 LEU A C 1
ATOM 2665 O O . LEU A 1 321 ? 10.250 9.761 -6.840 1.00 53.38 321 LEU A O 1
ATOM 2669 N N . ASP A 1 322 ? 9.953 11.270 -8.413 1.00 59.34 322 ASP A N 1
ATOM 2670 C CA . ASP A 1 322 ? 8.517 10.984 -8.562 1.00 59.34 322 ASP A CA 1
ATOM 2671 C C . ASP A 1 322 ? 8.280 9.623 -9.280 1.00 59.34 322 ASP A C 1
ATOM 2673 O O . ASP A 1 322 ? 7.354 9.438 -10.062 1.00 59.34 322 ASP A O 1
ATOM 2677 N N . ALA A 1 323 ? 9.163 8.643 -9.047 1.00 68.62 323 ALA A N 1
A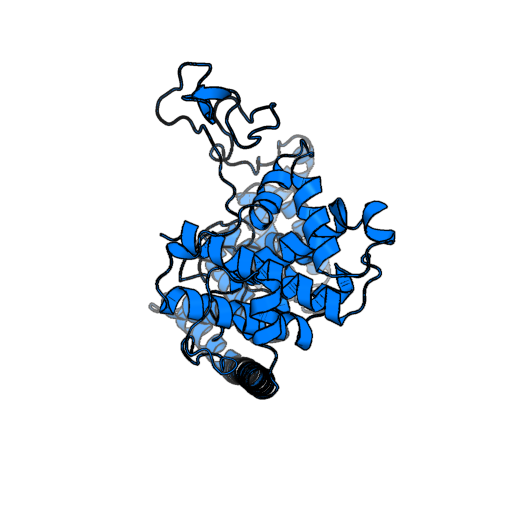TOM 2678 C CA . ALA A 1 323 ? 9.294 7.376 -9.746 1.00 68.62 323 ALA A CA 1
ATOM 2679 C C . ALA A 1 323 ? 8.549 6.226 -9.056 1.00 68.62 323 ALA A C 1
ATOM 2681 O O . ALA A 1 323 ? 8.599 5.100 -9.547 1.00 68.62 323 ALA A O 1
ATOM 2682 N N . ARG A 1 324 ? 7.830 6.476 -7.950 1.00 72.88 324 ARG A N 1
ATOM 2683 C CA . ARG A 1 324 ? 6.944 5.473 -7.329 1.00 72.88 324 ARG A CA 1
ATOM 2684 C C . ARG A 1 324 ? 5.964 4.919 -8.359 1.00 72.88 324 ARG A C 1
ATOM 2686 O O . ARG A 1 324 ? 5.858 3.707 -8.527 1.00 72.88 324 ARG A O 1
ATOM 2693 N N . ASP A 1 325 ? 5.272 5.813 -9.059 1.00 73.31 325 ASP A N 1
ATOM 2694 C CA . ASP A 1 325 ? 4.250 5.425 -10.031 1.00 73.31 325 ASP A CA 1
ATOM 2695 C C . ASP A 1 325 ? 4.874 4.746 -11.255 1.00 73.31 325 ASP A C 1
ATOM 2697 O O . ASP A 1 325 ? 4.295 3.808 -11.799 1.00 73.31 325 ASP A O 1
ATOM 2701 N N . LEU A 1 326 ? 6.105 5.127 -11.607 1.00 76.06 326 LEU A N 1
ATOM 2702 C CA . LEU A 1 326 ? 6.901 4.480 -12.652 1.00 76.06 326 LEU A CA 1
ATOM 2703 C C . LEU A 1 326 ? 7.297 3.063 -12.292 1.00 76.06 326 LEU A C 1
ATOM 2705 O O . LEU A 1 326 ? 7.132 2.152 -13.098 1.00 76.06 326 LEU A O 1
ATOM 2709 N N . TYR A 1 327 ? 7.775 2.864 -11.072 1.00 80.94 327 TYR A N 1
ATOM 2710 C CA . TYR A 1 327 ? 8.128 1.548 -10.580 1.00 80.94 327 TYR A CA 1
ATOM 2711 C C . TYR A 1 327 ? 6.899 0.641 -10.477 1.00 80.94 327 TYR A C 1
ATOM 2713 O O . TYR A 1 327 ? 6.923 -0.490 -10.954 1.00 80.94 327 TYR A O 1
ATOM 2721 N N . ARG A 1 328 ? 5.789 1.151 -9.933 1.00 80.69 328 ARG A N 1
ATOM 2722 C CA . ARG A 1 328 ? 4.510 0.431 -9.873 1.00 80.69 328 ARG A CA 1
ATOM 2723 C C . ARG A 1 328 ? 4.000 0.058 -11.264 1.00 80.69 328 ARG A C 1
ATOM 2725 O O . ARG A 1 328 ? 3.552 -1.069 -11.476 1.00 80.69 328 ARG A O 1
ATOM 2732 N N . LEU A 1 329 ? 4.088 0.974 -12.227 1.00 79.19 329 LEU A N 1
ATOM 2733 C CA . LEU A 1 329 ? 3.723 0.695 -13.611 1.00 79.19 329 LEU A CA 1
ATOM 2734 C C . LEU A 1 329 ? 4.629 -0.379 -14.224 1.00 79.19 329 LEU A C 1
ATOM 2736 O O . LEU A 1 329 ? 4.131 -1.325 -14.829 1.00 79.19 329 LEU A O 1
ATOM 2740 N N . PHE A 1 330 ? 5.936 -0.281 -13.997 1.00 83.12 330 PHE A N 1
ATOM 2741 C CA . PHE A 1 330 ? 6.913 -1.267 -14.442 1.00 83.12 330 PHE A CA 1
ATOM 2742 C C . PHE A 1 330 ? 6.651 -2.667 -13.859 1.00 83.12 330 PHE A C 1
ATOM 2744 O O . PHE A 1 330 ? 6.689 -3.650 -14.599 1.00 83.12 330 PHE A O 1
ATOM 2751 N N . VAL A 1 331 ? 6.330 -2.776 -12.565 1.00 86.19 331 VAL A N 1
ATOM 2752 C CA . VAL A 1 331 ? 5.955 -4.046 -11.914 1.00 86.19 331 VAL A CA 1
ATOM 2753 C C . VAL A 1 331 ? 4.729 -4.654 -12.597 1.00 86.19 331 VAL A C 1
ATOM 2755 O O . VAL A 1 331 ? 4.754 -5.822 -12.986 1.00 86.19 331 VAL A O 1
ATOM 2758 N N . LYS A 1 332 ? 3.672 -3.856 -12.803 1.00 83.44 332 LYS A N 1
ATOM 2759 C CA . LYS A 1 332 ? 2.439 -4.303 -13.473 1.00 83.44 332 LYS A CA 1
ATOM 2760 C C . LYS A 1 332 ? 2.703 -4.770 -14.906 1.00 83.44 332 LYS A C 1
ATOM 2762 O O . LYS A 1 332 ? 2.256 -5.852 -15.280 1.00 83.44 332 LYS A O 1
ATOM 2767 N N . LEU A 1 333 ? 3.474 -3.998 -15.674 1.00 81.50 333 LEU A N 1
ATOM 2768 C CA . LEU A 1 333 ? 3.886 -4.357 -17.034 1.00 81.50 333 LEU A CA 1
ATOM 2769 C C . LEU A 1 333 ? 4.710 -5.648 -17.058 1.00 81.50 333 LEU A C 1
ATOM 2771 O O . LEU A 1 333 ? 4.474 -6.510 -17.896 1.00 81.50 333 LEU A O 1
ATOM 2775 N N . SER A 1 334 ? 5.633 -5.825 -16.114 1.00 85.94 334 SER A N 1
ATOM 2776 C CA . SER A 1 334 ? 6.483 -7.019 -16.031 1.00 85.94 334 SER A CA 1
ATOM 2777 C C . SER A 1 334 ? 5.678 -8.287 -15.743 1.00 85.94 334 SER A C 1
ATOM 2779 O O . SER A 1 334 ? 5.885 -9.313 -16.392 1.00 85.94 334 SER A O 1
ATOM 2781 N N . ILE A 1 335 ? 4.727 -8.217 -14.805 1.00 86.00 335 ILE A N 1
ATOM 2782 C CA . ILE A 1 335 ? 3.805 -9.323 -14.502 1.00 86.00 335 ILE A CA 1
ATOM 2783 C C . ILE A 1 335 ? 2.988 -9.679 -15.742 1.00 86.00 335 ILE A C 1
ATOM 2785 O O . ILE A 1 335 ? 2.854 -10.855 -16.086 1.00 86.00 335 ILE A O 1
ATOM 2789 N N . HIS A 1 336 ? 2.480 -8.659 -16.430 1.00 79.88 336 HIS A N 1
ATOM 2790 C CA . HIS A 1 336 ? 1.691 -8.828 -17.637 1.00 79.88 336 HIS A CA 1
ATOM 2791 C C . HIS A 1 336 ? 2.488 -9.509 -18.758 1.00 79.88 336 HIS A C 1
ATOM 2793 O O . HIS A 1 336 ? 2.083 -10.563 -19.249 1.00 79.88 336 HIS A O 1
ATOM 2799 N N . LEU A 1 337 ? 3.665 -8.971 -19.091 1.00 81.31 337 LEU A N 1
ATOM 2800 C CA . LEU A 1 337 ? 4.559 -9.538 -20.100 1.00 81.31 337 LEU A CA 1
ATOM 2801 C C . LEU A 1 337 ? 4.933 -10.984 -19.766 1.00 81.31 337 LEU A C 1
ATOM 2803 O O . LEU A 1 337 ? 4.891 -11.846 -20.638 1.00 81.31 337 LEU A O 1
ATOM 2807 N N . ASN A 1 338 ? 5.237 -11.292 -18.504 1.00 85.94 338 ASN A N 1
ATOM 2808 C CA . ASN A 1 338 ? 5.545 -12.659 -18.092 1.00 85.94 338 ASN A CA 1
ATOM 2809 C C . ASN A 1 338 ? 4.372 -13.626 -18.304 1.00 85.94 338 ASN A C 1
ATOM 2811 O O . ASN A 1 338 ? 4.575 -14.763 -18.744 1.00 85.94 338 ASN A O 1
ATOM 2815 N N . ASN A 1 339 ? 3.160 -13.209 -17.944 1.00 82.19 339 ASN A N 1
ATOM 2816 C CA . ASN A 1 339 ? 1.991 -14.083 -17.943 1.00 82.19 339 ASN A CA 1
ATOM 2817 C C . ASN A 1 339 ? 1.425 -14.283 -19.349 1.00 82.19 339 ASN A C 1
ATOM 2819 O O . ASN A 1 339 ? 1.166 -15.424 -19.729 1.00 82.19 339 ASN A O 1
ATOM 2823 N N . SER A 1 340 ? 1.300 -13.205 -20.118 1.00 75.50 340 SER A N 1
ATOM 2824 C CA . SER A 1 340 ? 0.584 -13.215 -21.393 1.00 75.50 340 SER A CA 1
ATOM 2825 C C . SER A 1 340 ? 1.513 -13.267 -22.606 1.00 75.50 340 SER A C 1
ATOM 2827 O O . SER A 1 340 ? 1.200 -13.924 -23.592 1.00 75.50 340 SER A O 1
ATOM 2829 N N . THR A 1 341 ? 2.692 -12.644 -22.534 1.00 77.69 341 THR A N 1
ATOM 2830 C CA . THR A 1 341 ? 3.562 -12.460 -23.707 1.00 77.69 341 THR A CA 1
ATOM 2831 C C . THR A 1 341 ? 4.687 -13.497 -23.752 1.00 77.69 341 THR A C 1
ATOM 2833 O O . THR A 1 341 ? 4.754 -14.324 -24.662 1.00 77.69 341 THR A O 1
ATOM 2836 N N . PHE A 1 342 ? 5.544 -13.538 -22.730 1.00 82.81 342 PHE A N 1
ATOM 2837 C CA . PHE A 1 342 ? 6.725 -14.409 -22.663 1.00 82.81 342 PHE A CA 1
ATOM 2838 C C . PHE A 1 342 ? 6.387 -15.899 -22.522 1.00 82.81 342 PHE A C 1
ATOM 2840 O O . PHE A 1 342 ? 7.264 -16.749 -22.659 1.00 82.81 342 PHE A O 1
ATOM 2847 N N . ALA A 1 343 ? 5.122 -16.241 -22.267 1.00 77.62 343 ALA A N 1
ATOM 2848 C CA . ALA A 1 343 ? 4.642 -17.619 -22.315 1.00 77.62 343 ALA A CA 1
ATOM 2849 C C . ALA A 1 343 ? 4.578 -18.184 -23.751 1.00 77.62 343 ALA A C 1
ATOM 2851 O O . ALA A 1 343 ? 4.577 -19.405 -23.933 1.00 77.62 343 ALA A O 1
ATOM 2852 N N . SER A 1 344 ? 4.543 -17.318 -24.771 1.00 80.00 344 SER A N 1
ATOM 2853 C CA . SER A 1 344 ? 4.459 -17.727 -26.172 1.00 80.00 344 SER A CA 1
ATOM 2854 C C . SER A 1 344 ? 5.709 -18.480 -26.637 1.00 80.00 344 SER A C 1
ATOM 2856 O O . SER A 1 344 ? 6.846 -18.138 -26.303 1.00 80.00 344 SER A O 1
ATOM 2858 N N . LYS A 1 345 ? 5.508 -19.494 -27.491 1.00 79.81 345 LYS A N 1
ATOM 2859 C CA . LYS A 1 345 ? 6.602 -20.275 -28.097 1.00 79.81 345 LYS A CA 1
ATOM 2860 C C . LYS A 1 345 ? 7.549 -19.411 -28.937 1.00 79.81 345 LYS A C 1
ATOM 2862 O O . LYS A 1 345 ? 8.699 -19.803 -29.105 1.00 79.81 345 LYS A O 1
ATOM 2867 N N . VAL A 1 346 ? 7.085 -18.255 -29.421 1.00 80.81 346 VAL A N 1
ATOM 2868 C CA . VAL A 1 346 ? 7.874 -17.310 -30.229 1.00 80.81 346 VAL A CA 1
ATOM 2869 C C . VAL A 1 346 ? 9.119 -16.832 -29.471 1.00 80.81 346 VAL A C 1
ATOM 2871 O O . VAL A 1 346 ? 10.182 -16.708 -30.069 1.00 80.81 346 VAL A O 1
ATOM 2874 N N . PHE A 1 347 ? 9.036 -16.677 -28.145 1.00 82.44 347 PHE A N 1
ATOM 2875 C CA . PHE A 1 347 ? 10.153 -16.202 -27.319 1.00 82.44 347 PHE A CA 1
ATOM 2876 C C . PHE A 1 347 ? 11.219 -17.264 -27.005 1.00 82.44 347 PHE A C 1
ATOM 2878 O O . PHE A 1 347 ? 12.241 -16.938 -26.406 1.00 82.44 347 PHE A O 1
ATOM 2885 N N . ARG A 1 348 ? 11.029 -18.529 -27.413 1.00 78.00 348 ARG A N 1
ATOM 2886 C CA . ARG A 1 348 ? 12.001 -19.609 -27.144 1.00 78.00 348 ARG A CA 1
ATOM 2887 C C . ARG A 1 348 ? 13.283 -19.494 -27.965 1.00 78.00 348 ARG A C 1
ATOM 2889 O O . ARG A 1 348 ? 14.318 -19.960 -27.513 1.00 78.00 348 ARG A O 1
ATOM 2896 N N . ASN A 1 349 ? 13.201 -18.893 -29.150 1.00 79.69 349 ASN A N 1
ATOM 2897 C CA . ASN A 1 349 ? 14.317 -18.804 -30.097 1.00 79.69 349 ASN A CA 1
ATOM 2898 C C . ASN A 1 349 ? 14.933 -17.400 -30.154 1.00 79.69 349 ASN A C 1
ATOM 2900 O O . ASN A 1 349 ? 15.721 -17.114 -31.050 1.00 79.69 349 ASN A O 1
ATOM 2904 N N . VAL A 1 350 ? 14.539 -16.517 -29.237 1.00 84.31 350 VAL A N 1
ATOM 2905 C CA . VAL A 1 350 ? 15.004 -15.132 -29.201 1.00 84.31 350 VAL A CA 1
ATOM 2906 C C . VAL A 1 350 ? 16.341 -15.066 -28.482 1.00 84.31 350 VAL A C 1
ATOM 2908 O O . VAL A 1 350 ? 16.508 -15.689 -27.435 1.00 84.31 350 VAL A O 1
ATOM 2911 N N . THR A 1 351 ? 17.284 -14.305 -29.034 1.00 81.62 351 THR A N 1
ATOM 2912 C CA . THR A 1 351 ? 18.672 -14.265 -28.549 1.00 81.62 351 THR A CA 1
ATOM 2913 C C . THR A 1 351 ? 19.107 -12.899 -28.025 1.00 81.62 351 THR A C 1
ATOM 2915 O O . THR A 1 351 ? 20.092 -12.823 -27.290 1.00 81.62 351 THR A O 1
ATOM 2918 N N . SER A 1 352 ? 18.368 -11.830 -28.340 1.00 81.62 352 SER A N 1
ATOM 2919 C CA . SER A 1 352 ? 18.718 -10.457 -27.951 1.00 81.62 352 SER A CA 1
ATOM 2920 C C . SER A 1 352 ? 17.527 -9.639 -27.450 1.00 81.62 352 SER A C 1
ATOM 2922 O O . SER A 1 352 ? 16.372 -9.934 -27.754 1.00 81.62 352 SER A O 1
ATOM 2924 N N . ALA A 1 353 ? 17.810 -8.569 -26.702 1.00 76.94 353 ALA A N 1
ATOM 2925 C CA . ALA A 1 353 ? 16.814 -7.608 -26.237 1.00 76.94 353 ALA A CA 1
ATOM 2926 C C . ALA A 1 353 ? 16.056 -6.934 -27.388 1.00 76.94 353 ALA A C 1
ATOM 2928 O O . ALA A 1 353 ? 14.847 -6.746 -27.292 1.00 76.94 353 ALA A O 1
ATOM 2929 N N . ALA A 1 354 ? 16.757 -6.602 -28.477 1.00 76.88 354 ALA A N 1
ATOM 2930 C CA . ALA A 1 354 ? 16.158 -5.973 -29.651 1.00 76.88 354 ALA A CA 1
ATOM 2931 C C . ALA A 1 354 ? 15.091 -6.878 -30.284 1.00 76.88 354 ALA A C 1
ATOM 2933 O O . ALA A 1 354 ? 13.969 -6.443 -30.505 1.00 76.88 354 ALA A O 1
ATOM 2934 N N . GLU A 1 355 ? 15.400 -8.164 -30.469 1.00 80.69 355 GLU A N 1
ATOM 2935 C CA . GLU A 1 355 ? 14.436 -9.134 -30.996 1.00 80.69 355 GLU A CA 1
ATOM 2936 C C . GLU A 1 355 ? 13.215 -9.301 -30.081 1.00 80.69 355 GLU A C 1
ATOM 2938 O O . GLU A 1 355 ? 12.095 -9.405 -30.578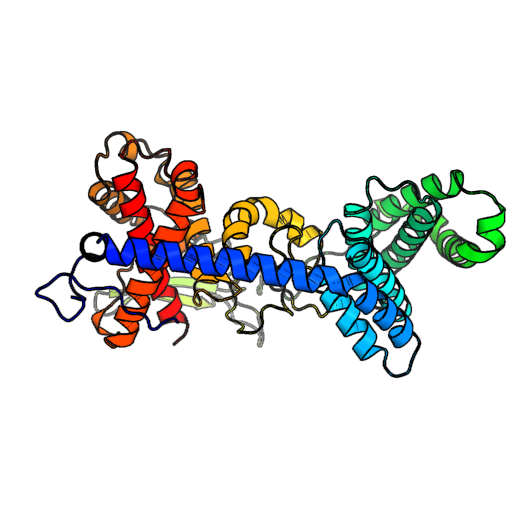 1.00 80.69 355 GLU A O 1
ATOM 2943 N N . VAL A 1 356 ? 13.404 -9.309 -28.751 1.00 81.62 356 VAL A N 1
ATOM 2944 C CA . VAL A 1 356 ? 12.277 -9.361 -27.801 1.00 81.62 356 VAL A CA 1
ATOM 2945 C C . VAL A 1 356 ? 11.365 -8.153 -27.992 1.00 81.62 356 VAL A C 1
ATOM 2947 O O . VAL A 1 356 ? 10.153 -8.331 -28.105 1.00 81.62 356 VAL A O 1
ATOM 2950 N N . LEU A 1 357 ? 11.936 -6.947 -28.037 1.00 77.75 357 LEU A N 1
ATOM 2951 C CA . LEU A 1 357 ? 11.180 -5.704 -28.189 1.00 77.75 357 LEU A CA 1
ATOM 2952 C C . LEU A 1 357 ? 10.432 -5.662 -29.529 1.00 77.75 357 LEU A C 1
ATOM 2954 O O . LEU A 1 357 ? 9.233 -5.396 -29.529 1.00 77.75 357 LEU A O 1
ATOM 2958 N N . ASP A 1 358 ? 11.079 -6.047 -30.631 1.00 77.38 358 ASP A N 1
ATOM 2959 C CA . ASP A 1 358 ? 10.436 -6.092 -31.949 1.00 77.38 358 ASP A CA 1
ATOM 2960 C C . ASP A 1 358 ? 9.258 -7.083 -31.992 1.00 77.38 358 ASP A C 1
ATOM 2962 O O . ASP A 1 358 ? 8.287 -6.877 -32.722 1.00 77.38 358 ASP A O 1
ATOM 2966 N N . ILE A 1 359 ? 9.344 -8.203 -31.263 1.00 78.38 359 ILE A N 1
ATOM 2967 C CA . ILE A 1 359 ? 8.261 -9.197 -31.186 1.00 78.38 359 ILE A CA 1
ATOM 2968 C C . ILE A 1 359 ? 7.106 -8.675 -30.327 1.00 78.38 359 ILE A C 1
ATOM 2970 O O . ILE A 1 359 ? 5.948 -8.890 -30.684 1.00 78.38 359 ILE A O 1
ATOM 2974 N N . ILE A 1 360 ? 7.402 -8.006 -29.208 1.00 76.62 360 ILE A N 1
ATOM 2975 C CA . ILE A 1 360 ? 6.391 -7.343 -28.370 1.00 76.62 360 ILE A CA 1
ATOM 2976 C C . ILE A 1 360 ? 5.627 -6.312 -29.209 1.00 76.62 360 ILE A C 1
ATOM 2978 O O . ILE A 1 360 ? 4.397 -6.322 -29.199 1.00 76.62 360 ILE A O 1
ATOM 2982 N N . GLU A 1 361 ? 6.343 -5.478 -29.966 1.00 71.75 361 GLU A N 1
ATOM 2983 C CA . GLU A 1 361 ? 5.762 -4.454 -30.838 1.00 71.75 361 GLU A CA 1
ATOM 2984 C C . GLU A 1 361 ? 4.850 -5.086 -31.900 1.00 71.75 361 GLU A C 1
ATOM 2986 O O . GLU A 1 361 ? 3.668 -4.756 -31.969 1.00 71.75 361 GLU A O 1
ATOM 2991 N N . ARG A 1 362 ? 5.343 -6.091 -32.637 1.00 71.56 362 ARG A N 1
ATOM 2992 C CA . ARG A 1 362 ? 4.577 -6.774 -33.696 1.00 71.56 362 ARG A CA 1
ATOM 2993 C C . ARG A 1 362 ? 3.351 -7.540 -33.193 1.00 71.56 362 ARG A C 1
ATOM 2995 O O . ARG A 1 362 ? 2.315 -7.529 -33.848 1.00 71.56 362 ARG A O 1
ATOM 3002 N N . ASN A 1 363 ? 3.445 -8.219 -32.050 1.00 66.88 363 ASN A N 1
ATOM 3003 C CA . ASN A 1 363 ? 2.322 -9.005 -31.522 1.00 66.88 363 ASN A CA 1
ATOM 3004 C C . ASN A 1 363 ? 1.225 -8.120 -30.906 1.00 66.88 363 ASN A C 1
ATOM 3006 O O . ASN A 1 363 ? 0.064 -8.527 -30.867 1.00 66.88 363 ASN A O 1
ATOM 3010 N N . SER A 1 364 ? 1.570 -6.904 -30.468 1.00 59.41 364 SER A N 1
ATOM 3011 C CA . SER A 1 364 ? 0.615 -5.951 -29.886 1.00 59.41 364 SER A CA 1
ATOM 3012 C C . SER A 1 364 ? -0.441 -5.433 -30.873 1.00 59.41 364 SER A C 1
ATOM 3014 O O . SER A 1 364 ? -1.456 -4.890 -30.451 1.00 59.41 364 SER A O 1
ATOM 3016 N N . GLU A 1 365 ? -0.242 -5.630 -32.180 1.00 51.75 365 GLU A N 1
ATOM 3017 C CA . GLU A 1 365 ? -1.189 -5.232 -33.231 1.00 51.75 365 GLU A CA 1
ATOM 3018 C C . GLU A 1 365 ? -2.333 -6.243 -33.437 1.00 51.75 365 GLU A C 1
ATOM 3020 O O . GLU A 1 365 ? -3.272 -5.964 -34.179 1.00 51.75 365 GLU A O 1
ATOM 3025 N N . THR A 1 366 ? -2.266 -7.421 -32.799 1.00 51.59 366 THR A N 1
ATOM 3026 C CA . THR A 1 366 ? -3.138 -8.569 -33.122 1.00 51.59 366 THR A CA 1
ATOM 3027 C C . THR A 1 366 ? -4.065 -9.041 -31.998 1.00 51.59 366 THR A C 1
ATOM 3029 O O . THR A 1 366 ? -4.901 -9.908 -32.248 1.00 51.59 366 THR A O 1
ATOM 3032 N N . GLU A 1 367 ? -3.965 -8.498 -30.778 1.00 49.97 367 GLU A N 1
ATOM 3033 C CA . GLU A 1 367 ? -4.757 -8.984 -29.636 1.00 49.97 367 GLU A CA 1
ATOM 3034 C C . GLU A 1 367 ? -6.018 -8.143 -29.351 1.00 49.97 367 GLU A C 1
ATOM 3036 O O . GLU A 1 367 ? -5.975 -6.931 -29.139 1.00 49.97 367 GLU A O 1
ATOM 3041 N N . GLU A 1 368 ? -7.168 -8.827 -29.314 1.00 48.34 368 GLU A N 1
ATOM 3042 C CA . GLU A 1 368 ? -8.517 -8.270 -29.102 1.00 48.34 368 GLU A CA 1
ATOM 3043 C C . GLU A 1 368 ? -8.856 -7.973 -27.624 1.00 48.34 368 GLU A C 1
ATOM 3045 O O . GLU A 1 368 ? -9.990 -7.609 -27.304 1.00 48.34 368 GLU A O 1
ATOM 3050 N N . ASP A 1 369 ? -7.914 -8.153 -26.695 1.00 50.41 369 ASP A N 1
ATOM 3051 C CA . ASP A 1 369 ? -8.165 -7.998 -25.259 1.00 50.41 369 ASP A CA 1
ATOM 3052 C C . ASP A 1 369 ? -7.858 -6.557 -24.794 1.00 50.41 369 ASP A C 1
ATOM 3054 O O . ASP A 1 369 ? -6.734 -6.058 -24.886 1.00 50.41 369 ASP A O 1
ATOM 3058 N N . TYR A 1 370 ? -8.877 -5.826 -24.331 1.00 48.94 370 TYR A N 1
ATOM 3059 C CA . TYR A 1 370 ? -8.792 -4.382 -24.075 1.00 48.94 370 TYR A CA 1
ATOM 3060 C C . TYR A 1 370 ? -7.904 -4.021 -22.873 1.00 48.94 370 TYR A C 1
ATOM 3062 O O . TYR A 1 370 ? -7.183 -3.018 -22.910 1.00 48.94 370 TYR A O 1
ATOM 3070 N N . GLN A 1 371 ? -7.879 -4.854 -21.823 1.00 48.09 371 GLN A N 1
ATOM 3071 C CA . GLN A 1 371 ? -6.931 -4.651 -20.720 1.00 48.09 371 GLN A CA 1
ATOM 3072 C C . GLN A 1 371 ? -5.487 -4.854 -21.196 1.00 48.09 371 GLN A C 1
ATOM 3074 O O . GLN A 1 371 ? -4.612 -4.076 -20.800 1.00 48.09 371 GLN A O 1
ATOM 3079 N N . MET A 1 372 ? -5.258 -5.812 -22.109 1.00 48.62 372 MET A N 1
ATOM 3080 C CA . MET A 1 372 ? -3.964 -6.001 -22.776 1.00 48.62 372 MET A CA 1
ATOM 3081 C C . MET A 1 372 ? -3.590 -4.785 -23.625 1.00 48.62 372 MET A C 1
ATOM 3083 O O . MET A 1 372 ? -2.471 -4.287 -23.513 1.00 48.62 372 MET A O 1
ATOM 3087 N N . ASN A 1 373 ? -4.540 -4.221 -24.376 1.00 54.78 373 ASN A N 1
ATOM 3088 C CA . ASN A 1 373 ? -4.308 -3.035 -25.204 1.00 54.78 373 ASN A CA 1
ATOM 3089 C C . ASN A 1 373 ? -3.901 -1.788 -24.401 1.00 54.78 373 ASN A C 1
ATOM 3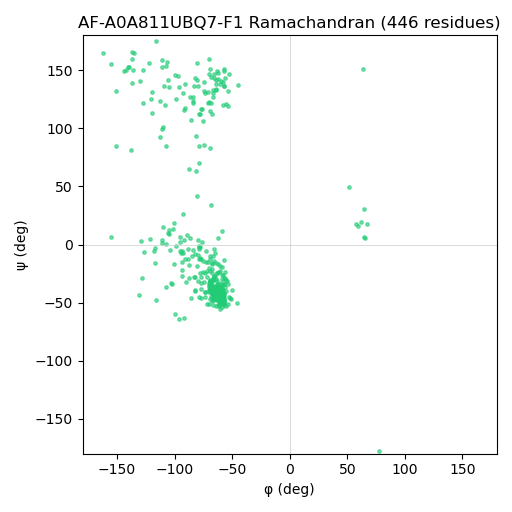091 O O . ASN A 1 373 ? -3.078 -1.004 -24.872 1.00 54.78 373 ASN A O 1
ATOM 3095 N N . SER A 1 374 ? -4.408 -1.604 -23.175 1.00 58.38 374 SER A N 1
ATOM 3096 C CA . SER A 1 374 ? -4.067 -0.422 -22.364 1.00 58.38 374 SER A CA 1
ATOM 3097 C C . SER A 1 374 ? -2.619 -0.419 -21.852 1.00 58.38 374 SER A C 1
ATOM 3099 O O . SER A 1 374 ? -1.973 0.627 -21.859 1.00 58.38 374 SER A O 1
ATOM 3101 N N . PHE A 1 375 ? -2.094 -1.580 -21.442 1.00 62.81 375 PHE A N 1
ATOM 3102 C CA . PHE A 1 375 ? -0.717 -1.733 -20.962 1.00 62.81 375 PHE A CA 1
ATOM 3103 C C . PHE A 1 375 ? 0.273 -1.879 -22.118 1.00 62.81 375 PHE A C 1
ATOM 3105 O O . PHE A 1 375 ? 1.341 -1.272 -22.087 1.00 62.81 375 PHE A O 1
ATOM 3112 N N . MET A 1 376 ? -0.089 -2.622 -23.166 1.00 62.34 376 MET A N 1
ATOM 3113 C CA . MET A 1 376 ? 0.742 -2.754 -24.365 1.00 62.34 376 MET A CA 1
ATOM 3114 C C . MET A 1 376 ? 0.831 -1.440 -25.144 1.00 62.34 376 MET A C 1
ATOM 3116 O O . MET A 1 376 ? 1.895 -1.128 -25.672 1.00 62.34 376 MET A O 1
ATOM 3120 N N . GLY A 1 377 ? -0.213 -0.603 -25.118 1.00 63.00 377 GLY A N 1
ATOM 3121 C CA . GLY A 1 377 ? -0.161 0.770 -25.633 1.00 63.00 377 GLY A CA 1
ATOM 3122 C C . GLY A 1 377 ? 0.923 1.631 -24.969 1.00 63.00 377 GLY A C 1
ATOM 3123 O O . GLY A 1 377 ? 1.475 2.526 -25.608 1.00 63.00 377 GLY A O 1
ATOM 3124 N N . ILE A 1 378 ? 1.308 1.317 -23.723 1.00 66.31 378 ILE A N 1
ATOM 3125 C CA . ILE A 1 378 ? 2.419 1.998 -23.039 1.00 66.31 378 ILE A CA 1
ATOM 3126 C C . ILE A 1 378 ? 3.764 1.687 -23.691 1.00 66.31 378 ILE A C 1
ATOM 3128 O O . ILE A 1 378 ? 4.645 2.540 -23.757 1.00 66.31 378 ILE A O 1
ATOM 3132 N N . LEU A 1 379 ? 3.908 0.459 -24.182 1.00 64.38 379 LEU A N 1
ATOM 3133 C CA . LEU A 1 379 ? 5.123 -0.027 -24.823 1.00 64.38 379 LEU A CA 1
ATOM 3134 C C . LEU A 1 379 ? 5.159 0.282 -26.323 1.00 64.38 379 LEU A C 1
ATOM 3136 O O . LEU A 1 379 ? 6.243 0.445 -26.871 1.00 64.38 379 LEU A O 1
ATOM 3140 N N . ARG A 1 380 ? 3.990 0.373 -26.969 1.00 62.84 380 ARG A N 1
ATOM 3141 C CA . ARG A 1 380 ? 3.845 0.624 -28.408 1.00 62.84 380 ARG A CA 1
ATOM 3142 C C . ARG A 1 380 ? 4.066 2.085 -28.777 1.00 62.84 380 ARG A C 1
ATOM 3144 O O . ARG A 1 380 ? 4.740 2.390 -29.759 1.00 62.84 380 ARG A O 1
ATOM 3151 N N . ASP A 1 381 ? 3.463 3.002 -28.027 1.00 63.66 381 ASP A N 1
ATOM 3152 C CA . ASP A 1 381 ? 3.422 4.397 -28.447 1.00 63.66 381 ASP A CA 1
ATOM 3153 C C . ASP A 1 381 ? 4.746 5.076 -28.077 1.00 63.66 381 ASP A C 1
ATOM 3155 O O . ASP A 1 381 ? 4.915 5.577 -26.957 1.00 63.66 381 ASP A O 1
ATOM 3159 N N . ARG A 1 382 ? 5.695 5.089 -29.030 1.00 63.94 382 ARG A N 1
ATOM 3160 C CA . ARG A 1 382 ? 6.979 5.776 -28.859 1.00 63.94 382 ARG A CA 1
ATOM 3161 C C . ARG A 1 382 ? 6.718 7.241 -28.498 1.00 63.94 382 ARG A C 1
ATOM 3163 O O . ARG A 1 382 ? 6.085 7.964 -29.278 1.00 63.94 382 ARG A O 1
ATOM 3170 N N . PRO A 1 383 ? 7.207 7.711 -27.343 1.00 66.81 383 PRO A N 1
ATOM 3171 C CA . PRO A 1 383 ? 7.008 9.089 -26.944 1.00 66.81 383 PRO A CA 1
ATOM 3172 C C . PRO A 1 383 ? 7.599 10.057 -27.969 1.00 66.81 383 PRO A C 1
ATOM 3174 O O . PRO A 1 383 ? 8.699 9.859 -28.483 1.00 66.81 383 PRO A O 1
ATOM 3177 N N . ASN A 1 384 ? 6.900 11.161 -28.236 1.00 72.00 384 ASN A N 1
ATOM 3178 C CA . ASN A 1 384 ? 7.463 12.211 -29.075 1.00 72.00 384 ASN A CA 1
ATOM 3179 C C . ASN A 1 384 ? 8.457 13.065 -28.266 1.00 72.00 384 ASN A C 1
ATOM 3181 O O . ASN A 1 384 ? 8.107 14.131 -27.748 1.00 72.00 384 ASN A O 1
ATOM 3185 N N . TYR A 1 385 ? 9.707 12.597 -28.184 1.00 74.81 385 TYR A N 1
ATOM 3186 C CA . TYR A 1 385 ? 10.806 13.269 -27.483 1.00 74.81 385 TYR A CA 1
ATOM 3187 C C . TYR A 1 385 ? 11.061 14.698 -27.977 1.00 74.81 385 TYR A C 1
ATOM 3189 O O . TYR A 1 385 ? 11.563 15.525 -27.217 1.00 74.81 385 TYR A O 1
ATOM 3197 N N . SER A 1 386 ? 10.668 15.035 -29.214 1.00 76.50 386 SER A N 1
ATOM 3198 C CA . SER A 1 386 ? 10.870 16.374 -29.777 1.00 76.50 386 SER A CA 1
ATOM 3199 C C . SER A 1 386 ? 10.038 17.456 -29.081 1.00 76.50 386 SER A C 1
ATOM 3201 O O . SER A 1 386 ? 10.304 18.642 -29.268 1.00 76.50 386 SER A O 1
ATOM 3203 N N . LYS A 1 387 ? 9.012 17.072 -28.308 1.00 80.44 387 LYS A N 1
ATOM 3204 C CA . LYS A 1 387 ? 8.180 18.001 -27.529 1.00 80.44 387 LYS A CA 1
ATOM 3205 C C . LYS A 1 387 ? 8.778 18.349 -26.163 1.00 80.44 387 LYS A C 1
ATOM 3207 O O . LYS A 1 387 ? 8.265 19.244 -25.497 1.00 80.44 387 LYS A O 1
ATOM 3212 N N . LEU A 1 388 ? 9.829 17.653 -25.731 1.00 78.31 388 LEU A N 1
ATOM 3213 C CA . LEU A 1 388 ? 10.447 17.859 -24.425 1.00 78.31 388 LEU A CA 1
ATOM 3214 C C . LEU A 1 388 ? 11.563 18.894 -24.507 1.00 78.31 388 LEU A C 1
ATOM 3216 O O . LEU A 1 388 ? 12.417 18.859 -25.394 1.00 78.31 388 LEU A O 1
ATOM 3220 N N . HIS A 1 389 ? 11.630 19.775 -23.512 1.00 82.44 389 HIS A N 1
ATOM 3221 C CA . HIS A 1 389 ? 12.803 20.615 -23.332 1.00 82.44 389 HIS A CA 1
ATOM 3222 C C . HIS A 1 389 ? 13.999 19.762 -22.877 1.00 82.44 389 HIS A C 1
ATOM 3224 O O . HIS A 1 389 ? 13.843 18.780 -22.149 1.00 82.44 389 HIS A O 1
ATOM 3230 N N . ARG A 1 390 ? 15.228 20.171 -23.221 1.00 78.81 390 ARG A N 1
ATOM 3231 C CA . ARG A 1 390 ? 16.463 19.404 -22.928 1.00 78.81 390 ARG A CA 1
ATOM 3232 C C . ARG A 1 390 ? 16.598 18.955 -21.469 1.00 78.81 390 ARG A C 1
ATOM 3234 O O . ARG A 1 390 ? 17.048 17.847 -21.204 1.00 78.81 390 ARG A O 1
ATOM 3241 N N . MET A 1 391 ? 16.203 19.809 -20.525 1.00 77.44 391 MET A N 1
ATOM 3242 C CA . MET A 1 391 ? 16.269 19.501 -19.095 1.00 77.44 391 MET A CA 1
ATOM 3243 C C . MET A 1 391 ? 15.257 18.423 -18.692 1.00 77.44 391 MET A C 1
ATOM 3245 O O . MET A 1 391 ? 15.584 17.563 -17.879 1.00 77.44 391 MET A O 1
ATOM 3249 N N . GLN A 1 392 ? 14.060 18.435 -19.289 1.00 78.06 392 GLN A N 1
ATOM 3250 C CA . GLN A 1 392 ? 13.027 17.424 -19.049 1.00 78.06 392 GLN A CA 1
ATOM 3251 C C . GLN A 1 392 ? 13.497 16.070 -19.576 1.00 78.06 392 GLN A C 1
ATOM 3253 O O . GLN A 1 392 ? 13.476 15.090 -18.842 1.00 78.06 392 GLN A O 1
ATOM 3258 N N . TYR A 1 393 ? 14.027 16.042 -20.802 1.00 79.75 393 TYR A N 1
ATOM 3259 C CA . TYR A 1 393 ? 14.571 14.816 -21.382 1.00 79.75 393 TYR A CA 1
ATOM 3260 C C . TYR A 1 393 ? 15.786 14.285 -20.605 1.00 79.75 393 TYR A C 1
ATOM 3262 O O . TYR A 1 393 ? 15.872 13.098 -20.326 1.00 79.75 393 TYR A O 1
ATOM 3270 N N . SER A 1 394 ? 16.692 15.157 -20.153 1.00 78.94 394 SER A N 1
ATOM 3271 C CA . SER A 1 394 ? 17.820 14.731 -19.312 1.00 78.94 394 SER A CA 1
ATOM 3272 C C . SER A 1 394 ? 17.369 14.164 -17.961 1.00 78.94 394 SER A C 1
ATOM 3274 O O . SER A 1 394 ? 17.879 13.141 -17.511 1.00 78.94 394 SER A O 1
ATOM 327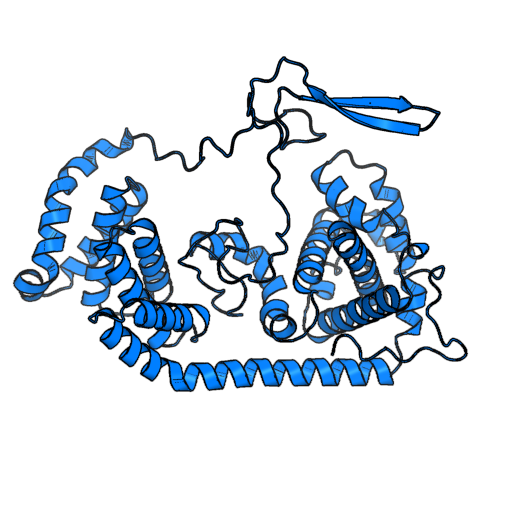6 N N . THR A 1 395 ? 16.379 14.800 -17.326 1.00 77.62 395 THR A N 1
ATOM 3277 C CA . THR A 1 395 ? 15.791 14.314 -16.065 1.00 77.62 395 THR A CA 1
ATOM 3278 C C . THR A 1 395 ? 15.151 12.946 -16.251 1.00 77.62 395 THR A C 1
ATOM 3280 O O . THR A 1 395 ? 15.307 12.077 -15.396 1.00 77.62 395 THR A O 1
ATOM 3283 N N . LEU A 1 396 ? 14.469 12.749 -17.377 1.00 78.12 396 LEU A N 1
ATOM 3284 C CA . LEU A 1 396 ? 13.860 11.482 -17.741 1.00 78.12 396 LEU A CA 1
ATOM 3285 C C . LEU A 1 396 ? 14.907 10.373 -17.862 1.00 78.12 396 LEU A C 1
ATOM 3287 O O . LEU A 1 396 ? 14.820 9.381 -17.146 1.00 78.12 396 LEU A O 1
ATOM 3291 N N . VAL A 1 397 ? 15.930 10.578 -18.695 1.00 79.25 397 VAL A N 1
ATOM 3292 C CA . VAL A 1 397 ? 17.001 9.596 -18.911 1.00 79.25 397 VAL A CA 1
ATOM 3293 C C . VAL A 1 397 ? 17.705 9.263 -17.594 1.00 79.25 397 VAL A C 1
ATOM 3295 O O . VAL A 1 397 ? 17.908 8.094 -17.273 1.00 79.25 397 VAL A O 1
ATOM 3298 N N . ALA A 1 398 ? 18.023 10.278 -16.784 1.00 80.44 398 ALA A N 1
ATOM 3299 C CA . ALA A 1 398 ? 18.633 10.078 -15.472 1.00 80.44 398 ALA A CA 1
ATOM 3300 C C . ALA A 1 398 ? 17.721 9.298 -14.508 1.00 80.44 398 ALA A C 1
ATOM 3302 O O . ALA A 1 398 ? 18.203 8.469 -13.736 1.00 80.44 398 ALA A O 1
ATOM 3303 N N . THR A 1 399 ? 16.410 9.544 -14.557 1.00 79.56 399 THR A N 1
ATOM 3304 C CA . THR A 1 399 ? 15.413 8.831 -13.746 1.00 79.56 399 THR A CA 1
ATOM 3305 C C . THR A 1 399 ? 15.308 7.373 -14.165 1.00 79.56 399 THR A C 1
ATOM 3307 O O . THR A 1 399 ? 15.402 6.489 -13.313 1.00 79.56 399 THR A O 1
ATOM 3310 N N . ALA A 1 400 ? 15.185 7.117 -15.468 1.00 79.69 400 ALA A N 1
ATOM 3311 C CA . ALA A 1 400 ? 15.088 5.773 -16.013 1.00 79.69 400 ALA A CA 1
ATOM 3312 C C . ALA A 1 400 ? 16.348 4.951 -15.722 1.00 79.69 400 ALA A C 1
ATOM 3314 O O . ALA A 1 400 ? 16.256 3.815 -15.255 1.00 79.69 400 ALA A O 1
ATOM 3315 N N . PHE A 1 401 ? 17.528 5.551 -15.901 1.00 81.56 401 PHE A N 1
ATOM 3316 C CA . PHE A 1 401 ? 18.805 4.921 -15.581 1.00 81.56 401 PHE A CA 1
ATOM 3317 C C . PHE A 1 401 ? 18.897 4.526 -14.104 1.00 81.56 401 PHE A C 1
ATOM 3319 O O . PHE A 1 401 ? 19.119 3.354 -13.794 1.00 81.56 401 PHE A O 1
ATOM 3326 N N . ARG A 1 402 ? 18.663 5.468 -13.182 1.00 83.31 402 ARG A N 1
ATOM 3327 C CA . ARG A 1 402 ? 18.757 5.199 -11.739 1.00 83.31 402 ARG A CA 1
ATOM 3328 C C . ARG A 1 402 ? 17.727 4.177 -11.272 1.00 83.31 402 ARG A C 1
ATOM 3330 O O . ARG A 1 402 ? 18.069 3.291 -10.493 1.00 83.31 402 ARG A O 1
ATOM 3337 N N . LEU A 1 403 ? 16.493 4.251 -11.779 1.00 83.25 403 LEU A N 1
ATOM 3338 C CA . LEU A 1 403 ? 15.463 3.264 -11.456 1.00 83.25 403 LEU A CA 1
ATOM 3339 C C . LEU A 1 403 ? 15.838 1.872 -11.980 1.00 83.25 403 LEU A C 1
ATOM 3341 O O . LEU A 1 403 ? 15.614 0.878 -11.293 1.00 83.25 403 LEU A O 1
ATOM 3345 N N . SER A 1 404 ? 16.464 1.792 -13.156 1.00 82.94 404 SER A N 1
ATOM 3346 C CA . SER A 1 404 ? 16.922 0.519 -13.710 1.00 82.94 404 SER A CA 1
ATOM 3347 C C . SER A 1 404 ? 18.033 -0.128 -12.881 1.00 82.94 404 SER A C 1
ATOM 3349 O O . SER A 1 404 ? 17.973 -1.332 -12.636 1.00 82.94 404 SER A O 1
ATOM 3351 N N . LEU A 1 405 ? 18.994 0.668 -12.394 1.00 85.19 405 LEU A N 1
ATOM 3352 C CA . LEU A 1 405 ? 20.048 0.193 -11.499 1.00 85.19 405 LEU A CA 1
ATOM 3353 C C . LEU A 1 405 ? 19.484 -0.198 -10.136 1.00 85.19 405 LEU A C 1
ATOM 3355 O O . LEU A 1 405 ? 19.908 -1.204 -9.576 1.00 85.19 405 LEU A O 1
ATOM 3359 N N . PHE A 1 406 ? 18.491 0.530 -9.618 1.00 86.50 406 PHE A N 1
ATOM 3360 C CA . PHE A 1 406 ? 17.761 0.112 -8.422 1.00 86.50 406 PHE A CA 1
ATOM 3361 C C . PHE A 1 406 ? 17.091 -1.256 -8.625 1.00 86.50 406 PHE A C 1
ATOM 3363 O O . PHE A 1 406 ? 17.282 -2.150 -7.806 1.00 86.50 406 PHE A O 1
ATOM 3370 N N . ILE A 1 407 ? 16.359 -1.454 -9.727 1.00 86.12 407 ILE A N 1
ATOM 3371 C CA . ILE A 1 407 ? 15.717 -2.740 -10.039 1.00 86.12 407 ILE A CA 1
ATOM 3372 C C . ILE A 1 407 ? 16.752 -3.864 -10.117 1.00 86.12 407 ILE A C 1
ATOM 3374 O O . ILE A 1 407 ? 16.533 -4.932 -9.552 1.00 86.12 407 ILE A O 1
ATOM 3378 N N . GLU A 1 408 ? 17.877 -3.623 -10.784 1.00 85.62 408 GLU A N 1
ATOM 3379 C CA . GLU A 1 408 ? 18.940 -4.611 -10.966 1.00 85.62 408 GLU A CA 1
ATOM 3380 C C . GLU A 1 408 ? 19.666 -4.965 -9.660 1.00 85.62 408 GLU A C 1
ATOM 3382 O O . GLU A 1 408 ? 19.971 -6.134 -9.433 1.00 85.62 408 GLU A O 1
ATOM 3387 N N . SER A 1 409 ? 19.934 -3.976 -8.803 1.00 84.75 409 SER A N 1
ATOM 3388 C CA . SER A 1 409 ? 20.760 -4.148 -7.598 1.00 84.75 409 SER A CA 1
ATOM 3389 C C . SER A 1 409 ? 19.968 -4.458 -6.326 1.00 84.75 409 SER A C 1
ATOM 3391 O O . SER A 1 409 ? 20.505 -5.083 -5.412 1.00 84.75 409 SER A O 1
ATOM 3393 N N . LYS A 1 410 ? 18.706 -4.022 -6.233 1.00 84.94 410 LYS A N 1
ATOM 3394 C CA . LYS A 1 410 ? 17.892 -4.088 -5.004 1.00 84.94 410 LYS A CA 1
ATOM 3395 C C . LYS A 1 410 ? 16.648 -4.966 -5.129 1.00 84.94 410 LYS A C 1
ATOM 3397 O O . LYS A 1 410 ? 15.926 -5.127 -4.148 1.00 84.94 410 LYS A O 1
ATOM 3402 N N . THR A 1 411 ? 16.371 -5.529 -6.305 1.00 87.19 411 THR A N 1
ATOM 3403 C CA . THR A 1 411 ? 15.171 -6.348 -6.536 1.00 87.19 411 THR A CA 1
ATOM 3404 C C . THR A 1 411 ? 15.506 -7.625 -7.302 1.00 87.19 411 THR A C 1
ATOM 3406 O O . THR A 1 411 ? 16.562 -7.751 -7.911 1.00 87.19 411 THR A O 1
ATOM 3409 N N . ASN A 1 412 ? 14.577 -8.577 -7.303 1.00 87.31 412 ASN A N 1
ATOM 3410 C CA . ASN A 1 412 ? 14.643 -9.802 -8.101 1.00 87.31 412 ASN A CA 1
ATOM 3411 C C . ASN A 1 412 ? 13.608 -9.814 -9.242 1.00 87.31 412 ASN A C 1
ATOM 3413 O O . ASN A 1 412 ? 13.344 -10.864 -9.821 1.00 87.31 412 ASN A O 1
ATOM 3417 N N . ILE A 1 413 ? 13.021 -8.661 -9.581 1.00 88.31 413 ILE A N 1
ATOM 3418 C CA . ILE A 1 413 ? 11.910 -8.552 -10.543 1.00 88.31 413 ILE A CA 1
ATOM 3419 C C . ILE A 1 413 ? 12.303 -9.085 -11.921 1.00 88.31 413 ILE A C 1
ATOM 3421 O O . ILE A 1 413 ? 11.552 -9.856 -12.517 1.00 88.31 413 ILE A O 1
ATOM 3425 N N . VAL A 1 414 ? 13.489 -8.713 -12.414 1.00 86.50 414 VAL A N 1
ATOM 3426 C CA . VAL A 1 414 ? 13.987 -9.180 -13.718 1.00 86.50 414 VAL A CA 1
ATOM 3427 C C . VAL A 1 414 ? 14.149 -10.698 -13.709 1.00 86.50 414 VAL A C 1
ATOM 3429 O O . VAL A 1 414 ? 13.688 -11.377 -14.623 1.00 86.50 414 VAL A O 1
ATOM 3432 N N . ASP A 1 415 ? 14.737 -11.252 -12.653 1.00 87.19 415 ASP A N 1
ATOM 3433 C CA . ASP A 1 415 ? 14.935 -12.695 -12.550 1.00 87.19 415 ASP A CA 1
ATOM 3434 C C . ASP A 1 415 ? 13.589 -13.438 -12.430 1.00 87.19 415 ASP A C 1
ATOM 3436 O O . ASP A 1 415 ? 13.419 -14.475 -13.060 1.00 87.19 415 ASP A O 1
ATOM 3440 N N . ILE A 1 416 ? 12.593 -12.890 -11.722 1.00 89.56 416 ILE A N 1
ATOM 3441 C CA . ILE A 1 416 ? 11.265 -13.509 -11.556 1.00 89.56 416 ILE A CA 1
ATOM 3442 C C . ILE A 1 416 ? 10.431 -13.456 -12.840 1.00 89.56 416 ILE A C 1
ATOM 3444 O O . ILE A 1 416 ? 9.874 -14.472 -13.261 1.00 89.56 416 ILE A O 1
ATOM 3448 N N . PHE A 1 417 ? 10.291 -12.282 -13.456 1.00 89.56 417 PHE A N 1
ATOM 3449 C CA . PHE A 1 417 ? 9.328 -12.089 -14.544 1.00 89.56 417 PHE A CA 1
ATOM 3450 C C . PHE A 1 417 ? 9.940 -12.305 -15.928 1.00 89.56 417 PHE A C 1
ATOM 3452 O O . PHE A 1 417 ? 9.223 -12.608 -16.876 1.00 89.56 417 PHE A O 1
ATOM 3459 N N . PHE A 1 418 ? 11.264 -12.196 -16.068 1.00 87.94 418 PHE A N 1
ATOM 3460 C CA . PHE A 1 418 ? 11.937 -12.340 -17.361 1.00 87.94 418 PHE A CA 1
ATOM 3461 C C . PHE A 1 418 ? 12.652 -13.697 -17.447 1.00 87.94 418 PHE A C 1
ATOM 3463 O O . PHE A 1 418 ? 13.393 -13.959 -18.396 1.00 87.94 418 PHE A O 1
ATOM 3470 N N . GLN A 1 419 ? 12.441 -14.609 -16.486 1.00 86.56 419 GLN A N 1
ATOM 3471 C CA . GLN A 1 419 ? 13.008 -15.966 -16.515 1.00 86.56 419 GLN A CA 1
ATOM 3472 C C . GLN A 1 419 ? 12.631 -16.754 -17.770 1.00 86.56 419 GLN A C 1
ATOM 3474 O O . GLN A 1 419 ? 13.455 -17.517 -18.267 1.00 86.56 419 GLN A O 1
ATOM 3479 N N . LYS A 1 420 ? 11.422 -16.544 -18.309 1.00 86.44 420 LYS A N 1
ATOM 3480 C CA . LYS A 1 420 ? 10.934 -17.248 -19.505 1.00 86.44 420 LYS A CA 1
ATOM 3481 C C . LYS A 1 420 ? 11.704 -16.872 -20.775 1.00 86.44 420 LYS A C 1
ATOM 3483 O O . LYS A 1 420 ? 11.714 -17.651 -21.724 1.00 86.44 420 LYS A O 1
ATOM 3488 N N . LEU A 1 421 ? 12.374 -15.717 -20.782 1.00 84.69 421 LEU A N 1
ATOM 3489 C CA . LEU A 1 421 ? 13.268 -15.314 -21.862 1.00 84.69 421 LEU A CA 1
ATOM 3490 C C . LEU A 1 421 ? 14.596 -16.072 -21.721 1.00 84.69 421 LEU A C 1
ATOM 3492 O O . LEU A 1 421 ? 15.324 -15.885 -20.742 1.00 84.69 421 LEU A O 1
ATOM 3496 N N . GLN A 1 422 ? 14.931 -16.912 -22.700 1.00 84.25 422 GLN A N 1
ATOM 3497 C CA . GLN A 1 422 ? 16.175 -17.700 -22.727 1.00 84.25 422 GLN A CA 1
ATOM 3498 C C . GLN A 1 422 ? 17.384 -16.878 -23.216 1.00 84.25 422 GLN A C 1
ATOM 3500 O O . GLN A 1 422 ? 18.211 -17.358 -23.984 1.00 84.25 422 GLN A O 1
ATOM 3505 N N . ILE A 1 423 ? 17.487 -15.627 -22.765 1.00 84.75 423 ILE A N 1
ATOM 3506 C CA . ILE A 1 423 ? 18.550 -14.683 -23.139 1.00 84.75 423 ILE A CA 1
ATOM 3507 C C . ILE A 1 423 ? 19.486 -14.400 -21.952 1.00 84.75 423 ILE A C 1
ATOM 3509 O O . ILE A 1 423 ? 19.081 -14.578 -20.795 1.00 84.75 423 ILE A O 1
ATOM 3513 N N . PRO A 1 424 ? 20.724 -13.929 -22.193 1.00 86.38 424 PRO A N 1
ATOM 3514 C CA . PRO A 1 424 ? 21.649 -13.551 -21.126 1.00 86.38 424 PRO A CA 1
ATOM 3515 C C . PRO A 1 424 ? 21.077 -12.477 -20.188 1.00 86.38 424 PRO A C 1
ATOM 3517 O O . PRO A 1 424 ? 20.319 -11.605 -20.612 1.00 86.38 424 PRO A O 1
ATOM 3520 N N . LYS A 1 425 ? 21.497 -12.474 -18.913 1.00 82.88 425 LYS A N 1
ATOM 3521 C CA . LYS A 1 425 ? 21.044 -11.483 -17.913 1.00 82.88 425 LYS A CA 1
ATOM 3522 C C . LYS A 1 425 ? 21.299 -10.034 -18.351 1.00 82.88 425 LYS A C 1
ATOM 3524 O O . LYS A 1 425 ? 20.442 -9.183 -18.148 1.00 82.88 425 LYS A O 1
ATOM 3529 N N . ALA A 1 426 ? 22.419 -9.776 -19.029 1.00 80.62 426 ALA A N 1
ATOM 3530 C CA . ALA A 1 426 ? 22.722 -8.462 -19.597 1.00 80.62 426 ALA A CA 1
ATOM 3531 C C . ALA A 1 426 ? 21.643 -7.984 -20.589 1.00 80.62 426 ALA A C 1
ATOM 3533 O O . ALA A 1 426 ? 21.235 -6.827 -20.539 1.00 80.62 426 ALA A O 1
ATOM 3534 N N . GLU A 1 427 ? 21.121 -8.882 -21.430 1.00 82.25 427 GLU A N 1
ATOM 3535 C CA . GLU A 1 427 ? 20.038 -8.574 -22.371 1.00 82.25 427 GLU A CA 1
ATOM 3536 C C . GLU A 1 427 ? 18.707 -8.354 -21.636 1.00 82.25 427 GLU A C 1
ATOM 3538 O O . GLU A 1 427 ? 17.989 -7.403 -21.935 1.00 82.25 427 GLU A O 1
ATOM 3543 N N . LYS A 1 428 ? 18.404 -9.148 -20.598 1.00 83.75 428 LYS A N 1
ATOM 3544 C CA . LYS A 1 428 ? 17.223 -8.913 -19.740 1.00 83.75 428 LYS A CA 1
ATOM 3545 C C . LYS A 1 428 ? 17.267 -7.536 -19.074 1.00 83.75 428 LYS A C 1
ATOM 3547 O O . LYS A 1 428 ? 16.254 -6.841 -19.026 1.00 83.75 428 LYS A O 1
ATOM 3552 N N . ASN A 1 429 ? 18.448 -7.114 -18.623 1.00 80.44 429 ASN A N 1
ATOM 3553 C CA . ASN A 1 429 ? 18.655 -5.797 -18.022 1.00 80.44 429 ASN A CA 1
ATOM 3554 C C . ASN A 1 429 ? 18.519 -4.666 -19.056 1.00 80.44 429 ASN A C 1
ATOM 3556 O O . ASN A 1 429 ? 18.002 -3.600 -18.725 1.00 80.44 429 ASN A O 1
ATOM 3560 N N . CYS A 1 430 ? 18.904 -4.891 -20.316 1.00 77.06 430 CYS A N 1
ATOM 3561 C CA . CYS A 1 430 ? 18.623 -3.957 -21.412 1.00 77.06 430 CYS A CA 1
ATOM 3562 C C . CYS A 1 430 ? 17.117 -3.801 -21.667 1.00 77.06 430 CYS A C 1
ATOM 3564 O O . CYS A 1 430 ? 16.648 -2.676 -21.830 1.00 77.06 430 CYS A O 1
ATOM 3566 N N . ILE A 1 431 ? 16.353 -4.898 -21.647 1.00 76.81 431 ILE A N 1
ATOM 3567 C CA . ILE A 1 431 ? 14.891 -4.859 -21.797 1.00 76.81 431 ILE A CA 1
ATOM 3568 C C . ILE A 1 431 ? 14.270 -4.056 -20.642 1.00 76.81 431 ILE A C 1
ATOM 3570 O O . ILE A 1 431 ? 13.564 -3.081 -20.890 1.00 76.81 431 ILE A O 1
ATOM 3574 N N . ASN A 1 432 ? 14.610 -4.391 -19.387 1.00 79.62 432 ASN A N 1
ATOM 3575 C CA . ASN A 1 432 ? 14.191 -3.663 -18.176 1.00 79.62 432 ASN A CA 1
ATOM 3576 C C . ASN A 1 432 ? 14.355 -2.137 -18.324 1.00 79.62 432 ASN A C 1
ATOM 3578 O O . ASN A 1 432 ? 13.417 -1.368 -18.121 1.00 79.62 432 ASN A O 1
ATOM 3582 N N . ARG A 1 433 ? 15.541 -1.711 -18.760 1.00 75.00 433 ARG A N 1
ATOM 3583 C CA . ARG A 1 433 ? 15.900 -0.305 -18.980 1.00 75.00 433 ARG A CA 1
ATOM 3584 C C . ARG A 1 433 ? 14.991 0.393 -19.997 1.00 75.00 433 ARG A C 1
ATOM 3586 O O . ARG A 1 433 ? 14.521 1.494 -19.724 1.00 75.00 433 ARG A O 1
ATOM 3593 N N . CYS A 1 434 ? 14.698 -0.255 -21.124 1.00 70.81 434 CYS A N 1
ATOM 3594 C CA . CYS A 1 434 ? 13.846 0.321 -22.170 1.00 70.81 434 CYS A CA 1
ATOM 3595 C C . CYS A 1 434 ? 12.391 0.501 -21.704 1.00 70.81 434 CYS A C 1
ATOM 3597 O O . CYS A 1 434 ? 11.780 1.533 -21.976 1.00 70.81 434 CYS A O 1
ATOM 3599 N N . HIS A 1 435 ? 11.843 -0.461 -20.950 1.00 72.38 435 HIS A N 1
ATOM 3600 C CA . HIS A 1 435 ? 10.468 -0.371 -20.438 1.00 72.38 435 HIS A CA 1
ATOM 3601 C C . HIS A 1 435 ? 10.264 0.796 -19.470 1.00 72.38 435 HIS A C 1
ATOM 3603 O O . HIS A 1 435 ? 9.210 1.440 -19.480 1.00 72.38 435 HIS A O 1
ATOM 3609 N N . ILE A 1 436 ? 11.258 1.063 -18.620 1.00 67.12 436 ILE A N 1
ATOM 3610 C CA . ILE A 1 436 ? 11.194 2.158 -17.653 1.00 67.12 436 ILE A CA 1
ATOM 3611 C C . ILE A 1 436 ? 11.168 3.507 -18.370 1.00 67.12 436 ILE A C 1
ATOM 3613 O O . ILE A 1 436 ? 10.369 4.365 -18.001 1.00 67.12 436 ILE A O 1
ATOM 3617 N N . ASP A 1 437 ? 12.011 3.699 -19.385 1.00 65.88 437 ASP A N 1
ATOM 3618 C CA . ASP A 1 437 ? 12.089 4.964 -20.125 1.00 65.88 437 ASP A CA 1
ATOM 3619 C C . ASP A 1 437 ? 10.766 5.278 -20.853 1.00 65.88 437 ASP A C 1
ATOM 3621 O O . ASP A 1 437 ? 10.208 6.369 -20.705 1.00 65.88 437 ASP A O 1
ATOM 3625 N N . ALA A 1 438 ? 10.174 4.275 -21.515 1.00 60.00 438 ALA A N 1
ATOM 3626 C CA . ALA A 1 438 ? 8.860 4.395 -22.155 1.00 60.00 438 ALA A CA 1
ATOM 3627 C C . ALA A 1 438 ? 7.742 4.753 -21.151 1.00 60.00 438 ALA A C 1
ATOM 3629 O O . ALA A 1 438 ? 6.971 5.695 -21.361 1.00 60.00 438 ALA A O 1
ATOM 3630 N N . SER A 1 439 ? 7.703 4.056 -20.011 1.00 57.34 439 SER A N 1
ATOM 3631 C CA . SER A 1 439 ? 6.731 4.298 -18.931 1.00 57.34 439 SER A CA 1
ATOM 3632 C C . SER A 1 439 ? 6.876 5.699 -18.314 1.00 57.34 439 SER A C 1
ATOM 3634 O O . SER A 1 439 ? 5.881 6.352 -17.988 1.00 57.34 439 SER A O 1
ATOM 3636 N N . SER A 1 440 ? 8.120 6.180 -18.200 1.00 56.09 440 SER A N 1
ATOM 3637 C CA . SER A 1 440 ? 8.492 7.490 -17.645 1.00 56.09 440 SER A CA 1
ATOM 3638 C C . SER A 1 440 ? 7.878 8.657 -18.394 1.00 56.09 440 SER A C 1
ATOM 3640 O O . SER A 1 440 ? 7.400 9.618 -17.780 1.00 56.09 440 SER A O 1
ATOM 3642 N N . LEU A 1 441 ? 7.785 8.555 -19.714 1.00 54.41 441 LEU A N 1
ATOM 3643 C CA . LEU A 1 441 ? 7.225 9.634 -20.513 1.00 54.41 441 LEU A CA 1
ATOM 3644 C C . LEU A 1 441 ? 5.720 9.656 -20.577 1.00 54.41 441 LEU A C 1
ATOM 3646 O O . LEU A 1 441 ? 5.144 10.741 -20.519 1.00 54.41 441 LEU A O 1
ATOM 3650 N N . GLN A 1 442 ? 5.075 8.500 -20.676 1.00 55.84 442 GLN A N 1
ATOM 3651 C CA . GLN A 1 442 ? 3.620 8.489 -20.746 1.00 55.84 442 GLN A CA 1
ATOM 3652 C C . GLN A 1 442 ? 2.978 9.043 -19.473 1.00 55.84 442 GLN A C 1
ATOM 3654 O O . GLN A 1 442 ? 1.961 9.731 -19.556 1.00 55.84 442 GLN A O 1
ATOM 3659 N N . LEU A 1 443 ? 3.591 8.820 -18.305 1.00 51.75 443 LEU A N 1
ATOM 3660 C CA . LEU A 1 443 ? 3.144 9.463 -17.069 1.00 51.75 443 LEU A CA 1
ATOM 3661 C C . LEU A 1 443 ? 3.446 10.964 -17.054 1.00 51.75 443 LEU A C 1
ATOM 3663 O O . LEU A 1 443 ? 2.571 11.738 -16.675 1.00 51.75 443 LEU A O 1
ATOM 3667 N N . THR A 1 444 ? 4.621 11.387 -17.533 1.00 49.97 444 THR A N 1
ATOM 3668 C CA . THR A 1 444 ? 4.972 12.816 -17.612 1.00 49.97 444 THR A CA 1
ATOM 3669 C C . THR A 1 444 ? 4.010 13.580 -18.533 1.00 49.97 444 THR A C 1
ATOM 3671 O O . THR A 1 444 ? 3.550 14.655 -18.174 1.00 49.97 444 THR A O 1
ATOM 3674 N N . PHE A 1 445 ? 3.637 13.029 -19.694 1.00 44.16 445 PHE A N 1
ATOM 3675 C CA . PHE A 1 445 ? 2.702 13.671 -20.629 1.00 44.16 445 PHE A CA 1
ATOM 3676 C C . PHE A 1 445 ? 1.243 13.662 -20.167 1.00 44.16 445 PHE A C 1
ATOM 3678 O O . PHE A 1 445 ? 0.492 14.520 -20.602 1.00 44.16 445 PHE A O 1
ATOM 3685 N N . LYS A 1 446 ? 0.820 12.722 -19.311 1.00 42.41 446 LYS A N 1
ATOM 3686 C CA . LYS A 1 446 ? -0.539 12.725 -18.734 1.00 42.41 446 LYS A CA 1
ATOM 3687 C C . LYS A 1 446 ? -0.706 13.733 -17.588 1.00 42.41 446 LYS A C 1
ATOM 3689 O O . LYS A 1 446 ? -1.827 13.956 -17.142 1.00 42.41 446 LYS A O 1
ATOM 3694 N N . GLN A 1 447 ? 0.391 14.295 -17.082 1.00 38.78 447 GLN A N 1
ATOM 3695 C CA . GLN A 1 447 ? 0.401 15.290 -16.004 1.00 38.78 447 GLN A CA 1
ATOM 3696 C C . GLN A 1 447 ? 0.350 16.747 -16.506 1.00 38.78 447 GLN A C 1
ATOM 3698 O O . GLN A 1 447 ? 0.119 17.643 -15.693 1.00 38.78 447 GLN A O 1
ATOM 3703 N N . PHE A 1 448 ? 0.551 16.981 -17.809 1.00 30.80 448 PHE A N 1
ATOM 3704 C CA . PHE A 1 448 ? 0.467 18.284 -18.485 1.00 30.80 448 PHE A CA 1
ATOM 3705 C C . PHE A 1 448 ? -0.653 18.267 -19.524 1.00 30.80 448 PHE A C 1
ATOM 3707 O O . PHE A 1 448 ? -1.211 19.357 -19.785 1.00 30.80 448 PHE A O 1
#

Nearest PDB structures (foldseek):
  5a7d-assembly4_D  TM=4.124E-01  e=1.623E-02  Drosophila melanogaster
  4wng-assembly1_A  TM=4.218E-01  e=8.530E-02  Homo sapiens
  4wnf-assembly1_A  TM=4.754E-01  e=1.872E-01  Homo sapiens
  5a7d-assembly2_E  TM=3.642E-01  e=1.109E-01  Drosophila melanogaster
  3sf4-assembly3_C  TM=3.763E-01  e=2.773E-01  Homo sapiens